Protein AF-A0A920KXU5-F1 (afdb_monomer)

Foldseek 3Di:
DDDLVQWDKDFFFDDFFAFEQEPVRDTDDTAAALLRHHFYWYWDADPPPRDIWIFRFDDCPDPRDNPRFDFQPGTWKKFAQPLWCCVFPPFDPPTDALLRDFQLLQWWKAFEQECAVQFWDFDQDFVQAFQADDDRRTDDGGDTATHEDDVVSRVRQAAQHAYAYFYPDFGRNAHEYDLVNLLCCCPVRVYSEYEYASTRYHQQGQLPDHPPPHSSSCSSQNSSGHMYTHTHDPVVDPDSMWIKGWRFASEPSARMGHTRIMTIDRPDPDDDDDDDDDGDDDPDHWYAFEQEPVRDIDATDQDPVSHHFYWYWDADPSRRTITITGFDDAPPDVVPRRRGDIQPGDDHDDDPDRDPPPDDVVVVVVVVVVVVVVVPPD

Nearest PDB structures (foldseek):
  3krv-assembly1_B  TM=7.170E-01  e=1.122E-09  Geobacillus stearothermophilus
  3krv-assembly1_A  TM=7.000E-01  e=8.835E-10  Geobacillus stearothermophilus
  1r61-assembly1_A  TM=6.870E-01  e=3.487E-09  Geobacillus stearothermophilus
  8hmo-assembly2_D  TM=7.081E-01  e=7.771E-08  Bacillus smithii
  4co9-assembly2_B  TM=6.384E-01  e=2.990E-08  Bacillus anthracis str. Ames

Radius of gyration: 23.07 Å; Cα contacts (8 Å, |Δi|>4): 830; chains: 1; bounding box: 52×74×55 Å

Sequence (378 aa):
MFSLDGYQPVDLSPRIKPRIHRVDGSIEEGGTDPYGMPWIMHEGVFPGDNSLFTLYAAPEDDDTYHQERLTSHNGAHVQGGKGHISHWPGVPDEMLGLWEMPLETFVGEAAVCYLDTLNPQPLEHADDYPRGTGWRMKSEKGDIRGVEILPKHLSNVREGDIVLMSSPFEGLEQPWLSKETAKWLVQERKIRMLGLEATGVDWQYDLKLQPPNNSPVRRTLLSANVLLPSTGKHRIMSADRVLYFGLPFNFEKFEASFIRAVAFEPKESNRDKPQGSKNCRSELADRSRLTRLDGTIEEGTRDVYDMPWIVEETVNQKDNTIEHLIGGNVRTIPDWPIAGTSGHMGSHIQLGVGTTTTGAIARWHARHLGYALRYLLR

pLDDT: mean 77.59, std 19.45, range [25.62, 98.69]

Solvent-accessible surface area (backbone atoms only — not comparable to full-atom values): 21197 Å² total; per-residue (Å²): 117,72,80,63,79,68,44,41,83,43,76,26,37,63,88,79,44,50,25,33,42,40,83,87,74,50,73,47,84,47,45,56,36,81,82,67,46,76,40,43,28,35,41,44,68,40,91,90,79,65,48,79,46,49,23,46,13,36,54,90,81,39,92,87,46,75,73,28,45,43,50,29,78,53,63,25,16,37,36,32,18,22,65,22,48,66,86,45,67,91,57,62,88,86,32,40,31,57,57,67,54,61,65,70,58,41,43,41,60,24,24,42,40,78,43,65,86,51,60,56,43,62,31,84,47,41,79,74,46,77,52,50,80,74,94,60,40,62,55,49,65,60,43,73,23,20,38,75,49,47,68,84,75,48,71,80,62,49,73,55,22,29,37,38,38,36,28,87,35,60,78,69,32,16,32,26,54,38,52,66,39,42,45,42,41,52,72,73,23,44,35,35,26,48,28,42,23,66,65,14,55,42,54,86,36,48,34,80,47,65,76,76,61,26,26,45,32,54,52,52,33,20,55,67,58,25,28,40,35,40,35,34,61,62,88,77,62,89,57,60,50,33,41,36,37,43,59,55,70,56,35,44,94,38,18,39,24,48,29,70,30,36,36,31,30,66,71,59,101,67,88,88,86,89,67,78,79,81,92,71,88,77,97,77,64,55,32,40,22,37,36,43,83,88,70,49,76,47,84,46,43,57,48,100,83,73,45,75,45,44,30,30,51,45,69,41,88,81,52,70,35,44,42,49,28,39,18,49,65,67,62,74,38,87,94,49,58,60,27,38,42,50,72,79,61,76,94,64,88,86,76,85,82,82,73,80,78,82,79,60,68,67,63,55,52,63,62,53,57,65,59,62,66,70,72,78,76,119

Structure (mmCIF, N/CA/C/O backbone):
data_AF-A0A920KXU5-F1
#
_entry.id   AF-A0A920KXU5-F1
#
loop_
_atom_site.group_PDB
_atom_site.id
_atom_site.type_symbol
_atom_site.label_atom_id
_atom_site.label_alt_id
_atom_site.label_comp_id
_atom_site.label_asym_id
_atom_site.label_entity_id
_atom_site.label_seq_id
_atom_site.pdbx_PDB_ins_code
_atom_site.Cartn_x
_atom_site.Cartn_y
_atom_site.Cartn_z
_atom_site.occupancy
_atom_site.B_iso_or_equiv
_atom_site.auth_seq_id
_atom_site.auth_comp_id
_atom_site.auth_asym_id
_atom_site.auth_atom_id
_atom_site.pdbx_PDB_model_num
ATOM 1 N N . MET A 1 1 ? 6.764 -24.327 16.485 1.00 44.53 1 MET A N 1
ATOM 2 C CA . MET A 1 1 ? 6.108 -24.742 15.232 1.00 44.53 1 MET A CA 1
ATOM 3 C C . MET A 1 1 ? 4.769 -24.044 15.254 1.00 44.53 1 MET A C 1
ATOM 5 O O . MET A 1 1 ? 4.012 -24.312 16.176 1.00 44.53 1 MET A O 1
ATOM 9 N N . PHE A 1 2 ? 4.545 -23.070 14.372 1.00 65.94 2 PHE A N 1
ATOM 10 C CA . PHE A 1 2 ? 3.202 -22.516 14.206 1.00 65.94 2 PHE A CA 1
ATOM 11 C C . PHE A 1 2 ? 2.388 -23.526 13.391 1.00 65.94 2 PHE A C 1
ATOM 13 O O . PHE A 1 2 ? 2.963 -24.203 12.536 1.00 65.94 2 PHE A O 1
ATOM 20 N N . SER A 1 3 ? 1.095 -23.658 13.678 1.00 79.12 3 SER A N 1
ATOM 21 C CA . SER A 1 3 ? 0.187 -24.449 12.848 1.00 79.12 3 SER A CA 1
ATOM 22 C C . SER A 1 3 ? -0.857 -23.542 12.208 1.00 79.12 3 SER A C 1
ATOM 24 O O . SER A 1 3 ? -1.254 -22.534 12.789 1.00 79.12 3 SER A O 1
ATOM 26 N N . LEU A 1 4 ? -1.269 -23.922 11.001 1.00 86.69 4 LEU A N 1
ATOM 27 C CA . LEU A 1 4 ? -2.399 -23.358 10.266 1.00 86.69 4 LEU A CA 1
ATOM 28 C C . LEU A 1 4 ? -3.565 -24.368 10.209 1.00 86.69 4 LEU A C 1
ATOM 30 O O . LEU A 1 4 ? -4.525 -24.181 9.461 1.00 86.69 4 LEU A O 1
ATOM 34 N N . ASP A 1 5 ? -3.499 -25.443 11.004 1.00 87.62 5 ASP A N 1
ATOM 35 C CA . ASP A 1 5 ? -4.623 -26.352 11.225 1.00 87.62 5 ASP A CA 1
ATOM 36 C C . ASP A 1 5 ? -5.827 -25.560 11.750 1.00 87.62 5 ASP A C 1
ATOM 38 O O . ASP A 1 5 ? -5.697 -24.695 12.614 1.00 87.62 5 ASP A O 1
ATOM 42 N N . GLY A 1 6 ? -7.008 -25.834 11.197 1.00 86.88 6 GLY A N 1
ATOM 43 C CA . GLY A 1 6 ? -8.215 -25.061 11.496 1.00 86.88 6 GLY A CA 1
ATOM 44 C C . GLY A 1 6 ? -8.332 -23.719 10.763 1.00 86.88 6 GLY A C 1
ATOM 45 O O . GLY A 1 6 ? -9.379 -23.094 10.889 1.00 86.88 6 GLY A O 1
ATOM 46 N N . TYR A 1 7 ? -7.353 -23.303 9.947 1.00 90.00 7 TYR A N 1
ATOM 47 C CA . TYR A 1 7 ? -7.427 -22.075 9.139 1.00 90.00 7 TYR A CA 1
ATOM 48 C C . TYR A 1 7 ? -7.561 -22.345 7.634 1.00 90.00 7 TYR A C 1
ATOM 50 O O . TYR A 1 7 ? -7.004 -23.313 7.107 1.00 90.00 7 TYR A O 1
ATOM 58 N N . GLN A 1 8 ? -8.279 -21.476 6.921 1.00 88.56 8 GLN A N 1
ATOM 59 C CA . GLN A 1 8 ? -8.320 -21.435 5.457 1.00 88.56 8 GLN A CA 1
ATOM 60 C C . GLN A 1 8 ? -7.570 -20.209 4.913 1.00 88.56 8 GLN A C 1
ATOM 62 O O . GLN A 1 8 ? -7.713 -19.121 5.472 1.00 88.56 8 GLN A O 1
ATOM 67 N N . PRO A 1 9 ? -6.760 -20.366 3.847 1.00 91.50 9 PRO A N 1
ATOM 68 C CA . PRO A 1 9 ? -6.094 -19.248 3.196 1.00 91.50 9 PRO A CA 1
ATOM 69 C C . PRO A 1 9 ? -7.086 -18.428 2.366 1.00 91.50 9 PRO A C 1
ATOM 71 O O . PRO A 1 9 ? -7.903 -18.977 1.627 1.00 91.50 9 PRO A O 1
ATOM 74 N N . VAL A 1 10 ? -6.937 -17.112 2.436 1.00 87.31 10 VAL A N 1
ATOM 75 C CA . VAL A 1 10 ? -7.675 -16.111 1.673 1.00 87.31 10 VAL A CA 1
ATOM 76 C C . VAL A 1 10 ? -6.641 -15.212 0.996 1.00 87.31 10 VAL A C 1
ATOM 78 O O . VA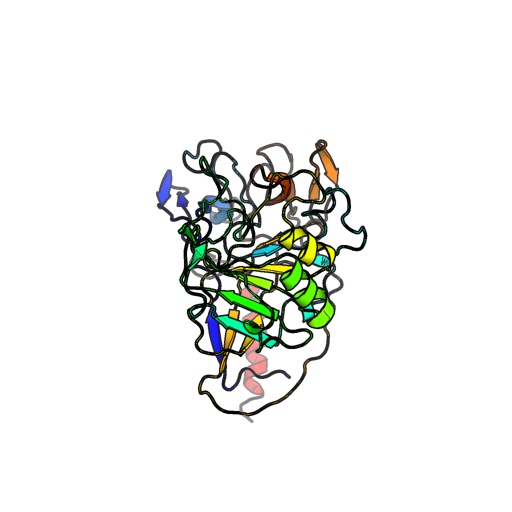L A 1 10 ? -5.847 -14.553 1.667 1.00 87.31 10 VAL A O 1
ATOM 81 N N . ASP A 1 11 ? -6.603 -15.228 -0.336 1.00 88.06 11 ASP A N 1
ATOM 82 C CA . ASP A 1 11 ? -5.671 -14.405 -1.114 1.00 88.06 11 ASP A CA 1
ATOM 83 C C . ASP A 1 11 ? -6.205 -12.970 -1.195 1.00 88.06 11 ASP A C 1
ATOM 85 O O . ASP A 1 11 ? -7.275 -12.733 -1.759 1.00 88.06 11 ASP A O 1
ATOM 89 N N . LEU A 1 12 ? -5.481 -12.027 -0.591 1.00 85.62 12 LEU A N 1
ATOM 90 C CA . LEU A 1 12 ? -5.842 -10.609 -0.548 1.00 85.62 12 LEU A CA 1
ATOM 91 C C . LEU A 1 12 ? -5.244 -9.828 -1.727 1.00 85.62 12 LEU A C 1
ATOM 93 O O . LEU A 1 12 ? -5.619 -8.673 -1.953 1.00 85.62 12 LEU A O 1
ATOM 97 N N . SER A 1 13 ? -4.320 -10.426 -2.486 1.00 84.25 13 SER A N 1
ATOM 98 C CA . SER A 1 13 ? -3.750 -9.790 -3.671 1.00 84.25 13 SER A CA 1
ATOM 99 C C . SER A 1 13 ? -4.707 -9.899 -4.868 1.00 84.25 13 SER A C 1
ATOM 101 O O . SER A 1 13 ? -5.265 -10.965 -5.140 1.00 84.25 13 SER A O 1
ATOM 103 N N . PRO A 1 14 ? -4.906 -8.813 -5.637 1.00 78.00 14 PRO A N 1
ATOM 104 C CA . PRO A 1 14 ? -5.716 -8.857 -6.844 1.00 78.00 14 PRO A CA 1
ATOM 105 C C . PRO A 1 14 ? -5.038 -9.735 -7.902 1.00 78.00 14 PRO A C 1
ATOM 107 O O . PRO A 1 14 ? -3.823 -9.680 -8.096 1.00 78.00 14 PRO A O 1
ATOM 110 N N . ARG A 1 15 ? -5.828 -10.505 -8.658 1.00 79.88 15 ARG A N 1
ATOM 111 C CA . ARG A 1 15 ? -5.309 -11.186 -9.848 1.00 79.88 15 ARG A CA 1
ATOM 112 C C . ARG A 1 15 ? -5.059 -10.162 -10.953 1.00 79.88 15 ARG A C 1
ATOM 114 O O . ARG A 1 15 ? -5.998 -9.743 -11.627 1.00 79.88 15 ARG A O 1
ATOM 121 N N . ILE A 1 16 ? -3.793 -9.828 -11.165 1.00 81.88 16 ILE A N 1
ATOM 122 C CA . ILE A 1 16 ? -3.346 -8.996 -12.282 1.00 81.88 16 ILE A CA 1
ATOM 123 C C . ILE A 1 16 ? -3.526 -9.744 -13.613 1.00 81.88 16 ILE A C 1
ATOM 125 O O . ILE A 1 16 ? -3.302 -10.956 -13.703 1.00 81.88 16 ILE A O 1
ATOM 129 N N . LYS A 1 17 ? -3.943 -9.008 -14.647 1.00 84.38 17 LYS A N 1
ATOM 130 C CA . LYS A 1 17 ? -3.969 -9.438 -16.050 1.00 84.38 17 LYS A CA 1
ATOM 131 C C . LYS A 1 17 ? -3.211 -8.392 -16.877 1.00 84.38 17 LYS A C 1
ATOM 133 O O . LYS A 1 17 ? -3.805 -7.365 -17.193 1.00 84.38 17 LYS A O 1
ATOM 138 N N . PRO A 1 18 ? -1.916 -8.592 -17.152 1.00 85.88 18 PRO A N 1
ATOM 139 C CA . PRO A 1 18 ? -1.125 -7.615 -17.890 1.00 85.88 18 PRO A CA 1
ATOM 140 C C . PRO A 1 18 ? -1.535 -7.559 -19.368 1.00 85.88 18 PRO A C 1
ATOM 142 O O . PRO A 1 18 ? -1.990 -8.560 -19.919 1.00 85.88 18 PRO A O 1
ATOM 145 N N . ARG A 1 19 ? -1.319 -6.406 -20.006 1.00 89.62 19 ARG A N 1
ATOM 146 C CA . ARG A 1 19 ? -1.177 -6.271 -21.462 1.00 89.62 19 ARG A CA 1
ATOM 147 C C . ARG A 1 19 ? 0.184 -6.858 -21.831 1.00 89.62 19 ARG A C 1
ATOM 149 O O . ARG A 1 19 ? 1.174 -6.495 -21.197 1.00 89.62 19 ARG A O 1
ATOM 156 N N . ILE A 1 20 ? 0.251 -7.788 -22.781 1.00 89.50 20 ILE A N 1
ATOM 157 C CA . ILE A 1 20 ? 1.497 -8.498 -23.112 1.00 89.50 20 ILE A CA 1
ATOM 158 C C . ILE A 1 20 ? 1.839 -8.307 -24.585 1.00 89.50 20 ILE A C 1
ATOM 160 O O . ILE A 1 20 ? 1.125 -8.799 -25.455 1.00 89.50 20 ILE A O 1
ATOM 164 N N . HIS A 1 21 ? 2.973 -7.663 -24.846 1.00 89.62 21 HIS A N 1
ATOM 165 C CA . HIS A 1 21 ? 3.620 -7.633 -26.157 1.00 89.62 21 HIS A CA 1
ATOM 166 C C . HIS A 1 21 ? 4.378 -8.951 -26.368 1.00 89.62 21 HIS A C 1
ATOM 168 O O . HIS A 1 21 ? 5.281 -9.270 -25.590 1.00 89.62 21 HIS A O 1
ATOM 174 N N . ARG A 1 22 ? 3.983 -9.746 -27.367 1.00 89.38 22 ARG A N 1
ATOM 175 C CA . ARG A 1 22 ? 4.507 -11.100 -27.638 1.00 89.38 22 ARG A CA 1
ATOM 176 C C . ARG A 1 22 ? 5.645 -11.091 -28.657 1.00 89.38 22 ARG A C 1
ATOM 178 O O . ARG A 1 22 ? 5.710 -10.211 -29.514 1.00 89.38 22 ARG A O 1
ATOM 185 N N . VAL A 1 23 ? 6.499 -12.122 -28.639 1.00 88.31 23 VAL A N 1
ATOM 186 C CA . VAL A 1 23 ? 7.635 -12.226 -29.587 1.00 88.31 23 VAL A CA 1
ATOM 187 C C . VAL A 1 23 ? 7.216 -12.403 -31.053 1.00 88.31 23 VAL A C 1
ATOM 189 O O . VAL A 1 23 ? 8.034 -12.205 -31.949 1.00 88.31 23 VAL A O 1
ATOM 192 N N . ASP A 1 24 ? 5.959 -12.774 -31.315 1.00 88.56 24 ASP A N 1
ATOM 193 C CA . ASP A 1 24 ? 5.384 -12.860 -32.664 1.00 88.56 24 ASP A CA 1
ATOM 194 C C . ASP A 1 24 ? 4.787 -11.528 -33.166 1.00 88.56 24 ASP A C 1
ATOM 196 O O . ASP A 1 24 ? 4.266 -11.467 -34.281 1.00 88.56 24 ASP A O 1
ATOM 200 N N . GLY A 1 25 ? 4.882 -10.459 -32.366 1.00 87.69 25 GLY A N 1
ATOM 201 C CA . GLY A 1 25 ? 4.327 -9.138 -32.660 1.00 87.69 25 GLY A CA 1
ATOM 202 C C . GLY A 1 25 ? 2.835 -8.992 -32.346 1.00 87.69 25 GLY A C 1
ATOM 203 O O . GLY A 1 25 ? 2.260 -7.945 -32.639 1.00 87.69 25 GLY A O 1
ATOM 204 N N . SER A 1 26 ? 2.188 -10.010 -31.769 1.00 91.62 26 SER A N 1
ATOM 205 C CA . SER A 1 26 ? 0.824 -9.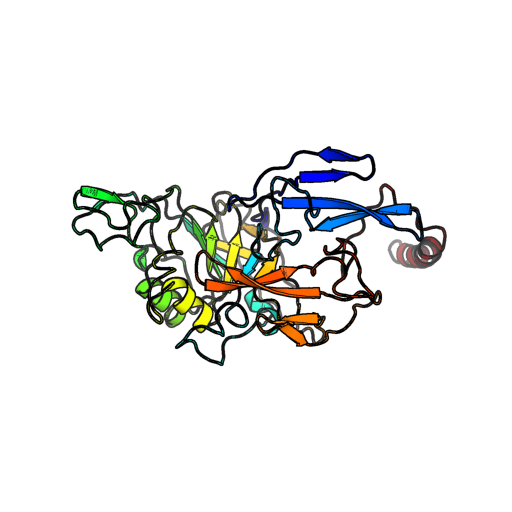879 -31.252 1.00 91.62 26 SER A CA 1
ATOM 206 C C . SER A 1 26 ? 0.793 -9.178 -29.887 1.00 91.62 26 SER A C 1
ATOM 208 O O . SER A 1 26 ? 1.765 -9.189 -29.129 1.00 91.62 26 SER A O 1
ATOM 210 N N . ILE A 1 27 ? -0.350 -8.566 -29.568 1.00 90.81 27 ILE A N 1
ATOM 211 C CA . ILE A 1 27 ? -0.614 -7.956 -28.263 1.00 90.81 27 ILE A CA 1
ATOM 212 C C . ILE A 1 27 ? -1.777 -8.709 -27.613 1.00 90.81 27 ILE A C 1
ATOM 214 O O . ILE A 1 27 ? -2.867 -8.798 -28.180 1.00 90.81 27 ILE A O 1
ATOM 218 N N . GLU A 1 28 ? -1.548 -9.256 -26.420 1.00 90.06 28 GLU A N 1
ATOM 219 C CA . GLU A 1 28 ? -2.616 -9.741 -25.545 1.00 90.06 28 GLU A CA 1
ATOM 220 C C . GLU A 1 28 ? -3.125 -8.577 -24.696 1.00 90.06 28 GLU A C 1
ATOM 222 O O . GLU A 1 28 ? -2.343 -7.928 -24.001 1.00 90.06 28 GLU A O 1
ATOM 227 N N . GLU A 1 29 ? -4.430 -8.309 -24.741 1.00 90.00 29 GLU A N 1
ATOM 228 C CA . GLU A 1 29 ? -5.018 -7.201 -23.987 1.00 90.00 29 GLU A CA 1
ATOM 229 C C . GLU A 1 29 ? -5.188 -7.514 -22.498 1.00 90.00 29 GLU A C 1
ATOM 231 O O . GLU A 1 29 ? -5.702 -8.565 -22.102 1.00 90.00 29 GLU A O 1
ATOM 236 N N . GLY A 1 30 ? -4.775 -6.551 -21.676 1.00 86.50 30 GLY A N 1
ATOM 237 C CA . GLY A 1 30 ? -4.805 -6.635 -20.222 1.00 86.50 30 GLY A CA 1
ATOM 238 C C . GLY A 1 30 ? -6.021 -5.970 -19.582 1.00 86.50 30 GLY A C 1
ATOM 239 O O . GLY A 1 30 ? -7.002 -5.602 -20.225 1.00 86.50 30 GLY A O 1
ATOM 240 N N . GLY A 1 31 ? -5.931 -5.791 -18.269 1.00 82.81 31 GLY A N 1
ATOM 241 C CA . GLY A 1 31 ? -6.792 -4.902 -17.499 1.00 82.81 31 GLY A CA 1
ATOM 242 C C . GLY A 1 31 ? -5.968 -4.056 -16.533 1.00 82.81 31 GLY A C 1
ATOM 243 O O . GLY A 1 31 ? -4.773 -4.288 -16.340 1.00 82.81 31 GLY A O 1
ATOM 244 N N . THR A 1 32 ? -6.618 -3.087 -15.899 1.00 82.25 32 THR A N 1
ATOM 245 C CA . THR A 1 32 ? -6.009 -2.324 -14.809 1.00 82.25 32 THR A CA 1
ATOM 246 C C . THR A 1 32 ? -6.043 -3.106 -13.497 1.00 82.25 32 THR A C 1
ATOM 248 O O . THR A 1 32 ? -6.885 -3.985 -13.290 1.00 82.25 32 THR A O 1
ATOM 251 N N . ASP A 1 33 ? -5.151 -2.755 -12.580 1.00 81.12 33 ASP A N 1
ATOM 252 C CA . ASP A 1 33 ? -5.218 -3.195 -11.188 1.00 81.12 33 ASP A CA 1
ATOM 253 C C . ASP A 1 33 ? -6.285 -2.407 -10.379 1.00 81.12 33 ASP A C 1
ATOM 255 O O . ASP A 1 33 ? -6.978 -1.550 -10.943 1.00 81.12 33 ASP A O 1
ATOM 259 N N . PRO A 1 34 ? -6.474 -2.682 -9.069 1.00 75.31 34 PRO A N 1
ATOM 260 C CA . PRO A 1 34 ? -7.456 -1.973 -8.242 1.00 75.31 34 PRO A CA 1
ATOM 261 C C . PRO A 1 34 ? -7.230 -0.464 -8.081 1.00 75.31 34 PRO A C 1
ATOM 263 O O . PRO A 1 34 ? -8.147 0.222 -7.639 1.00 75.31 34 PRO A O 1
ATOM 266 N N . TYR A 1 35 ? -6.046 0.054 -8.423 1.00 74.50 35 TYR A N 1
ATOM 267 C CA . TYR A 1 35 ? -5.732 1.485 -8.405 1.00 74.50 35 TYR A CA 1
ATOM 268 C C . TYR A 1 35 ? -5.970 2.151 -9.769 1.00 74.50 35 TYR A C 1
ATOM 270 O O . TYR A 1 35 ? -5.770 3.357 -9.909 1.00 74.50 35 TYR A O 1
ATOM 278 N N . GLY A 1 36 ? -6.420 1.385 -10.770 1.00 78.75 36 GLY A N 1
ATOM 279 C CA . GLY A 1 36 ? -6.610 1.858 -12.139 1.00 78.75 36 GLY A CA 1
ATOM 280 C C . GLY A 1 36 ? -5.321 1.883 -12.964 1.00 78.75 36 GLY A C 1
ATOM 281 O O . GLY A 1 36 ? -5.344 2.388 -14.084 1.00 78.75 36 GLY A O 1
ATOM 282 N N . MET A 1 37 ? -4.213 1.332 -12.454 1.00 81.00 37 MET A N 1
ATOM 283 C CA . MET A 1 37 ? -2.934 1.333 -13.166 1.00 81.00 37 MET A CA 1
ATOM 284 C C . MET A 1 37 ? -2.865 0.165 -14.160 1.00 81.00 37 MET A C 1
ATOM 286 O O . MET A 1 37 ? -3.224 -0.965 -13.802 1.00 81.00 37 MET A O 1
ATOM 290 N N . PRO A 1 38 ? -2.412 0.388 -15.408 1.00 82.81 38 PRO A N 1
ATOM 291 C CA . PRO A 1 38 ? -2.155 -0.696 -16.342 1.00 82.81 38 PRO A CA 1
ATOM 292 C C . PRO A 1 38 ? -0.934 -1.503 -15.888 1.00 82.81 38 PRO A C 1
ATOM 294 O O . PRO A 1 38 ? 0.038 -0.967 -15.356 1.00 82.81 38 PRO A O 1
ATOM 297 N N . TRP A 1 39 ? -0.970 -2.805 -16.148 1.00 84.69 39 TRP A N 1
ATOM 298 C CA . TRP A 1 39 ? 0.205 -3.666 -16.056 1.00 84.69 39 TRP A CA 1
ATOM 299 C C . TRP A 1 39 ? 0.625 -4.051 -17.463 1.00 84.69 39 TRP A C 1
ATOM 301 O O . TRP A 1 39 ? -0.199 -4.574 -18.211 1.00 84.69 39 TRP A O 1
ATOM 311 N N . ILE A 1 40 ? 1.885 -3.810 -17.816 1.00 85.94 40 ILE A N 1
ATOM 312 C CA . ILE A 1 40 ? 2.413 -4.121 -19.146 1.00 85.94 40 ILE A CA 1
ATOM 313 C C . ILE A 1 40 ? 3.610 -5.051 -19.011 1.00 85.94 40 ILE A C 1
ATOM 315 O O . ILE A 1 40 ? 4.436 -4.904 -18.107 1.00 85.94 40 ILE A O 1
ATOM 319 N N . MET A 1 41 ? 3.657 -6.039 -19.895 1.00 87.56 41 MET A N 1
ATOM 320 C CA . MET A 1 41 ? 4.789 -6.930 -20.060 1.00 87.56 41 MET A CA 1
ATOM 321 C C . MET A 1 41 ? 5.216 -6.985 -21.520 1.00 87.56 41 MET A C 1
ATOM 323 O O . MET A 1 41 ? 4.391 -6.895 -22.429 1.00 87.56 41 MET A O 1
ATOM 327 N N . HIS A 1 42 ? 6.503 -7.225 -21.734 1.00 85.12 42 HIS A N 1
ATOM 328 C CA . HIS A 1 42 ? 7.052 -7.563 -23.041 1.00 85.12 42 HIS A CA 1
ATOM 329 C C . HIS A 1 42 ? 7.802 -8.892 -22.954 1.00 85.12 42 HIS A C 1
ATOM 331 O O . HIS A 1 42 ? 8.573 -9.135 -22.021 1.00 85.12 42 HIS A O 1
ATOM 337 N N . GLU A 1 43 ? 7.526 -9.774 -23.904 1.00 86.75 43 GLU A N 1
ATOM 338 C CA . GLU A 1 43 ? 8.117 -11.098 -24.016 1.00 86.75 43 GLU A CA 1
ATOM 339 C C . GLU A 1 43 ? 9.428 -11.039 -24.812 1.00 86.75 43 GLU A C 1
ATOM 341 O O . GLU A 1 43 ? 9.513 -10.403 -25.857 1.00 86.75 43 GLU A O 1
ATOM 346 N N . GLY A 1 44 ? 10.466 -11.712 -24.324 1.00 82.62 44 GLY A N 1
ATOM 347 C CA . GLY A 1 44 ? 11.763 -11.812 -24.982 1.00 82.62 44 GLY A CA 1
ATOM 348 C C . GLY A 1 44 ? 12.232 -13.257 -25.104 1.00 82.62 44 GLY A C 1
ATOM 349 O O . GLY A 1 44 ? 11.769 -14.143 -24.386 1.00 82.62 44 GLY A O 1
ATOM 350 N N . VAL A 1 45 ? 13.183 -13.489 -26.009 1.00 80.56 45 VAL A N 1
ATOM 351 C CA . VAL A 1 45 ? 13.840 -14.789 -26.211 1.00 80.56 45 VAL A CA 1
ATOM 352 C C . VAL A 1 45 ? 15.232 -14.741 -25.588 1.00 80.56 45 VAL A C 1
ATOM 354 O O . VAL A 1 45 ? 16.036 -13.877 -25.940 1.00 80.56 45 VAL A O 1
ATOM 357 N N . PHE A 1 46 ? 15.544 -15.656 -24.668 1.00 76.81 46 PHE A N 1
ATOM 358 C CA . PHE A 1 46 ? 16.873 -15.739 -24.067 1.00 76.81 46 PHE A CA 1
ATOM 359 C C . PHE A 1 46 ? 17.885 -16.316 -25.076 1.00 76.81 46 PHE A C 1
ATOM 361 O O . PHE A 1 46 ? 17.714 -17.459 -25.509 1.00 76.81 46 PHE A O 1
ATOM 368 N N . PRO A 1 47 ? 18.969 -15.597 -25.439 1.00 72.56 47 PRO A N 1
ATOM 369 C CA . PRO A 1 47 ? 19.871 -16.040 -26.509 1.00 72.56 47 PRO A CA 1
ATOM 370 C C . PRO A 1 47 ? 20.622 -17.351 -26.235 1.00 72.56 47 PRO A C 1
ATOM 372 O O . PRO A 1 47 ? 21.135 -17.962 -27.170 1.00 72.56 47 PRO A O 1
ATOM 375 N N . GLY A 1 48 ? 20.733 -17.772 -24.969 1.00 74.38 48 GLY A N 1
ATOM 376 C CA . GLY A 1 48 ? 21.495 -18.964 -24.589 1.00 74.38 48 GLY A CA 1
ATOM 377 C C . GLY A 1 48 ? 20.791 -20.294 -24.882 1.00 74.38 48 GLY A C 1
ATOM 378 O O . GLY A 1 48 ? 21.465 -21.270 -25.205 1.00 74.38 48 GLY A O 1
ATOM 379 N N . ASP A 1 49 ? 19.459 -20.348 -24.776 1.00 75.69 49 ASP A N 1
ATOM 380 C CA . ASP A 1 49 ? 18.676 -21.587 -24.940 1.00 75.69 49 ASP A CA 1
ATOM 381 C C . ASP A 1 49 ? 17.336 -21.416 -25.688 1.00 75.69 49 ASP A C 1
ATOM 383 O O . ASP A 1 49 ? 16.630 -22.399 -25.911 1.00 75.69 49 ASP A O 1
ATOM 387 N N . ASN A 1 50 ? 17.018 -20.200 -26.144 1.00 77.88 50 ASN A N 1
ATOM 388 C CA . ASN A 1 50 ? 15.750 -19.805 -26.769 1.00 77.88 50 ASN A CA 1
ATOM 389 C C . ASN A 1 50 ? 14.505 -19.938 -25.869 1.00 77.88 50 ASN A C 1
ATOM 391 O O . ASN A 1 50 ? 13.384 -19.971 -26.379 1.00 77.88 50 ASN A O 1
ATOM 395 N N . SER A 1 51 ? 14.664 -19.997 -24.543 1.00 76.75 51 SER A N 1
ATOM 396 C CA . SER A 1 51 ? 13.529 -19.892 -23.621 1.00 76.75 51 SER A CA 1
ATOM 397 C C . SER A 1 51 ? 12.876 -18.506 -23.686 1.00 76.75 51 SER A C 1
ATOM 399 O O . SER A 1 51 ? 13.541 -17.491 -23.904 1.00 76.75 51 SER A O 1
ATOM 401 N N . LEU A 1 52 ? 11.555 -18.462 -23.498 1.00 80.50 52 LEU A N 1
ATOM 402 C CA . LEU A 1 52 ? 10.816 -17.206 -23.375 1.00 80.50 52 LEU A CA 1
ATOM 403 C C . LEU A 1 52 ? 10.942 -16.654 -21.951 1.00 80.50 52 LEU A C 1
ATOM 405 O O . LEU A 1 52 ? 10.881 -17.402 -20.973 1.00 80.50 52 LEU A O 1
ATOM 409 N N . PHE A 1 53 ? 11.061 -15.336 -21.835 1.00 78.56 53 PHE A N 1
ATOM 410 C CA . PHE A 1 53 ? 10.966 -14.603 -20.575 1.00 78.56 53 PHE A CA 1
ATOM 411 C C . PHE A 1 53 ? 10.037 -13.399 -20.732 1.00 78.56 53 PHE A C 1
ATOM 413 O O . PHE A 1 53 ? 9.877 -12.876 -21.828 1.00 78.56 53 PHE A O 1
ATOM 420 N N . THR A 1 54 ? 9.453 -12.927 -19.633 1.00 80.25 54 THR A N 1
ATOM 421 C CA . THR A 1 54 ? 8.640 -11.702 -19.609 1.00 80.25 54 THR A CA 1
ATOM 422 C C . THR A 1 54 ? 9.310 -10.632 -18.758 1.00 80.25 54 TH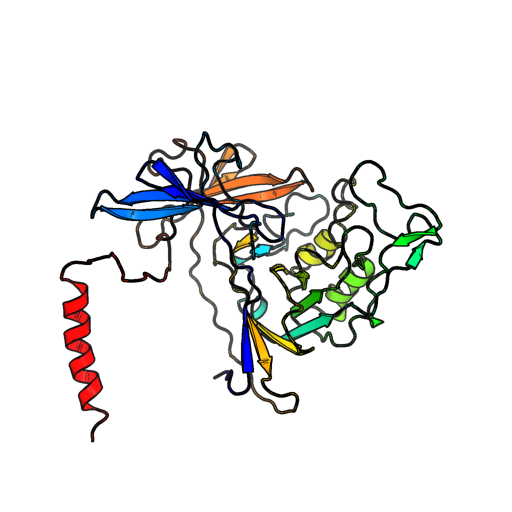R A C 1
ATOM 424 O O . THR A 1 54 ? 9.736 -10.898 -17.629 1.00 80.25 54 THR A O 1
ATOM 427 N N . LEU A 1 55 ? 9.376 -9.420 -19.302 1.00 80.38 55 LEU A N 1
ATOM 428 C CA . LEU A 1 55 ? 9.838 -8.212 -18.629 1.00 80.38 55 LEU A CA 1
ATOM 429 C C . LEU A 1 55 ? 8.651 -7.438 -18.060 1.00 80.38 55 LEU A C 1
ATOM 431 O O . LEU A 1 55 ? 7.632 -7.307 -18.731 1.00 80.38 55 LEU A O 1
ATOM 435 N N . TYR A 1 56 ? 8.813 -6.876 -16.867 1.00 81.12 56 TYR A N 1
ATOM 436 C CA . TYR A 1 56 ? 7.874 -5.937 -16.248 1.00 81.12 56 TYR A CA 1
ATOM 437 C C . TYR A 1 56 ? 8.169 -4.511 -16.739 1.00 81.12 56 TYR A C 1
ATOM 439 O O . TYR A 1 56 ? 8.777 -3.712 -16.028 1.00 81.12 56 TYR A O 1
ATOM 447 N N . ALA A 1 57 ? 7.814 -4.231 -17.993 1.00 81.31 57 ALA A N 1
ATOM 448 C CA . ALA A 1 57 ? 8.084 -2.972 -18.682 1.00 81.31 57 ALA A CA 1
ATOM 449 C C . ALA A 1 57 ? 7.120 -2.762 -19.856 1.00 81.31 57 ALA A C 1
ATOM 451 O O . ALA A 1 57 ? 6.615 -3.729 -20.433 1.00 81.31 57 ALA A O 1
ATOM 452 N N . ALA A 1 58 ? 6.923 -1.499 -20.226 1.00 78.31 58 ALA A N 1
ATOM 453 C CA . ALA A 1 58 ? 6.263 -1.106 -21.465 1.00 78.31 58 ALA A CA 1
ATOM 454 C C . ALA A 1 58 ? 7.320 -0.797 -22.549 1.00 78.31 58 ALA A C 1
ATOM 456 O O . ALA A 1 58 ? 8.376 -0.257 -22.214 1.00 78.31 58 ALA A O 1
ATOM 457 N N . PRO A 1 59 ? 7.076 -1.133 -23.828 1.00 75.31 59 PRO A N 1
ATOM 458 C CA . PRO A 1 59 ? 7.865 -0.618 -24.950 1.00 75.31 59 PRO A CA 1
ATOM 459 C C . PRO A 1 59 ? 7.866 0.920 -25.042 1.00 75.31 59 PRO A C 1
ATOM 461 O O . PRO A 1 59 ? 6.927 1.571 -24.587 1.00 75.31 59 PRO A O 1
ATOM 464 N N . GLU A 1 60 ? 8.900 1.487 -25.678 1.00 74.25 60 GLU A N 1
ATOM 465 C CA . GLU A 1 60 ? 9.074 2.938 -25.917 1.00 74.25 60 GLU A CA 1
ATOM 466 C C . GLU A 1 60 ? 7.881 3.563 -26.676 1.00 74.25 60 GLU A C 1
ATOM 468 O O . GLU A 1 60 ? 7.558 4.734 -26.486 1.00 74.25 60 GLU A O 1
ATOM 473 N N . ASP A 1 61 ? 7.199 2.772 -27.510 1.00 76.06 61 ASP A N 1
ATOM 474 C CA . ASP A 1 61 ? 6.055 3.158 -28.337 1.00 76.06 61 ASP A CA 1
ATOM 475 C C . ASP A 1 61 ? 4.686 2.672 -27.814 1.00 76.06 61 ASP A C 1
ATOM 477 O O . ASP A 1 61 ? 3.687 2.793 -28.525 1.00 76.06 61 ASP A O 1
ATOM 481 N N . ASP A 1 62 ? 4.598 2.160 -26.577 1.00 80.25 62 ASP A N 1
ATOM 482 C CA . ASP A 1 62 ? 3.313 1.738 -26.003 1.00 80.25 62 ASP A CA 1
ATOM 483 C C . ASP A 1 62 ? 2.359 2.931 -25.800 1.00 80.25 62 ASP A C 1
ATOM 485 O O . ASP A 1 62 ? 2.688 3.951 -25.187 1.00 80.25 62 ASP A O 1
ATOM 489 N N . ASP A 1 63 ? 1.142 2.782 -26.320 1.00 80.56 63 ASP A N 1
ATOM 490 C CA . ASP A 1 63 ? 0.084 3.794 -26.348 1.00 80.56 63 ASP A CA 1
ATOM 491 C C . ASP A 1 63 ? -0.677 3.946 -25.021 1.00 80.56 63 ASP A C 1
ATOM 493 O O . ASP A 1 63 ? -1.398 4.926 -24.825 1.00 80.56 63 ASP A O 1
ATOM 497 N N . THR A 1 64 ? -0.512 2.988 -24.111 1.00 76.94 64 THR A N 1
ATOM 498 C CA . THR A 1 64 ? -1.229 2.880 -22.840 1.00 76.94 64 THR A CA 1
ATOM 499 C C . THR A 1 64 ? -0.370 3.361 -21.666 1.00 76.94 64 THR A C 1
ATOM 501 O O . THR A 1 64 ? -0.913 3.860 -20.677 1.00 76.94 64 THR A O 1
ATOM 504 N N . TYR A 1 65 ? 0.963 3.232 -21.743 1.00 73.00 65 TYR A N 1
ATOM 505 C CA . TYR A 1 65 ? 1.863 3.574 -20.637 1.00 73.00 65 TYR A CA 1
ATOM 506 C C . TYR A 1 65 ? 3.284 3.990 -21.076 1.00 73.00 65 TYR A C 1
ATOM 508 O O . TYR A 1 65 ? 4.233 3.208 -21.069 1.00 73.00 65 TYR A O 1
ATOM 516 N N . HIS A 1 66 ? 3.460 5.281 -21.361 1.00 67.94 66 HIS A N 1
ATOM 517 C CA . HIS A 1 66 ? 4.691 5.855 -21.934 1.00 67.94 66 HIS A CA 1
ATOM 518 C C . HIS A 1 66 ? 5.902 5.989 -20.977 1.00 67.94 66 HIS A C 1
ATOM 520 O O . HIS A 1 66 ? 6.856 6.692 -21.297 1.00 67.94 66 HIS A O 1
ATOM 526 N N . GLN A 1 67 ? 5.868 5.419 -19.766 1.00 64.56 67 GLN A N 1
ATOM 527 C CA . GLN A 1 67 ? 6.969 5.559 -18.789 1.00 64.56 67 GLN A CA 1
ATOM 528 C C . GLN A 1 67 ? 8.048 4.468 -18.914 1.00 64.56 67 GLN A C 1
ATOM 530 O O . GLN A 1 67 ? 9.065 4.532 -18.214 1.00 64.56 67 GLN A O 1
ATOM 535 N N . GLU A 1 68 ? 7.815 3.467 -19.774 1.00 70.25 68 GLU A N 1
ATOM 536 C CA . GLU A 1 68 ? 8.611 2.244 -20.007 1.00 70.25 68 GLU A CA 1
ATOM 537 C C . GLU A 1 68 ? 8.802 1.325 -18.781 1.00 70.25 68 GLU A C 1
ATOM 539 O O . GLU A 1 68 ? 8.986 0.119 -18.927 1.00 70.25 68 GLU A O 1
ATOM 544 N N . ARG A 1 69 ? 8.712 1.854 -17.557 1.00 72.19 69 ARG A N 1
ATOM 545 C CA . ARG A 1 69 ? 9.051 1.187 -16.291 1.00 72.19 69 ARG A CA 1
ATOM 546 C C . ARG A 1 69 ? 7.885 1.236 -15.316 1.00 72.19 69 ARG A C 1
ATOM 548 O O . ARG A 1 69 ? 7.221 2.264 -15.185 1.00 72.19 69 ARG A O 1
ATOM 555 N N . LEU A 1 70 ? 7.662 0.143 -14.598 1.00 73.06 70 LEU A N 1
ATOM 556 C CA . LEU A 1 70 ? 6.605 0.053 -13.591 1.00 73.06 70 LEU A CA 1
ATOM 557 C C . LEU A 1 70 ? 7.133 0.491 -12.213 1.00 73.06 70 LEU A C 1
ATOM 559 O O . LEU A 1 70 ? 8.280 0.216 -11.855 1.00 73.06 70 LEU A O 1
ATOM 563 N N . THR A 1 71 ? 6.285 1.164 -11.437 1.00 79.25 71 THR A N 1
ATOM 564 C CA . THR A 1 71 ? 6.545 1.504 -10.029 1.00 79.25 71 THR A CA 1
ATOM 565 C C . THR A 1 71 ? 6.222 0.316 -9.121 1.00 79.25 71 THR A C 1
ATOM 567 O O . THR A 1 71 ? 5.316 -0.472 -9.416 1.00 79.25 71 THR A O 1
ATOM 570 N N . SER A 1 72 ? 6.925 0.180 -7.994 1.00 81.50 72 SER A N 1
ATOM 571 C CA . SER A 1 72 ? 6.594 -0.833 -6.982 1.00 81.50 72 SER A CA 1
ATOM 572 C C . SER A 1 72 ? 5.296 -0.538 -6.209 1.00 81.50 72 SER A C 1
ATOM 574 O O . SER A 1 72 ? 4.857 -1.386 -5.433 1.00 81.50 72 SER A O 1
ATOM 576 N N . HIS A 1 73 ? 4.643 0.604 -6.475 1.00 84.19 73 HIS A N 1
ATOM 577 C CA . HIS A 1 73 ? 3.273 0.936 -6.043 1.00 84.19 73 HIS A CA 1
ATOM 578 C C . HIS A 1 73 ? 2.166 0.341 -6.933 1.00 84.19 73 HIS A C 1
ATOM 580 O O . HIS A 1 73 ? 0.982 0.502 -6.637 1.00 84.19 73 HIS A O 1
ATOM 586 N N . ASN A 1 74 ? 2.499 -0.367 -8.015 1.00 82.88 74 ASN A N 1
ATOM 587 C CA . ASN A 1 74 ? 1.481 -1.068 -8.799 1.00 82.88 74 ASN A CA 1
ATOM 588 C C . ASN A 1 74 ? 0.964 -2.317 -8.055 1.00 82.88 74 ASN A C 1
ATOM 590 O O . ASN A 1 74 ? 1.709 -3.041 -7.395 1.00 82.88 74 ASN A O 1
ATOM 594 N N . GLY A 1 75 ? -0.324 -2.629 -8.212 1.00 83.00 75 GLY A N 1
ATOM 595 C CA . GLY A 1 75 ? -0.966 -3.818 -7.648 1.00 83.00 75 GLY A CA 1
ATOM 596 C C . GLY A 1 75 ? -0.881 -3.900 -6.120 1.00 83.00 75 GLY A C 1
ATOM 597 O O . GLY A 1 75 ? -0.947 -2.889 -5.425 1.00 83.00 75 GLY A O 1
ATOM 598 N N . ALA A 1 76 ? -0.773 -5.120 -5.583 1.00 87.50 76 ALA A N 1
ATOM 599 C CA . ALA A 1 76 ? -0.576 -5.309 -4.147 1.00 87.50 76 ALA A CA 1
ATOM 600 C C . ALA A 1 76 ? 0.890 -5.076 -3.762 1.00 87.50 76 ALA A C 1
ATOM 602 O O . ALA A 1 76 ? 1.791 -5.761 -4.253 1.00 87.50 76 ALA A O 1
ATOM 603 N N . HIS A 1 77 ? 1.110 -4.142 -2.845 1.00 91.38 77 HIS A N 1
ATOM 604 C CA . HIS A 1 77 ? 2.428 -3.702 -2.403 1.00 91.38 77 HIS A CA 1
ATOM 605 C C . HIS A 1 77 ? 2.409 -3.302 -0.924 1.00 91.38 77 HIS A C 1
ATOM 607 O O . HIS A 1 77 ? 1.355 -3.158 -0.311 1.00 91.38 77 HIS A O 1
ATOM 613 N N . VAL A 1 78 ? 3.581 -3.101 -0.332 1.00 93.00 78 VAL A N 1
ATOM 614 C CA . VAL A 1 78 ? 3.734 -2.438 0.969 1.00 93.00 78 VAL A CA 1
ATOM 615 C C . VAL A 1 78 ? 4.732 -1.304 0.837 1.00 93.00 78 VAL A C 1
ATOM 617 O O . VAL A 1 78 ? 5.762 -1.487 0.198 1.00 93.00 78 VAL A O 1
ATOM 620 N N . GLN A 1 79 ? 4.435 -0.156 1.446 1.00 92.19 79 GLN A N 1
ATOM 621 C CA . GLN A 1 79 ? 5.309 1.020 1.469 1.00 92.19 79 GLN A CA 1
ATOM 622 C C . GLN A 1 79 ? 5.812 1.339 2.890 1.00 92.19 79 GLN A C 1
ATOM 624 O O . GLN A 1 79 ? 5.078 1.191 3.876 1.00 92.19 79 GLN A O 1
ATOM 629 N N . GLY A 1 80 ? 7.074 1.767 2.982 1.00 92.19 80 GLY A N 1
ATOM 630 C CA . GLY A 1 80 ? 7.753 2.217 4.201 1.00 92.19 80 GLY A CA 1
ATOM 631 C C . GLY A 1 80 ? 7.950 3.734 4.254 1.00 92.19 80 GLY A C 1
ATOM 632 O O . GLY A 1 80 ? 7.544 4.459 3.350 1.00 92.19 80 GLY A O 1
ATOM 633 N N . GLY A 1 81 ? 8.549 4.238 5.339 1.00 92.94 81 GLY A N 1
ATOM 634 C CA . GLY A 1 81 ? 8.805 5.676 5.501 1.00 92.94 81 GLY A CA 1
ATOM 635 C C . GLY A 1 81 ? 10.098 6.138 4.832 1.00 92.94 81 GLY A C 1
ATOM 636 O O . GLY A 1 81 ? 10.109 7.135 4.102 1.00 92.94 81 GLY A O 1
ATOM 637 N N . LYS A 1 82 ? 11.187 5.393 5.052 1.00 93.56 82 LYS A N 1
ATOM 638 C CA . LYS A 1 82 ? 12.508 5.726 4.513 1.00 93.56 82 LYS A CA 1
ATOM 639 C C . LYS A 1 82 ? 12.553 5.524 3.002 1.00 93.56 82 LYS A C 1
ATOM 641 O O . LYS A 1 82 ? 12.126 4.490 2.496 1.00 93.56 82 LYS A O 1
ATOM 646 N N . GLY A 1 83 ? 13.075 6.513 2.287 1.00 86.75 83 GLY A N 1
ATOM 647 C CA . GLY A 1 83 ? 13.070 6.549 0.823 1.00 86.75 83 GLY A CA 1
ATOM 648 C C . GLY A 1 83 ? 11.763 7.080 0.223 1.00 86.75 83 GLY A C 1
ATOM 649 O O . GLY A 1 83 ? 11.841 7.800 -0.757 1.00 86.75 83 GLY A O 1
ATOM 650 N N . HIS A 1 84 ? 10.595 6.829 0.831 1.00 91.19 84 HIS A N 1
ATOM 651 C CA . HIS A 1 84 ? 9.302 7.304 0.305 1.00 91.19 84 HIS A CA 1
ATOM 652 C C . HIS A 1 84 ? 9.005 8.772 0.659 1.00 91.19 84 HIS A C 1
ATOM 654 O O . HIS A 1 84 ? 8.585 9.566 -0.187 1.00 91.19 84 HIS A O 1
ATOM 660 N N . ILE A 1 85 ? 9.203 9.134 1.937 1.00 93.31 85 ILE A N 1
ATOM 661 C CA . ILE A 1 85 ? 8.936 10.482 2.477 1.00 93.31 85 ILE A CA 1
ATOM 662 C C . ILE A 1 85 ? 10.140 11.107 3.195 1.00 93.31 85 ILE A C 1
ATOM 664 O O . ILE A 1 85 ? 9.991 12.150 3.824 1.00 93.31 85 ILE A O 1
ATOM 668 N N . SER A 1 86 ? 11.338 10.516 3.111 1.00 91.50 86 SER A N 1
ATOM 669 C CA . SER A 1 86 ? 12.555 11.036 3.769 1.00 91.50 86 SER A CA 1
ATOM 670 C C . SER A 1 86 ? 12.937 12.466 3.364 1.00 91.50 86 SER A C 1
ATOM 672 O O . SER A 1 86 ? 13.587 13.164 4.131 1.00 91.50 86 SER A O 1
ATOM 674 N N . HIS A 1 87 ? 12.539 12.917 2.175 1.00 89.31 87 HIS A N 1
ATOM 675 C CA . HIS A 1 87 ? 12.761 14.279 1.675 1.00 89.31 87 HIS A CA 1
ATOM 676 C C . HIS A 1 87 ? 11.735 15.301 2.188 1.00 89.31 87 HIS A C 1
ATOM 678 O O . HIS A 1 87 ? 11.873 16.498 1.930 1.00 89.31 87 HIS A O 1
ATOM 684 N N . TRP A 1 88 ? 10.673 14.868 2.874 1.00 93.25 88 TRP A N 1
ATOM 685 C CA . TRP A 1 88 ? 9.612 15.763 3.326 1.00 93.25 88 TRP A CA 1
ATOM 686 C C . TRP A 1 88 ? 10.029 16.564 4.568 1.00 93.25 88 TRP A C 1
ATOM 688 O O . TRP A 1 88 ? 10.382 15.974 5.586 1.00 93.25 88 TRP A O 1
ATOM 698 N N . PRO A 1 89 ? 9.872 17.902 4.581 1.00 92.88 89 PRO A N 1
ATOM 699 C CA . PRO A 1 89 ? 10.167 18.697 5.769 1.00 92.88 89 PRO A CA 1
ATOM 700 C C . PRO A 1 89 ? 9.392 18.216 7.005 1.00 92.88 89 PRO A C 1
ATOM 702 O O . PRO A 1 89 ? 8.178 17.983 6.932 1.00 92.88 89 PRO A O 1
ATOM 705 N N . GLY A 1 90 ? 10.092 18.102 8.136 1.00 90.50 90 GLY A N 1
ATOM 706 C CA . GLY A 1 90 ? 9.514 17.776 9.443 1.00 90.50 90 GLY A CA 1
ATOM 707 C C . GLY A 1 90 ? 9.136 16.306 9.663 1.00 90.50 90 GLY A C 1
ATOM 708 O O . GLY A 1 90 ? 8.346 16.039 10.566 1.00 90.50 90 GLY A O 1
ATOM 709 N N . VAL A 1 91 ? 9.642 15.374 8.849 1.00 94.31 91 VAL A N 1
ATOM 710 C CA . VAL A 1 91 ? 9.651 13.937 9.189 1.00 94.31 91 VAL A CA 1
ATOM 711 C C . VAL A 1 91 ? 10.876 13.603 10.062 1.00 94.31 91 VAL A C 1
ATOM 713 O O . VAL A 1 91 ? 11.836 14.375 10.040 1.00 94.31 91 VAL A O 1
ATOM 716 N N . PRO A 1 92 ? 10.870 12.499 10.830 1.00 94.88 92 PRO A N 1
ATOM 717 C CA . PRO A 1 92 ? 12.028 12.067 11.614 1.00 94.88 92 PRO A CA 1
ATOM 718 C C . PRO A 1 92 ? 13.090 11.359 10.757 1.00 94.88 92 PRO A C 1
ATOM 720 O O . PRO A 1 92 ? 12.756 10.676 9.787 1.00 94.88 92 PRO A O 1
ATOM 723 N N . ASP A 1 93 ? 14.361 11.465 11.149 1.00 93.25 93 ASP A N 1
ATOM 724 C CA . ASP A 1 93 ? 15.483 10.806 10.459 1.00 93.25 93 ASP A CA 1
ATOM 725 C C . ASP A 1 93 ? 15.537 9.291 10.753 1.00 93.25 93 ASP A C 1
ATOM 727 O O . ASP A 1 93 ? 16.070 8.510 9.965 1.00 93.25 93 ASP A O 1
ATOM 731 N N . GLU A 1 94 ? 14.954 8.854 11.876 1.00 94.56 94 GLU A N 1
ATOM 732 C CA . GLU A 1 94 ? 14.902 7.463 12.342 1.00 94.56 94 GLU A CA 1
ATOM 733 C C . GLU A 1 94 ? 13.811 6.596 11.678 1.00 94.56 94 GLU A C 1
ATOM 735 O O . GLU A 1 94 ? 13.528 5.479 12.131 1.00 94.56 94 GLU A O 1
ATOM 740 N N . MET A 1 95 ? 13.190 7.083 10.599 1.00 96.00 95 MET A N 1
ATOM 741 C CA . MET A 1 95 ? 12.331 6.247 9.760 1.00 96.00 95 MET A CA 1
ATOM 742 C C . MET A 1 95 ? 13.128 5.081 9.165 1.00 96.00 95 MET A C 1
ATOM 744 O O . MET A 1 95 ? 14.251 5.247 8.684 1.00 96.00 95 MET A O 1
ATOM 748 N N . LEU A 1 96 ? 12.513 3.902 9.156 1.00 94.94 96 LEU A N 1
ATOM 749 C CA . LEU A 1 96 ? 13.084 2.660 8.657 1.00 94.94 96 LEU A CA 1
ATOM 750 C C . LEU A 1 96 ? 12.613 2.367 7.228 1.00 94.94 96 LEU A C 1
ATOM 752 O O . LEU A 1 96 ? 11.474 2.658 6.840 1.00 94.94 96 LEU A O 1
ATOM 756 N N . GLY A 1 97 ? 13.515 1.789 6.439 1.00 92.25 97 GLY A N 1
ATOM 757 C CA . GLY A 1 97 ? 13.203 1.187 5.144 1.00 92.25 97 GLY A CA 1
ATOM 758 C C . GLY A 1 97 ? 12.596 -0.203 5.304 1.00 92.25 97 GLY A C 1
ATOM 759 O O . GLY A 1 97 ? 12.739 -0.827 6.355 1.00 92.25 97 GLY A O 1
ATOM 760 N N . LEU A 1 98 ? 11.958 -0.732 4.256 1.00 92.75 98 LEU A N 1
ATOM 761 C CA . LEU A 1 98 ? 11.374 -2.083 4.295 1.00 92.75 98 LEU A CA 1
ATOM 762 C C . LEU A 1 98 ? 12.413 -3.162 4.652 1.00 92.75 98 LEU A C 1
ATOM 764 O O . LEU A 1 98 ? 12.106 -4.080 5.406 1.00 92.75 98 LEU A O 1
ATOM 768 N N . TRP A 1 99 ? 13.650 -2.993 4.178 1.00 90.81 99 TRP A N 1
ATOM 769 C CA . TRP A 1 99 ? 14.808 -3.856 4.446 1.00 90.81 99 TRP A CA 1
ATOM 770 C C . TRP A 1 99 ? 15.390 -3.724 5.869 1.00 90.81 99 TRP A C 1
ATOM 772 O O . TRP A 1 99 ? 16.241 -4.515 6.268 1.00 90.81 99 TRP A O 1
ATOM 782 N N . GLU A 1 100 ? 14.958 -2.722 6.642 1.00 93.94 100 GLU A N 1
ATOM 783 C CA . GLU A 1 100 ? 15.392 -2.485 8.030 1.00 93.94 100 GLU A CA 1
ATOM 784 C C . GLU A 1 100 ? 14.334 -2.942 9.048 1.00 93.94 100 GLU A C 1
ATOM 786 O O . GLU A 1 100 ? 14.616 -3.037 10.245 1.00 93.94 100 GLU A O 1
ATOM 791 N N . MET A 1 101 ? 13.115 -3.239 8.584 1.00 93.62 101 MET A N 1
ATOM 792 C CA . MET A 1 101 ? 12.028 -3.722 9.428 1.00 93.62 101 MET A CA 1
ATOM 793 C C . MET A 1 101 ? 12.275 -5.171 9.876 1.00 93.62 101 MET A C 1
ATOM 795 O O . MET A 1 101 ? 12.686 -6.012 9.073 1.00 93.62 101 MET A O 1
ATOM 799 N N . PRO A 1 102 ? 11.983 -5.517 11.142 1.00 93.25 102 PRO A N 1
ATOM 800 C CA . PRO A 1 102 ? 12.059 -6.898 11.594 1.00 93.25 102 PRO A CA 1
ATOM 801 C C . PRO A 1 102 ? 10.987 -7.757 10.903 1.00 93.25 102 PRO A C 1
ATOM 803 O O . PRO A 1 102 ? 9.904 -7.278 10.568 1.00 93.25 102 PRO A O 1
ATOM 806 N N . LEU A 1 103 ? 11.270 -9.049 10.706 1.00 90.31 103 LEU A N 1
ATOM 807 C CA . LEU A 1 103 ? 10.396 -9.959 9.953 1.00 90.31 103 LEU A CA 1
ATOM 808 C C . LEU A 1 103 ? 8.985 -10.048 10.561 1.00 90.31 103 LEU A C 1
ATOM 810 O O . LEU A 1 103 ? 7.993 -10.117 9.836 1.00 90.31 103 LEU A O 1
ATOM 814 N N . GLU A 1 104 ? 8.890 -9.986 11.891 1.00 90.81 104 GLU A N 1
ATOM 815 C CA . GLU A 1 104 ? 7.631 -9.928 12.631 1.00 90.81 104 GLU A CA 1
ATOM 816 C C . GLU A 1 104 ? 6.779 -8.674 12.355 1.00 90.81 104 GLU A C 1
ATOM 818 O O . GLU A 1 104 ? 5.620 -8.659 12.755 1.00 90.81 104 GLU A O 1
ATOM 823 N N . THR A 1 105 ? 7.265 -7.648 11.650 1.00 94.56 105 THR A N 1
ATOM 824 C CA . THR A 1 105 ? 6.407 -6.550 11.164 1.00 94.56 105 THR A CA 1
ATOM 825 C C . THR A 1 105 ? 5.408 -7.046 10.114 1.00 94.56 105 THR A C 1
ATOM 827 O O . THR A 1 105 ? 4.256 -6.626 10.129 1.00 94.56 105 THR A O 1
ATOM 830 N N . PHE A 1 106 ? 5.821 -7.977 9.248 1.00 94.62 106 PHE A N 1
ATOM 831 C CA . PHE A 1 106 ? 5.093 -8.387 8.036 1.00 94.62 106 PHE A CA 1
ATOM 832 C C . PHE A 1 106 ? 4.158 -9.595 8.211 1.00 94.62 106 PHE A C 1
ATOM 834 O O . PHE A 1 106 ? 3.454 -9.979 7.270 1.00 94.62 106 PHE A O 1
ATOM 841 N N . VAL A 1 107 ? 4.187 -10.238 9.384 1.00 94.25 107 VAL A N 1
ATOM 842 C CA . VAL A 1 107 ? 3.453 -11.483 9.661 1.00 94.25 107 VAL A CA 1
ATOM 843 C C . VAL A 1 107 ? 2.821 -11.494 11.052 1.00 94.25 107 VAL A C 1
ATOM 845 O O . VAL A 1 107 ? 3.410 -11.027 12.027 1.00 94.25 107 VAL A O 1
ATOM 848 N N . GLY A 1 108 ? 1.638 -12.093 11.182 1.00 93.75 108 GLY A N 1
ATOM 849 C CA . GLY A 1 108 ? 1.027 -12.424 12.473 1.00 93.75 108 GLY A CA 1
ATOM 850 C C . GLY A 1 108 ? -0.422 -11.970 12.616 1.00 93.75 108 GLY A C 1
ATOM 851 O O . GLY A 1 108 ? -1.127 -11.775 11.634 1.00 93.75 108 GLY A O 1
ATOM 852 N N . GLU A 1 109 ? -0.872 -11.838 13.862 1.00 95.31 109 GLU A N 1
ATOM 853 C CA . GLU A 1 109 ? -2.247 -11.453 14.207 1.00 95.31 109 GLU A CA 1
ATOM 854 C C . GLU A 1 109 ? -2.656 -10.125 13.557 1.00 95.31 109 GLU A C 1
ATOM 856 O O . GLU A 1 109 ? -1.961 -9.112 13.704 1.00 95.31 109 GLU A O 1
ATOM 861 N N . ALA A 1 110 ? -3.808 -10.148 12.886 1.00 95.88 110 ALA A N 1
ATOM 862 C CA . ALA A 1 110 ? -4.448 -8.984 12.308 1.00 95.88 110 ALA A CA 1
ATOM 863 C C . ALA A 1 110 ? -5.900 -8.833 12.785 1.00 95.88 110 ALA A C 1
ATOM 865 O O . ALA A 1 110 ? -6.642 -9.815 12.888 1.00 95.88 110 ALA A O 1
ATOM 866 N N . ALA A 1 111 ? -6.305 -7.593 13.052 1.00 96.94 111 ALA A N 1
ATOM 867 C CA . ALA A 1 111 ? -7.696 -7.198 13.232 1.00 96.94 111 ALA A CA 1
ATOM 868 C C . ALA A 1 111 ? -8.277 -6.762 11.881 1.00 96.94 111 ALA A C 1
ATOM 870 O O . ALA A 1 111 ? -7.672 -5.951 11.177 1.00 96.94 111 ALA A O 1
ATOM 871 N N . VAL A 1 112 ? -9.449 -7.286 11.532 1.00 94.31 112 VAL A N 1
ATOM 872 C CA . VAL A 1 112 ? -10.189 -6.913 10.323 1.00 94.31 112 VAL A CA 1
ATOM 873 C C . VAL A 1 112 ? -11.328 -5.984 10.732 1.00 94.31 112 VAL A C 1
ATOM 875 O O . VAL A 1 112 ? -12.164 -6.338 11.563 1.00 94.31 112 VAL A O 1
ATOM 878 N N . CYS A 1 113 ? -11.344 -4.771 10.190 1.00 94.69 113 CYS A N 1
ATOM 879 C CA . CYS A 1 113 ? -12.310 -3.731 10.521 1.00 94.69 113 CYS A CA 1
ATOM 880 C C . CYS A 1 113 ? -13.199 -3.454 9.303 1.00 94.69 113 CYS A C 1
ATOM 882 O O . CYS A 1 113 ? -12.815 -2.721 8.387 1.00 94.69 113 CYS A O 1
ATOM 884 N N . TYR A 1 114 ? -14.395 -4.044 9.312 1.00 90.94 114 TYR A N 1
ATOM 885 C CA . TYR A 1 114 ? -15.460 -3.745 8.359 1.00 90.94 114 TYR A CA 1
ATOM 886 C C . TYR A 1 114 ? -16.247 -2.522 8.824 1.00 90.94 114 TYR A C 1
ATOM 888 O O . TYR A 1 114 ? -16.806 -2.504 9.918 1.00 90.94 114 TYR A O 1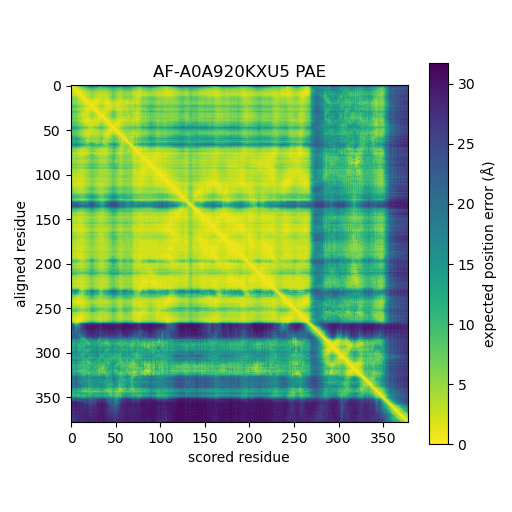
ATOM 896 N N . LEU A 1 115 ? -16.251 -1.480 7.996 1.00 93.06 115 LEU A N 1
ATOM 897 C CA . LEU A 1 115 ? -16.822 -0.166 8.295 1.00 93.06 115 LEU A CA 1
ATOM 898 C C . LEU A 1 115 ? -18.136 0.074 7.529 1.00 93.06 115 LEU A C 1
ATOM 900 O O . LEU A 1 115 ? -18.477 1.203 7.194 1.00 93.06 115 LEU A O 1
ATOM 904 N N . ASP A 1 116 ? -18.878 -0.992 7.237 1.00 89.38 116 ASP A N 1
ATOM 905 C CA . ASP A 1 116 ? -20.172 -0.972 6.540 1.00 89.38 116 ASP A CA 1
ATOM 906 C C . ASP A 1 116 ? -21.291 -0.263 7.318 1.00 89.38 116 ASP A C 1
ATOM 908 O O . ASP A 1 116 ? -22.195 0.322 6.728 1.00 89.38 116 ASP A O 1
ATOM 912 N N . THR A 1 117 ? -21.192 -0.233 8.645 1.00 91.38 117 THR A N 1
ATOM 913 C CA . THR A 1 117 ? -22.093 0.534 9.518 1.00 91.38 117 THR A CA 1
ATOM 914 C C . THR A 1 117 ? -21.873 2.053 9.458 1.00 91.38 117 THR A C 1
ATOM 916 O O . THR A 1 117 ? -22.746 2.806 9.903 1.00 91.38 117 THR A O 1
ATOM 919 N N . LEU A 1 118 ? -20.757 2.528 8.885 1.00 95.06 118 LEU A N 1
ATOM 920 C CA . LEU A 1 118 ? -20.406 3.952 8.768 1.00 95.06 118 LEU A CA 1
ATOM 921 C C . LEU A 1 118 ? -21.078 4.625 7.563 1.00 95.06 118 LEU A C 1
ATOM 923 O O . LEU A 1 118 ? -20.416 5.199 6.702 1.00 95.06 118 LEU A O 1
ATOM 927 N N . ASN A 1 119 ? -22.410 4.547 7.524 1.00 96.06 119 ASN A N 1
ATOM 928 C CA . ASN A 1 119 ? -23.230 5.129 6.463 1.00 96.06 119 ASN A CA 1
ATOM 929 C C . ASN A 1 119 ? -22.933 6.629 6.256 1.00 96.06 119 ASN A C 1
ATOM 931 O O . ASN A 1 119 ? -22.862 7.358 7.253 1.00 96.06 119 ASN A O 1
ATOM 935 N N . PRO A 1 120 ? -22.842 7.099 4.996 1.00 95.38 120 PRO A N 1
ATOM 936 C CA . PRO A 1 120 ? -22.715 8.510 4.659 1.00 95.38 120 PRO A CA 1
ATOM 937 C C . PRO A 1 120 ? -23.826 9.374 5.259 1.00 95.38 120 PRO A C 1
ATOM 939 O O . PRO A 1 120 ? -24.976 8.947 5.383 1.00 95.38 120 PRO A O 1
ATOM 942 N N . GLN A 1 121 ? -23.486 10.610 5.618 1.00 95.62 121 GLN A N 1
ATOM 943 C CA . GLN A 1 121 ? -24.380 11.561 6.279 1.00 95.62 121 GLN A CA 1
ATOM 944 C C . GLN A 1 121 ? -24.321 12.931 5.587 1.00 95.62 121 GLN A C 1
ATOM 946 O O . GLN A 1 121 ? -23.303 13.262 4.974 1.00 95.62 121 GLN A O 1
ATOM 951 N N . PRO A 1 122 ? -25.396 13.739 5.651 1.00 94.94 122 PRO A N 1
ATOM 952 C CA . PRO A 1 122 ? -25.340 15.132 5.222 1.00 94.94 122 PRO A CA 1
ATOM 953 C C . PRO A 1 122 ? -24.387 15.919 6.128 1.00 94.94 122 PRO A C 1
ATOM 955 O O . PRO A 1 122 ? -24.520 15.873 7.350 1.00 94.94 122 PRO A O 1
ATOM 958 N N . LEU A 1 123 ? -23.450 16.664 5.540 1.00 91.50 123 LEU A N 1
ATOM 959 C CA . LEU A 1 123 ? -22.537 17.505 6.314 1.00 91.50 123 LEU A CA 1
ATOM 960 C C . LEU A 1 123 ? -23.247 18.683 6.981 1.00 91.50 123 LEU A C 1
ATOM 962 O O . LEU A 1 123 ? -24.051 19.374 6.350 1.00 91.50 123 LEU A O 1
ATOM 966 N N . GLU A 1 124 ? -22.855 18.986 8.217 1.00 89.06 124 GLU A N 1
ATOM 967 C CA . GLU A 1 124 ? -23.236 20.223 8.903 1.00 89.06 124 GLU A CA 1
ATOM 968 C C . GLU A 1 124 ? -22.273 21.371 8.559 1.00 89.06 124 GLU A C 1
ATOM 970 O O . GLU A 1 124 ? -22.715 22.504 8.325 1.00 89.06 124 GLU A O 1
ATOM 975 N N . HIS A 1 125 ? -20.974 21.078 8.446 1.00 87.44 125 HIS A N 1
ATOM 976 C CA . HIS A 1 125 ? -19.924 22.024 8.081 1.00 87.44 125 HIS A CA 1
ATOM 977 C C . HIS A 1 125 ? -19.048 21.509 6.929 1.00 87.44 125 HIS A C 1
ATOM 979 O O . HIS A 1 125 ? -18.783 20.322 6.789 1.00 87.44 125 HIS A O 1
ATOM 985 N N . ALA A 1 126 ? -18.554 22.435 6.103 1.00 82.50 126 ALA A N 1
ATOM 986 C CA . ALA A 1 126 ? -17.752 22.132 4.912 1.00 82.50 126 ALA A CA 1
ATOM 987 C C . ALA A 1 126 ? -16.440 21.372 5.196 1.00 82.50 126 ALA A C 1
ATOM 989 O O . ALA A 1 126 ? -15.940 20.681 4.309 1.00 82.50 126 ALA A O 1
ATOM 990 N N . ASP A 1 127 ? -15.895 21.532 6.405 1.00 84.06 127 ASP A N 1
ATOM 991 C CA . ASP A 1 127 ? -14.620 20.958 6.846 1.00 84.06 127 ASP A CA 1
ATOM 992 C C . ASP A 1 127 ? -14.801 19.659 7.680 1.00 84.06 127 ASP A C 1
ATOM 994 O O . ASP A 1 127 ? -13.812 19.096 8.142 1.00 84.06 127 ASP A O 1
ATOM 998 N N . ASP A 1 128 ? -16.037 19.152 7.844 1.00 86.31 128 ASP A N 1
ATOM 999 C CA . ASP A 1 128 ? -16.343 17.871 8.528 1.00 86.31 128 ASP A CA 1
ATOM 1000 C C . ASP A 1 128 ? -15.925 16.629 7.700 1.00 86.31 128 ASP A C 1
ATOM 1002 O O . ASP A 1 128 ? -15.912 15.500 8.199 1.00 86.31 128 ASP A O 1
ATOM 1006 N N . TYR A 1 129 ? -15.588 16.832 6.422 1.00 89.94 129 TYR A N 1
ATOM 1007 C CA . TYR A 1 129 ? -15.031 15.827 5.517 1.00 89.94 129 TYR A CA 1
ATOM 1008 C C . TYR A 1 129 ? -13.763 16.381 4.844 1.00 89.94 129 TYR A C 1
ATOM 1010 O O . TYR A 1 129 ? -13.731 17.575 4.524 1.00 89.94 129 TYR A O 1
ATOM 1018 N N . PRO A 1 130 ? -12.733 15.554 4.577 1.00 87.81 130 PRO A N 1
ATOM 1019 C CA . PRO A 1 130 ? -11.533 15.985 3.875 1.00 87.81 130 PRO A CA 1
ATOM 1020 C C . PRO A 1 130 ? -11.784 16.612 2.500 1.00 87.81 130 PRO A C 1
ATOM 1022 O O . PRO A 1 130 ? -12.839 16.476 1.880 1.00 87.81 130 PRO A O 1
ATOM 1025 N N . ARG A 1 131 ? -10.774 17.306 1.974 1.00 80.75 131 ARG A N 1
ATOM 1026 C CA . ARG A 1 131 ? -10.879 17.925 0.648 1.00 80.75 131 ARG A CA 1
ATOM 1027 C C . ARG A 1 131 ? -10.910 16.861 -0.443 1.00 80.75 131 ARG A C 1
ATOM 1029 O O . ARG A 1 131 ? -9.923 16.158 -0.651 1.00 80.75 131 ARG A O 1
ATOM 1036 N N . GLY A 1 132 ? -12.029 16.804 -1.163 1.00 69.00 132 GLY A N 1
ATOM 1037 C CA . GLY A 1 132 ? -12.177 15.985 -2.362 1.00 69.00 132 GLY A CA 1
ATOM 1038 C C . GLY A 1 132 ? -11.251 16.432 -3.498 1.00 69.00 132 GLY A C 1
ATOM 1039 O O . GLY A 1 132 ? -10.657 17.511 -3.464 1.00 69.00 132 GLY A O 1
ATOM 1040 N N . THR A 1 133 ? -11.143 15.607 -4.536 1.00 61.78 133 THR A N 1
ATOM 1041 C CA . THR A 1 133 ? -10.308 15.880 -5.713 1.00 61.78 133 THR A CA 1
ATOM 1042 C C . THR A 1 133 ? -11.102 16.545 -6.848 1.00 61.78 133 THR A C 1
ATOM 1044 O O . THR A 1 133 ? -12.319 16.403 -6.962 1.00 61.78 133 THR A O 1
ATOM 1047 N N . GLY A 1 134 ? -10.412 17.289 -7.721 1.00 60.62 134 GLY A N 1
ATOM 1048 C CA . GLY A 1 134 ? -11.010 17.919 -8.906 1.00 60.62 134 GLY A CA 1
ATOM 1049 C C . GLY A 1 134 ? -11.581 19.324 -8.668 1.00 60.62 134 GLY A C 1
ATOM 1050 O O . GLY A 1 134 ? -11.084 20.082 -7.841 1.00 60.62 134 GLY A O 1
ATOM 1051 N N . TRP A 1 135 ? -12.604 19.708 -9.437 1.00 41.97 135 TRP A N 1
ATOM 1052 C CA . TRP A 1 135 ? -13.086 21.099 -9.515 1.00 41.97 135 TRP A CA 1
ATOM 1053 C C . TRP A 1 135 ? -13.849 21.602 -8.273 1.00 41.97 135 TRP A C 1
ATOM 1055 O O . TRP A 1 135 ? -13.968 22.812 -8.093 1.00 41.97 135 TRP A O 1
ATOM 1065 N N . ARG A 1 136 ? -14.340 20.710 -7.399 1.00 62.28 136 ARG A N 1
ATOM 1066 C CA . ARG A 1 136 ? -15.074 21.053 -6.161 1.00 62.28 136 ARG A CA 1
ATOM 1067 C C . ARG A 1 136 ? -14.339 20.495 -4.933 1.00 62.28 136 ARG A C 1
ATOM 1069 O O . ARG A 1 136 ? -14.798 19.570 -4.278 1.00 62.28 136 ARG A O 1
ATOM 1076 N N . MET A 1 137 ? -13.177 21.082 -4.633 1.00 69.75 137 MET A N 1
ATOM 1077 C CA . MET A 1 137 ? -12.274 20.686 -3.529 1.00 69.75 137 MET A CA 1
ATOM 1078 C C . MET A 1 137 ? -12.865 20.844 -2.115 1.00 69.75 137 MET A C 1
ATOM 1080 O O . MET A 1 137 ? -12.266 20.382 -1.147 1.00 69.75 137 MET A O 1
ATOM 1084 N N . LYS A 1 138 ? -13.988 21.554 -1.965 1.00 75.38 138 LYS A N 1
ATOM 1085 C CA . LYS A 1 138 ? -14.675 21.766 -0.687 1.00 75.38 138 LYS A CA 1
ATOM 1086 C C . LYS A 1 138 ? -16.097 21.239 -0.772 1.00 75.38 138 LYS A C 1
ATOM 1088 O O . LYS A 1 138 ? -16.779 21.491 -1.763 1.00 75.38 138 LYS A O 1
ATOM 1093 N N . SER A 1 139 ? -16.526 20.554 0.279 1.00 85.12 139 SER A N 1
ATOM 1094 C CA . SER A 1 139 ? -17.922 20.166 0.462 1.00 85.12 139 SER A CA 1
ATOM 1095 C C . SER A 1 139 ? -18.754 21.362 0.932 1.00 85.12 139 SER A C 1
ATOM 1097 O O . SER A 1 139 ? -18.218 22.338 1.458 1.00 85.12 139 SER A O 1
ATOM 1099 N N . GLU A 1 140 ? -20.067 21.289 0.760 1.00 87.94 140 GLU A N 1
ATOM 1100 C CA . GLU A 1 140 ? -21.022 22.277 1.270 1.00 87.94 140 GLU A CA 1
ATOM 1101 C C . GLU A 1 140 ? -21.974 21.647 2.297 1.00 87.94 140 GLU A C 1
ATOM 1103 O O . GLU A 1 140 ? -22.113 20.427 2.374 1.00 87.94 140 GLU A O 1
ATOM 1108 N N . LYS A 1 141 ? -22.645 22.478 3.105 1.00 91.75 141 LYS A N 1
ATOM 1109 C CA . LYS A 1 141 ? -23.647 21.991 4.060 1.00 91.75 141 LYS A CA 1
ATOM 1110 C C . LYS A 1 141 ? -24.763 21.244 3.318 1.00 91.75 141 LYS A C 1
ATOM 1112 O O . LYS A 1 141 ? -25.346 21.779 2.378 1.00 91.75 141 LYS A O 1
ATOM 1117 N N . GLY A 1 142 ? -25.086 20.041 3.785 1.00 91.12 142 GLY A N 1
ATOM 1118 C CA . GLY A 1 142 ? -26.080 19.153 3.183 1.00 91.12 142 GLY A CA 1
ATOM 1119 C C . GLY A 1 142 ? -25.547 18.235 2.078 1.00 91.12 142 GLY A C 1
ATOM 1120 O O . GLY A 1 142 ? -26.284 17.346 1.658 1.00 91.12 142 GLY A O 1
ATOM 1121 N N . ASP A 1 143 ? -24.292 18.385 1.635 1.00 91.94 143 ASP A N 1
ATOM 1122 C CA . ASP A 1 143 ? -23.643 17.370 0.798 1.00 91.94 143 ASP A CA 1
ATOM 1123 C C . ASP A 1 143 ? -23.570 16.039 1.575 1.00 91.94 143 ASP A C 1
ATOM 1125 O O . ASP A 1 143 ? -23.130 16.018 2.725 1.00 91.94 143 ASP A O 1
ATOM 1129 N N . ILE A 1 144 ? -23.946 14.924 0.942 1.00 93.56 144 ILE A N 1
ATOM 1130 C CA . ILE A 1 144 ? -23.739 13.582 1.507 1.00 93.56 144 ILE A CA 1
ATOM 1131 C C . ILE A 1 144 ? -22.250 13.227 1.428 1.00 93.56 144 ILE A C 1
ATOM 1133 O O . ILE A 1 144 ? -21.635 13.357 0.362 1.00 93.56 144 ILE A O 1
ATOM 1137 N N . ARG A 1 145 ? -21.669 12.808 2.557 1.00 93.75 145 ARG A N 1
ATOM 1138 C CA . ARG A 1 145 ? -20.258 12.422 2.695 1.00 93.75 145 ARG A CA 1
ATOM 1139 C C . ARG A 1 145 ? -20.065 11.272 3.670 1.00 93.75 145 ARG A C 1
ATOM 1141 O O . ARG A 1 145 ? -20.903 11.055 4.543 1.00 93.75 145 ARG A O 1
ATOM 1148 N N . GLY A 1 146 ? -18.945 10.567 3.543 1.00 94.31 146 GLY A N 1
ATOM 1149 C CA . GLY A 1 146 ? -18.526 9.580 4.536 1.00 94.31 146 GLY A CA 1
ATOM 1150 C C . GLY A 1 146 ? -18.245 10.206 5.906 1.00 94.31 146 GLY A C 1
ATOM 1151 O O . GLY A 1 146 ? -18.061 11.416 6.036 1.00 94.31 146 GLY A O 1
ATOM 1152 N N . VAL A 1 147 ? -18.212 9.379 6.948 1.00 95.31 147 VAL A N 1
ATOM 1153 C CA . VAL A 1 147 ? -18.007 9.828 8.337 1.00 95.31 147 VAL A CA 1
ATOM 1154 C C . VAL A 1 147 ? -16.598 9.516 8.844 1.00 95.31 147 VAL A C 1
ATOM 1156 O O . VAL A 1 147 ? -15.931 8.609 8.345 1.00 95.31 147 VAL A O 1
ATOM 1159 N N . GLU A 1 148 ? -16.141 10.251 9.859 1.00 96.31 148 GLU A N 1
ATOM 1160 C CA 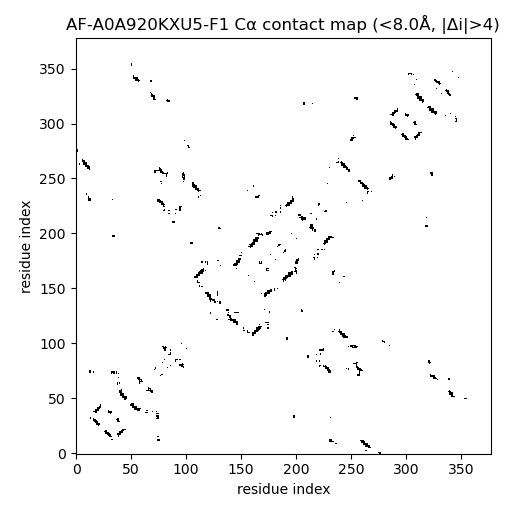. GLU A 1 148 ? -14.825 10.030 10.465 1.00 96.31 148 GLU A CA 1
ATOM 1161 C C . GLU A 1 148 ? -14.721 8.629 11.099 1.00 96.31 148 GLU A C 1
ATOM 1163 O O . GLU A 1 148 ? -15.578 8.187 11.877 1.00 96.31 148 GLU A O 1
ATOM 1168 N N . ILE A 1 149 ? -13.622 7.932 10.816 1.00 97.94 149 ILE A N 1
ATOM 1169 C CA . ILE A 1 149 ? -13.239 6.704 11.506 1.00 97.94 149 ILE A CA 1
ATOM 1170 C C . ILE A 1 149 ? -12.673 7.086 12.874 1.00 97.94 149 ILE A C 1
ATOM 1172 O O . ILE A 1 149 ? -11.596 7.667 12.980 1.00 97.94 149 ILE A O 1
ATOM 1176 N N . LEU A 1 150 ? -13.401 6.727 13.931 1.00 98.12 150 LEU A N 1
ATOM 1177 C CA . LEU A 1 150 ? -13.064 6.998 15.326 1.00 98.12 150 LEU A CA 1
ATOM 1178 C C . LEU A 1 150 ? -12.602 5.715 16.041 1.00 98.12 150 LEU A C 1
ATOM 1180 O O . LEU A 1 150 ? -13.043 4.626 15.666 1.00 98.12 150 LEU A O 1
ATOM 1184 N N . PRO A 1 151 ? -11.840 5.807 17.150 1.00 98.19 151 PRO A N 1
ATOM 1185 C CA . PRO A 1 151 ? -11.424 4.655 17.962 1.00 98.19 151 PRO A CA 1
ATOM 1186 C C . PRO A 1 151 ? -12.548 3.673 18.333 1.00 98.19 151 PRO A C 1
ATOM 1188 O O . PRO A 1 151 ? -12.338 2.463 18.375 1.00 98.19 151 PRO A O 1
ATOM 1191 N N . LYS A 1 152 ? -13.774 4.176 18.550 1.00 97.12 152 LYS A N 1
ATOM 1192 C CA . LYS A 1 152 ? -14.959 3.354 18.862 1.00 97.12 152 LYS A CA 1
ATOM 1193 C C . LYS A 1 152 ? -15.381 2.419 17.712 1.00 97.12 152 LYS A C 1
ATOM 1195 O O . LYS A 1 152 ? -15.996 1.392 17.976 1.00 97.12 152 LYS A O 1
ATOM 1200 N N . HIS A 1 153 ? -15.041 2.753 16.463 1.00 97.50 153 HIS A N 1
ATOM 1201 C CA . HIS A 1 153 ? -15.290 1.924 15.274 1.00 97.50 153 HIS A CA 1
ATOM 1202 C C . HIS A 1 153 ? -14.236 0.808 15.117 1.00 97.50 153 HIS A C 1
ATOM 1204 O O . HIS A 1 153 ? -14.438 -0.123 14.349 1.00 97.50 153 HIS A O 1
ATOM 1210 N N . LEU A 1 154 ? -13.126 0.884 15.862 1.00 97.31 154 LEU A N 1
ATOM 1211 C CA . LEU A 1 154 ? -11.945 0.016 15.752 1.00 97.31 154 LEU A CA 1
ATOM 1212 C C . LEU A 1 154 ? -11.742 -0.829 17.025 1.00 97.31 154 LEU A C 1
ATOM 1214 O O . LEU A 1 154 ? -10.622 -1.083 17.468 1.00 97.31 154 LEU A O 1
ATOM 1218 N N . SER A 1 155 ? -12.844 -1.225 17.665 1.00 93.81 155 SER A N 1
ATOM 1219 C CA . SER A 1 155 ? -12.843 -1.823 19.010 1.00 93.81 155 SER A CA 1
ATOM 1220 C C . SER A 1 155 ? -12.199 -3.216 19.100 1.00 93.81 155 SER A C 1
ATOM 1222 O O . SER A 1 155 ? -11.800 -3.625 20.192 1.00 93.81 155 SER A O 1
ATOM 1224 N N . ASN A 1 156 ? -12.045 -3.927 17.977 1.00 95.50 156 ASN A N 1
ATOM 1225 C CA . ASN A 1 156 ? -11.356 -5.219 17.897 1.00 95.50 156 ASN A CA 1
ATOM 1226 C C . ASN A 1 156 ? -9.821 -5.109 17.751 1.00 95.50 156 ASN A C 1
ATOM 1228 O O . ASN A 1 156 ? -9.137 -6.131 17.883 1.00 95.50 156 ASN A O 1
ATOM 1232 N N . VAL A 1 157 ? -9.280 -3.903 17.524 1.00 98.06 157 VAL A N 1
ATOM 1233 C CA . VAL A 1 157 ? -7.836 -3.639 17.393 1.00 98.06 157 VAL A CA 1
ATOM 1234 C C . VAL A 1 157 ? -7.142 -3.681 18.758 1.00 98.06 157 VAL A C 1
ATOM 1236 O O . VAL A 1 157 ? -7.487 -2.937 19.685 1.00 98.06 157 VAL A O 1
ATOM 1239 N N . ARG A 1 158 ? -6.119 -4.531 18.867 1.00 97.75 158 ARG A N 1
ATOM 1240 C CA . ARG A 1 158 ? -5.270 -4.725 20.052 1.00 97.75 158 ARG A CA 1
ATOM 1241 C C . ARG A 1 158 ? -3.894 -4.091 19.856 1.00 97.75 158 ARG A C 1
ATOM 1243 O O . ARG A 1 158 ? -3.519 -3.707 18.751 1.00 97.75 158 ARG A O 1
ATOM 1250 N N . GLU A 1 159 ? -3.143 -3.979 20.949 1.00 97.81 159 GLU A N 1
ATOM 1251 C CA . GLU A 1 159 ? -1.769 -3.481 20.898 1.00 97.81 159 GLU A CA 1
ATOM 1252 C C . GLU A 1 159 ? -0.881 -4.407 20.049 1.00 97.81 159 GLU A C 1
ATOM 1254 O O . GLU A 1 159 ? -0.855 -5.618 20.274 1.00 97.81 159 GLU A O 1
ATOM 1259 N N . GLY A 1 160 ? -0.168 -3.842 19.073 1.00 96.62 160 GLY A N 1
ATOM 1260 C CA . GLY A 1 160 ? 0.711 -4.588 18.173 1.00 96.62 160 GLY A CA 1
ATOM 1261 C C . GLY A 1 160 ? -0.002 -5.384 17.074 1.00 96.62 160 GLY A C 1
ATOM 1262 O O . GLY A 1 160 ? 0.656 -6.166 16.388 1.00 96.62 160 GLY A O 1
ATOM 1263 N N . ASP A 1 161 ? -1.310 -5.226 16.865 1.00 97.38 161 ASP A N 1
ATOM 1264 C CA . ASP A 1 161 ? -1.995 -5.858 15.728 1.00 97.38 161 ASP A CA 1
ATOM 1265 C C . ASP A 1 161 ? -1.485 -5.307 14.377 1.00 97.38 161 ASP A C 1
ATOM 1267 O O . ASP A 1 161 ? -0.999 -4.177 14.264 1.00 97.38 161 ASP A O 1
ATOM 1271 N N . ILE A 1 162 ? -1.617 -6.117 13.328 1.00 97.62 162 ILE A N 1
ATOM 1272 C CA . ILE A 1 162 ? -1.787 -5.615 11.957 1.00 97.62 162 ILE A CA 1
ATOM 1273 C C . ILE A 1 162 ? -3.264 -5.219 11.812 1.00 97.62 162 ILE A C 1
ATOM 1275 O O . ILE A 1 162 ? -4.135 -5.916 12.324 1.00 97.62 162 ILE A O 1
ATOM 1279 N N . VAL A 1 163 ? -3.590 -4.111 11.152 1.00 97.44 163 VAL A N 1
ATOM 1280 C CA . VAL A 1 163 ? -4.993 -3.688 10.982 1.00 97.44 163 VAL A CA 1
ATOM 1281 C C . VAL A 1 163 ? -5.347 -3.679 9.508 1.00 97.44 163 VAL A C 1
ATOM 1283 O O . VAL A 1 163 ? -4.641 -3.056 8.728 1.00 97.44 163 VAL A O 1
ATOM 1286 N N . LEU A 1 164 ? -6.432 -4.353 9.130 1.00 95.62 164 LEU A N 1
ATOM 1287 C CA . LEU A 1 164 ? -6.966 -4.378 7.768 1.00 95.62 164 LEU A CA 1
ATOM 1288 C C . LEU A 1 164 ? -8.333 -3.686 7.769 1.00 95.62 164 LEU A C 1
ATOM 1290 O O . LEU A 1 164 ? -9.267 -4.190 8.389 1.00 95.62 164 LEU A O 1
ATOM 1294 N N . MET A 1 165 ? -8.468 -2.535 7.108 1.00 93.94 165 MET A N 1
ATOM 1295 C CA . MET A 1 165 ? -9.735 -1.795 7.036 1.00 93.94 165 MET A CA 1
ATOM 1296 C C . MET A 1 165 ? -10.377 -1.875 5.652 1.00 93.94 165 MET A C 1
ATOM 1298 O O . MET A 1 165 ? -9.701 -1.981 4.624 1.00 93.94 165 MET A O 1
ATOM 1302 N N . SER A 1 166 ? -11.706 -1.799 5.637 1.00 90.44 166 SER A N 1
ATOM 1303 C CA . SER A 1 166 ? -12.518 -1.742 4.419 1.00 90.44 166 SER A CA 1
ATOM 1304 C C . SER A 1 166 ? -13.907 -1.172 4.692 1.00 90.44 166 SER A C 1
ATOM 1306 O O . SER A 1 166 ? -14.422 -1.280 5.804 1.00 90.44 166 SER A O 1
ATOM 1308 N N . SER A 1 167 ? -14.544 -0.602 3.671 1.00 90.88 167 SER A N 1
ATOM 1309 C CA . SER A 1 167 ? -15.956 -0.208 3.718 1.00 90.88 167 SER A CA 1
ATOM 1310 C C . SER A 1 167 ? -16.591 -0.331 2.327 1.00 90.88 167 SER A C 1
ATOM 1312 O O . SER A 1 167 ? -15.862 -0.327 1.335 1.00 90.88 167 SER A O 1
ATOM 1314 N N . PRO A 1 168 ? -17.928 -0.432 2.227 1.00 88.38 168 PRO A N 1
ATOM 1315 C CA . PRO A 1 168 ? -18.645 -0.521 0.960 1.00 88.38 168 PRO A CA 1
ATOM 1316 C C . PRO A 1 168 ? -18.760 0.791 0.183 1.00 88.38 168 PRO A C 1
ATOM 1318 O O . PRO A 1 168 ? -19.261 0.758 -0.937 1.00 88.38 168 PRO A O 1
ATOM 1321 N N . PHE A 1 169 ? -18.324 1.913 0.749 1.00 90.25 169 PHE A N 1
ATOM 1322 C CA . PHE A 1 169 ? -18.561 3.236 0.186 1.00 90.25 169 PHE A CA 1
ATOM 1323 C C . PHE A 1 169 ? -17.443 3.659 -0.783 1.00 90.25 169 PHE A C 1
ATOM 1325 O O . PHE A 1 169 ? -16.292 3.230 -0.668 1.00 90.25 169 PHE A O 1
ATOM 1332 N N . GLU A 1 170 ? -17.775 4.506 -1.759 1.00 87.88 170 GLU A N 1
ATOM 1333 C CA . GLU A 1 170 ? -16.871 4.907 -2.845 1.00 87.88 170 GLU A CA 1
ATOM 1334 C C . GLU A 1 170 ? -16.810 6.433 -3.010 1.00 87.88 170 GLU A C 1
ATOM 1336 O O . GLU A 1 170 ? -17.754 7.158 -2.698 1.00 87.88 170 GLU A O 1
ATOM 1341 N N . GLY A 1 171 ? -15.668 6.937 -3.487 1.00 87.06 171 GLY A N 1
ATOM 1342 C CA . GLY A 1 171 ? -15.441 8.372 -3.665 1.00 87.06 171 GLY A CA 1
ATOM 1343 C C . GLY A 1 171 ? -15.696 9.173 -2.384 1.00 87.06 171 GLY A C 1
ATOM 1344 O O . GLY A 1 171 ? -15.205 8.827 -1.316 1.00 87.06 171 GLY A O 1
ATOM 1345 N N . LEU A 1 172 ? -16.490 10.241 -2.492 1.00 90.56 172 LEU A N 1
ATOM 1346 C CA . LEU A 1 172 ? -16.776 11.171 -1.390 1.00 90.56 172 LEU A CA 1
ATOM 1347 C C . LEU A 1 172 ? -17.667 10.582 -0.276 1.00 90.56 172 LEU A C 1
ATOM 1349 O O . LEU A 1 172 ? -17.881 11.231 0.746 1.00 90.56 172 LEU A O 1
ATOM 1353 N N . GLU A 1 173 ? -18.196 9.372 -0.464 1.00 91.62 173 GLU A N 1
ATOM 1354 C CA . GLU A 1 173 ? -18.958 8.634 0.549 1.00 91.62 173 GLU A CA 1
ATOM 1355 C C . GLU A 1 173 ? -18.066 7.752 1.442 1.00 91.62 173 GLU A C 1
ATOM 1357 O O . GLU A 1 173 ? -18.541 7.208 2.437 1.00 91.62 173 GLU A O 1
ATOM 1362 N N . GLN A 1 174 ? -16.771 7.624 1.133 1.00 93.38 174 GLN A N 1
ATOM 1363 C CA . GLN A 1 174 ? -15.836 6.804 1.907 1.00 93.38 174 GLN A CA 1
ATOM 1364 C C . GLN A 1 174 ? -15.678 7.310 3.349 1.00 93.38 174 GLN A C 1
ATOM 1366 O O . GLN A 1 174 ? -15.398 8.489 3.549 1.00 93.38 174 GLN A O 1
ATOM 1371 N N . PRO A 1 175 ? -15.794 6.454 4.382 1.00 95.38 175 PRO A N 1
ATOM 1372 C CA . PRO A 1 175 ? -15.397 6.827 5.729 1.00 95.38 175 PRO A CA 1
ATOM 1373 C C . PRO A 1 175 ? -13.900 7.140 5.736 1.00 95.38 175 PRO A C 1
ATOM 1375 O O . PRO A 1 175 ? -13.104 6.449 5.091 1.00 95.38 175 PRO A O 1
ATOM 1378 N N . TRP A 1 176 ? -13.517 8.191 6.453 1.00 95.38 176 TRP A N 1
ATOM 1379 C CA . TRP A 1 176 ? -12.182 8.774 6.343 1.00 95.38 176 TRP A CA 1
ATOM 1380 C C . TRP A 1 176 ? -11.380 8.618 7.635 1.00 95.38 176 TRP A C 1
ATOM 1382 O O . TRP A 1 176 ? -11.904 8.775 8.740 1.00 95.38 176 TRP A O 1
ATOM 1392 N N . LEU A 1 177 ? -10.095 8.290 7.512 1.00 96.69 177 LEU A N 1
ATOM 1393 C CA . LEU A 1 177 ? -9.208 8.126 8.660 1.00 96.69 177 LEU A CA 1
ATOM 1394 C C . LEU A 1 177 ? -8.579 9.470 9.029 1.00 96.69 177 LEU A C 1
ATOM 1396 O O . LEU A 1 177 ? -7.769 9.994 8.272 1.00 96.69 177 LEU A O 1
ATOM 1400 N N . SER A 1 178 ? -8.904 10.017 10.200 1.00 96.06 178 SER A N 1
ATOM 1401 C CA . SER A 1 178 ? -8.323 11.284 10.647 1.00 96.06 178 SER A CA 1
ATOM 1402 C C . SER A 1 178 ? -6.873 11.153 11.116 1.00 96.06 178 SER A C 1
ATOM 1404 O O . SER A 1 178 ? -6.393 10.077 11.489 1.00 96.06 178 SER A O 1
ATOM 1406 N N . LYS A 1 179 ? -6.160 12.286 11.160 1.00 95.94 179 LYS A N 1
ATOM 1407 C CA . LYS A 1 179 ? -4.814 12.381 11.751 1.00 95.94 179 LYS A CA 1
ATOM 1408 C C . LYS A 1 179 ? -4.835 11.996 13.234 1.00 95.94 179 LYS A C 1
ATOM 1410 O O . LYS A 1 179 ? -3.876 11.423 13.743 1.00 95.94 179 LYS A O 1
ATOM 1415 N N . GLU A 1 180 ? -5.929 12.293 13.919 1.00 97.94 180 GLU A N 1
ATOM 1416 C CA . GLU A 1 180 ? -6.154 12.034 15.337 1.00 97.94 180 GLU A CA 1
ATOM 1417 C C . GLU A 1 180 ? -6.355 10.533 15.592 1.00 97.94 180 GLU A C 1
ATOM 1419 O O . GLU A 1 180 ? -5.653 9.966 16.433 1.00 97.94 180 GLU A O 1
ATOM 1424 N N . THR A 1 181 ? -7.187 9.850 14.800 1.00 98.44 181 THR A N 1
ATOM 1425 C CA . THR A 1 181 ? -7.312 8.384 14.868 1.00 98.44 181 THR A CA 1
ATOM 1426 C C . THR A 1 181 ? -6.040 7.677 14.381 1.00 98.44 181 THR A C 1
ATOM 1428 O O . THR A 1 181 ? -5.646 6.667 14.964 1.00 98.44 181 THR A O 1
ATOM 1431 N N . ALA A 1 182 ? -5.319 8.219 13.393 1.00 98.31 182 ALA A N 1
ATOM 1432 C CA . ALA A 1 182 ? -4.011 7.695 12.989 1.00 98.31 182 ALA A CA 1
ATOM 1433 C C . ALA A 1 182 ? -2.965 7.800 14.120 1.00 98.31 182 ALA A C 1
ATOM 1435 O O . ALA A 1 182 ? -2.252 6.834 14.386 1.00 98.31 182 ALA A O 1
ATOM 1436 N N . LYS A 1 183 ? -2.908 8.926 14.851 1.00 98.50 183 LYS A N 1
ATOM 1437 C CA . LYS A 1 183 ? -2.062 9.058 16.056 1.00 98.50 183 LYS A CA 1
ATOM 1438 C C . LYS A 1 183 ? -2.457 8.049 17.126 1.00 98.50 183 LYS A C 1
ATOM 1440 O O . LYS A 1 183 ? -1.578 7.459 17.738 1.00 98.50 183 LYS A O 1
ATOM 1445 N N . TRP A 1 184 ? -3.752 7.833 17.346 1.00 98.62 184 TRP A N 1
ATOM 1446 C CA . TRP A 1 184 ? -4.247 6.842 18.302 1.00 98.62 184 TRP A CA 1
ATOM 1447 C C . TRP A 1 184 ? -3.810 5.412 17.933 1.00 98.62 184 TRP A C 1
ATOM 1449 O O . TRP A 1 184 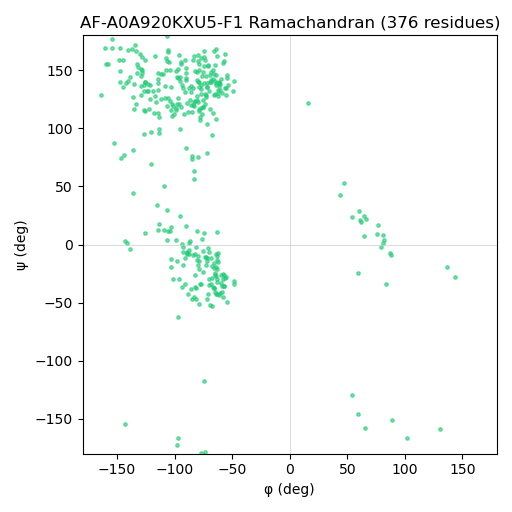? -3.308 4.678 18.789 1.00 98.62 184 TRP A O 1
ATOM 1459 N N . LEU A 1 185 ? -3.901 5.041 16.649 1.00 98.69 185 LEU A N 1
ATOM 1460 C CA . LEU A 1 185 ? -3.401 3.759 16.137 1.00 98.69 185 LEU A CA 1
ATOM 1461 C C . LEU A 1 185 ? -1.894 3.581 16.387 1.00 98.69 185 LEU A C 1
ATOM 1463 O O . LEU A 1 185 ? -1.463 2.505 16.797 1.00 98.69 185 LEU A O 1
ATOM 1467 N N . VAL A 1 186 ? -1.102 4.639 16.195 1.00 98.44 186 VAL A N 1
ATOM 1468 C CA . VAL A 1 186 ? 0.345 4.648 16.465 1.00 98.44 186 VAL A CA 1
ATOM 1469 C C . VAL A 1 186 ? 0.655 4.576 17.964 1.00 98.44 186 VAL A C 1
ATOM 1471 O O . VAL A 1 186 ? 1.457 3.757 18.397 1.00 98.44 186 VAL A O 1
ATOM 1474 N N . GLN A 1 187 ? 0.052 5.448 18.769 1.00 98.19 187 GLN A N 1
ATOM 1475 C CA . GLN A 1 187 ? 0.504 5.730 20.136 1.00 98.19 187 GLN A CA 1
ATOM 1476 C C . GLN A 1 187 ? -0.128 4.792 21.168 1.00 98.19 187 GLN A C 1
ATOM 1478 O O . GLN A 1 187 ? 0.569 4.291 22.051 1.00 98.19 187 GLN A O 1
ATOM 1483 N N . GLU A 1 188 ? -1.432 4.524 21.052 1.00 98.12 188 GLU A N 1
ATOM 1484 C CA . GLU A 1 188 ? -2.149 3.634 21.971 1.00 98.12 188 GLU A CA 1
ATOM 1485 C C . GLU A 1 188 ? -2.214 2.192 21.475 1.00 98.12 188 GLU A C 1
ATOM 1487 O O . GLU A 1 188 ? -2.174 1.271 22.287 1.00 98.12 188 GLU A O 1
ATOM 1492 N N . ARG A 1 189 ? -2.360 1.972 20.161 1.00 98.44 189 ARG A N 1
ATOM 1493 C CA . ARG A 1 189 ? -2.426 0.614 19.594 1.00 98.44 189 ARG A CA 1
ATOM 1494 C C . ARG A 1 189 ? -1.103 0.105 19.035 1.00 98.44 189 ARG A C 1
ATOM 1496 O O . ARG A 1 189 ? -0.993 -1.102 18.857 1.00 98.44 189 ARG A O 1
ATOM 1503 N N . LYS A 1 190 ? -0.096 0.959 18.818 1.00 98.06 190 LYS A N 1
ATOM 1504 C CA . LYS A 1 190 ? 1.254 0.568 18.361 1.00 98.06 190 LYS A CA 1
ATOM 1505 C C . LYS A 1 190 ? 1.206 -0.465 17.229 1.00 98.06 190 LYS A C 1
ATOM 1507 O O . LYS A 1 190 ? 1.898 -1.482 17.272 1.00 98.06 190 LYS A O 1
ATOM 1512 N N . ILE A 1 191 ? 0.292 -0.251 16.283 1.00 98.31 191 ILE A N 1
ATOM 1513 C CA . ILE A 1 191 ? 0.025 -1.211 15.211 1.00 98.31 191 ILE A CA 1
ATOM 1514 C C . ILE A 1 191 ? 1.270 -1.368 14.333 1.00 98.31 191 ILE A C 1
ATOM 1516 O O . ILE A 1 191 ? 2.013 -0.412 14.136 1.00 98.31 191 ILE A O 1
ATOM 1520 N N . ARG A 1 192 ? 1.512 -2.569 13.802 1.00 96.62 192 ARG A N 1
ATOM 1521 C CA . ARG A 1 192 ? 2.690 -2.825 12.945 1.00 96.62 192 ARG A CA 1
ATOM 1522 C C . ARG A 1 192 ? 2.468 -2.368 11.505 1.00 96.62 192 ARG A C 1
ATOM 1524 O O . ARG A 1 192 ? 3.380 -1.863 10.854 1.00 96.62 192 ARG A O 1
ATOM 1531 N N . MET A 1 193 ? 1.247 -2.549 11.012 1.00 96.81 193 MET A N 1
ATOM 1532 C CA . MET A 1 193 ? 0.846 -2.208 9.650 1.00 96.81 193 MET A CA 1
ATOM 1533 C C . MET A 1 193 ? -0.618 -1.763 9.631 1.00 96.81 193 MET A C 1
ATOM 1535 O O . MET A 1 193 ? -1.425 -2.288 10.405 1.00 96.81 193 MET A O 1
ATOM 1539 N N . LEU A 1 194 ? -0.968 -0.865 8.710 1.00 96.81 194 LEU A N 1
ATOM 1540 C CA . LEU A 1 194 ? -2.347 -0.500 8.390 1.00 96.81 194 LEU A CA 1
ATOM 1541 C C . LEU A 1 194 ? -2.645 -0.789 6.914 1.00 96.81 194 LEU A C 1
ATOM 1543 O O . LEU A 1 194 ? -2.325 0.011 6.038 1.00 96.81 194 LEU A O 1
ATOM 1547 N N . GLY A 1 195 ? -3.252 -1.941 6.647 1.00 93.50 195 GLY A N 1
ATOM 1548 C CA . GLY A 1 195 ? -3.751 -2.307 5.331 1.00 93.50 195 GLY A CA 1
ATOM 1549 C C . GLY A 1 195 ? -5.098 -1.670 5.042 1.00 93.50 195 GLY A C 1
ATOM 1550 O O . GLY A 1 195 ? -6.041 -1.800 5.821 1.00 93.50 195 GLY A O 1
ATOM 1551 N N . LEU A 1 196 ? -5.194 -0.997 3.903 1.00 87.62 196 LEU A N 1
ATOM 1552 C CA . LEU A 1 196 ? -6.401 -0.317 3.442 1.00 87.62 196 LEU A CA 1
ATOM 1553 C C . LEU A 1 196 ? -6.746 -0.883 2.060 1.00 87.62 196 LEU A C 1
ATOM 1555 O O . LEU A 1 196 ? -5.856 -0.989 1.213 1.00 87.62 196 LEU A O 1
ATOM 1559 N N . GLU A 1 197 ? -8.012 -1.263 1.833 1.00 78.31 197 GLU A N 1
ATOM 1560 C CA . GLU A 1 197 ? -8.470 -1.594 0.472 1.00 78.31 197 GLU A CA 1
ATOM 1561 C C . GLU A 1 197 ? -8.154 -0.417 -0.464 1.00 78.31 197 GLU A C 1
ATOM 1563 O O . GLU A 1 197 ? -8.304 0.745 -0.075 1.00 78.31 197 GLU A O 1
ATOM 1568 N N . ALA A 1 198 ? -7.774 -0.712 -1.712 1.00 70.50 198 ALA A N 1
ATOM 1569 C CA . ALA A 1 198 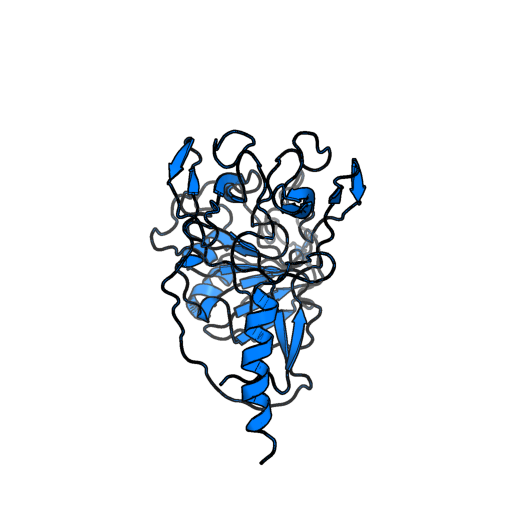? -7.519 0.300 -2.745 1.00 70.50 198 ALA A CA 1
ATOM 1570 C C . ALA A 1 198 ? -8.639 1.355 -2.872 1.00 70.50 198 ALA A C 1
ATOM 1572 O O . ALA A 1 198 ? -8.383 2.525 -3.157 1.00 70.50 198 ALA A O 1
ATOM 1573 N N . THR A 1 199 ? -9.874 0.930 -2.600 1.00 77.31 199 THR A N 1
ATOM 1574 C CA . THR A 1 199 ? -11.079 1.751 -2.475 1.00 77.31 199 THR A CA 1
ATOM 1575 C C . THR A 1 199 ? -11.859 1.309 -1.240 1.00 77.31 199 THR A C 1
ATOM 1577 O O . THR A 1 199 ? -12.050 0.109 -1.050 1.00 77.31 199 THR A O 1
ATOM 1580 N N . GLY A 1 200 ? -12.387 2.246 -0.454 1.00 85.06 200 GLY A N 1
ATOM 1581 C CA . GLY A 1 200 ? -13.292 1.946 0.663 1.00 85.06 200 GLY A CA 1
ATOM 1582 C C . GLY A 1 200 ? -12.997 2.735 1.936 1.00 85.06 200 GLY A C 1
ATOM 1583 O O . GLY A 1 200 ? -13.875 2.862 2.781 1.00 85.06 200 GLY A O 1
ATOM 1584 N N . VAL A 1 201 ? -11.796 3.295 2.078 1.00 91.12 201 VAL A N 1
ATOM 1585 C CA . VAL A 1 201 ? -11.430 4.203 3.175 1.00 91.12 201 VAL A CA 1
ATOM 1586 C C . VAL A 1 201 ? -10.653 5.375 2.591 1.00 91.12 201 VAL A C 1
ATOM 1588 O O . VAL A 1 201 ? -9.656 5.155 1.903 1.00 91.12 201 VAL A O 1
ATOM 1591 N N . ASP A 1 202 ? -11.074 6.604 2.886 1.00 91.81 202 ASP A N 1
ATOM 1592 C CA . ASP A 1 202 ? -10.322 7.791 2.480 1.00 91.81 202 ASP A CA 1
ATOM 1593 C C . ASP A 1 202 ? -9.203 8.080 3.492 1.00 91.81 202 ASP A C 1
ATOM 1595 O O . ASP A 1 202 ? -9.422 8.303 4.685 1.00 91.81 202 ASP A O 1
ATOM 1599 N N . TRP A 1 203 ? -7.971 8.042 2.998 1.00 91.69 203 TRP A N 1
ATOM 1600 C CA . TRP A 1 203 ? -6.752 8.354 3.742 1.00 91.69 203 TRP A CA 1
ATOM 1601 C C . TRP A 1 203 ? -5.755 9.186 2.917 1.00 91.69 203 TRP A C 1
ATOM 1603 O O . TRP A 1 203 ? -4.707 9.588 3.430 1.00 91.69 203 TRP A O 1
ATOM 1613 N N . GLN A 1 204 ? -6.067 9.444 1.640 1.00 88.44 204 GLN A N 1
ATOM 1614 C CA . GLN A 1 204 ? -5.185 10.088 0.658 1.00 88.44 204 GLN A CA 1
ATOM 1615 C C . GLN A 1 204 ? -5.671 11.501 0.325 1.00 88.44 204 GLN A C 1
ATOM 1617 O O . GLN A 1 204 ? -5.794 11.886 -0.839 1.00 88.44 204 GLN A O 1
ATOM 1622 N N . TYR A 1 205 ? -5.929 12.285 1.365 1.00 90.44 205 TYR A N 1
ATOM 1623 C CA . TYR A 1 205 ? -6.407 13.657 1.261 1.00 90.44 205 TYR A CA 1
ATOM 1624 C C . TYR A 1 205 ? -5.309 14.681 1.595 1.00 90.44 205 TYR A C 1
ATOM 1626 O O . TYR A 1 205 ? -4.240 14.347 2.115 1.00 90.44 205 TYR A O 1
ATOM 1634 N N . ASP A 1 206 ? -5.557 15.949 1.248 1.00 89.38 206 ASP A N 1
ATOM 1635 C CA . ASP A 1 206 ? -4.644 17.085 1.474 1.00 89.38 206 ASP A CA 1
ATOM 1636 C C . ASP A 1 206 ? -3.217 16.906 0.907 1.00 89.38 206 ASP A C 1
ATOM 1638 O O . ASP A 1 206 ? -2.263 17.568 1.318 1.00 89.38 206 ASP A O 1
ATOM 1642 N N . LEU A 1 207 ? -3.068 16.048 -0.106 1.00 87.19 207 LEU A N 1
ATOM 1643 C CA . LEU A 1 207 ? -1.790 15.606 -0.679 1.00 87.19 207 LEU A CA 1
ATOM 1644 C C . LEU A 1 207 ? -0.860 16.739 -1.154 1.00 87.19 207 LEU A C 1
ATOM 1646 O O . LEU A 1 207 ? 0.359 16.589 -1.149 1.00 87.19 207 LEU A O 1
ATOM 1650 N N . LYS A 1 208 ? -1.435 17.883 -1.551 1.00 83.56 208 LYS A N 1
ATOM 1651 C CA . LYS A 1 208 ? -0.720 19.050 -2.102 1.00 83.56 208 LYS A CA 1
ATOM 1652 C C . LYS A 1 208 ? -0.763 20.296 -1.209 1.00 83.56 208 LYS A C 1
ATOM 1654 O O . LYS A 1 208 ? -0.516 21.401 -1.692 1.00 83.56 208 LYS A O 1
ATOM 1659 N N . LEU A 1 209 ? -1.088 20.158 0.081 1.00 87.38 209 LEU A N 1
ATOM 1660 C CA . LEU A 1 209 ? -0.880 21.260 1.027 1.00 87.38 209 LEU A CA 1
ATOM 1661 C C . LEU A 1 209 ? 0.618 21.554 1.209 1.00 87.38 209 LEU A C 1
ATOM 1663 O O . LEU A 1 209 ? 1.484 20.776 0.818 1.00 87.38 209 LEU A O 1
ATOM 1667 N N . GLN A 1 210 ? 0.941 22.693 1.819 1.00 87.75 210 GLN A N 1
ATOM 1668 C CA . GLN A 1 210 ? 2.324 22.977 2.194 1.00 87.75 210 GLN A CA 1
ATOM 1669 C C . GLN A 1 210 ? 2.750 22.086 3.377 1.00 87.75 210 GLN A C 1
ATOM 1671 O O . GLN A 1 210 ? 1.983 21.966 4.343 1.00 87.75 210 GLN A O 1
ATOM 1676 N N . PRO A 1 211 ? 3.952 21.477 3.348 1.00 87.25 211 PRO A N 1
ATOM 1677 C CA . PRO A 1 211 ? 4.549 20.828 4.512 1.00 87.25 211 PRO A CA 1
ATOM 1678 C C . PRO A 1 211 ? 4.509 21.728 5.762 1.00 87.25 211 PRO A C 1
ATOM 1680 O O . PRO A 1 211 ? 4.725 22.934 5.642 1.00 87.25 211 PRO A O 1
ATOM 1683 N N . PRO A 1 212 ? 4.240 21.184 6.965 1.00 89.25 212 PRO A N 1
ATOM 1684 C CA . PRO A 1 212 ? 4.040 19.768 7.296 1.00 89.25 212 PRO A CA 1
ATOM 1685 C C . PRO A 1 212 ? 2.569 19.301 7.203 1.00 89.25 212 PRO A C 1
ATOM 1687 O O . PRO A 1 212 ? 2.219 18.266 7.769 1.00 89.25 212 PRO A O 1
ATOM 1690 N N . ASN A 1 213 ? 1.686 20.060 6.543 1.00 89.38 213 ASN A N 1
ATOM 1691 C CA . ASN A 1 213 ? 0.240 19.806 6.550 1.00 89.38 213 ASN A CA 1
ATOM 1692 C C . ASN A 1 213 ? -0.246 18.862 5.437 1.00 89.38 213 ASN A C 1
ATOM 1694 O O . ASN A 1 213 ? -1.408 18.471 5.458 1.00 89.38 213 ASN A O 1
ATOM 1698 N N . ASN A 1 214 ? 0.608 18.489 4.478 1.00 91.00 214 ASN A N 1
ATOM 1699 C CA . ASN A 1 214 ? 0.235 17.546 3.423 1.00 91.00 214 ASN A CA 1
ATOM 1700 C C . ASN A 1 214 ? 0.167 16.097 3.911 1.00 91.00 214 ASN A C 1
ATOM 1702 O O . ASN A 1 214 ? 0.954 15.694 4.769 1.00 91.00 214 ASN A O 1
ATOM 1706 N N . SER A 1 215 ? -0.728 15.312 3.305 1.00 92.62 215 SER A N 1
ATOM 1707 C CA . SER A 1 215 ? -0.847 13.858 3.504 1.00 92.62 215 SER A CA 1
ATOM 1708 C C . SER A 1 215 ? -0.831 13.448 4.990 1.00 92.62 215 SER A C 1
ATOM 1710 O O . SER A 1 215 ? 0.008 12.634 5.397 1.00 92.62 215 SER A O 1
ATOM 1712 N N . PRO A 1 216 ? -1.695 14.032 5.845 1.00 94.38 216 PRO A N 1
ATOM 1713 C CA . PRO A 1 216 ? -1.515 14.009 7.297 1.00 94.38 216 PRO A CA 1
ATOM 1714 C C . PRO A 1 216 ? -1.554 12.599 7.905 1.00 94.38 216 PRO A C 1
ATOM 1716 O O . PRO A 1 216 ? -0.832 12.337 8.870 1.00 94.38 216 PRO A O 1
ATOM 1719 N N . VAL A 1 217 ? -2.339 11.685 7.325 1.00 95.50 217 VAL A N 1
ATOM 1720 C CA . VAL A 1 217 ? -2.387 10.265 7.711 1.00 95.50 217 VAL A CA 1
ATOM 1721 C C . VAL A 1 217 ? -1.071 9.569 7.370 1.00 95.50 217 VAL A C 1
ATOM 1723 O O . VAL A 1 217 ? -0.425 9.015 8.259 1.00 95.50 217 VAL A O 1
ATOM 1726 N N . ARG A 1 218 ? -0.620 9.673 6.109 1.00 95.00 218 ARG A N 1
ATOM 1727 C CA . ARG A 1 218 ? 0.640 9.074 5.643 1.00 95.00 218 ARG A CA 1
ATOM 1728 C C . ARG A 1 218 ? 1.832 9.573 6.456 1.00 95.00 218 ARG A C 1
ATOM 1730 O O . ARG A 1 218 ? 2.627 8.758 6.913 1.00 95.00 218 ARG A O 1
ATOM 1737 N N . ARG A 1 219 ? 1.918 10.888 6.706 1.00 95.75 219 ARG A N 1
ATOM 1738 C CA . ARG A 1 219 ? 2.932 11.468 7.603 1.00 95.75 219 ARG A CA 1
ATOM 1739 C C . ARG A 1 219 ? 2.902 10.807 8.975 1.00 95.75 219 ARG A C 1
ATOM 1741 O O . ARG A 1 219 ? 3.951 10.412 9.463 1.00 95.75 219 ARG A O 1
ATOM 1748 N N . THR A 1 220 ? 1.724 10.684 9.584 1.00 97.31 220 THR A N 1
ATOM 1749 C CA . THR A 1 220 ? 1.568 10.161 10.952 1.00 97.31 220 THR A CA 1
ATOM 1750 C C . THR A 1 220 ? 1.996 8.698 11.071 1.00 97.31 220 THR A C 1
ATOM 1752 O O . THR A 1 220 ? 2.672 8.349 12.033 1.00 97.31 220 THR A O 1
ATOM 1755 N N . LEU A 1 221 ? 1.635 7.858 10.098 1.00 97.44 221 LEU A N 1
ATOM 1756 C CA . LEU A 1 221 ? 1.910 6.419 10.131 1.00 97.44 221 LEU A CA 1
ATOM 1757 C C . LEU A 1 221 ? 3.364 6.105 9.756 1.00 97.44 221 LEU A C 1
ATOM 1759 O O . LEU A 1 221 ? 4.075 5.464 10.529 1.00 97.44 221 LEU A O 1
ATOM 1763 N N . LEU A 1 222 ? 3.842 6.628 8.622 1.00 96.62 222 LEU A N 1
ATOM 1764 C CA . LEU A 1 222 ? 5.183 6.320 8.121 1.00 96.62 222 LEU A CA 1
ATOM 1765 C C . LEU A 1 222 ? 6.299 6.938 8.978 1.00 96.62 222 LEU A C 1
ATOM 1767 O O . LEU A 1 222 ? 7.312 6.281 9.202 1.00 96.62 222 LEU A O 1
ATOM 1771 N N . SER A 1 223 ? 6.090 8.140 9.539 1.00 96.81 223 SER A N 1
ATOM 1772 C CA . SER A 1 223 ? 7.036 8.740 10.507 1.00 96.81 223 SER A CA 1
ATOM 1773 C C . SER A 1 223 ? 7.170 7.919 11.790 1.00 96.81 223 SER A C 1
ATOM 1775 O O . SER A 1 223 ? 8.146 8.066 12.515 1.00 96.81 223 SER A O 1
ATOM 1777 N N . ALA A 1 224 ? 6.180 7.076 12.088 1.00 97.31 224 ALA A N 1
ATOM 1778 C CA . ALA A 1 224 ? 6.157 6.197 13.247 1.00 97.31 224 ALA A CA 1
ATOM 1779 C C . ALA A 1 224 ? 6.479 4.735 12.897 1.00 97.31 224 ALA A C 1
ATOM 1781 O O . ALA A 1 224 ? 6.220 3.845 13.706 1.00 97.31 224 ALA A O 1
ATOM 1782 N N . ASN A 1 225 ? 7.037 4.480 11.706 1.00 97.44 225 ASN A N 1
ATOM 1783 C CA . ASN A 1 225 ? 7.402 3.147 11.223 1.00 97.44 225 ASN A CA 1
ATOM 1784 C C . ASN A 1 225 ? 6.224 2.154 11.102 1.00 97.44 225 ASN A C 1
ATOM 1786 O O . ASN A 1 225 ? 6.440 0.946 11.020 1.00 97.44 225 ASN A O 1
ATOM 1790 N N . VAL A 1 226 ? 4.983 2.654 11.018 1.00 97.62 226 VAL A N 1
ATOM 1791 C CA . VAL A 1 226 ? 3.797 1.845 10.696 1.00 97.62 226 VAL A CA 1
ATOM 1792 C C . VAL A 1 226 ? 3.676 1.726 9.183 1.00 97.62 226 VAL A C 1
ATOM 1794 O O . VAL A 1 226 ? 3.436 2.721 8.499 1.00 97.62 226 VAL A O 1
ATOM 1797 N N . LEU A 1 227 ? 3.828 0.511 8.658 1.00 94.69 227 LEU A N 1
ATOM 1798 C CA . LEU A 1 227 ? 3.784 0.264 7.215 1.00 94.69 227 LEU A CA 1
ATOM 1799 C C . LEU A 1 227 ? 2.362 0.337 6.650 1.00 94.69 227 LEU A C 1
ATOM 1801 O O . LEU A 1 227 ? 1.390 0.011 7.335 1.00 94.69 227 LEU A O 1
ATOM 1805 N N . LEU A 1 228 ? 2.251 0.676 5.366 1.00 91.88 228 LEU A N 1
ATOM 1806 C CA . LEU A 1 228 ? 0.981 0.705 4.635 1.00 91.88 228 LEU A CA 1
ATOM 1807 C C . LEU A 1 228 ? 0.978 -0.387 3.549 1.00 91.88 228 LEU A C 1
ATOM 1809 O O . LEU A 1 228 ? 1.546 -0.175 2.477 1.00 91.88 228 LEU A O 1
ATOM 1813 N N . PRO A 1 229 ? 0.410 -1.580 3.811 1.00 88.69 229 PRO A N 1
ATOM 1814 C CA . PRO A 1 229 ? 0.147 -2.571 2.778 1.00 88.69 229 PRO A CA 1
ATOM 1815 C C . PRO A 1 229 ? -1.102 -2.201 1.966 1.00 88.69 229 PRO A C 1
ATOM 1817 O O . PRO A 1 229 ? -2.242 -2.301 2.422 1.00 88.69 229 PRO A O 1
ATOM 1820 N N . SER A 1 230 ? -0.862 -1.813 0.725 1.00 81.38 230 SER A N 1
ATOM 1821 C CA . SER A 1 230 ? -1.850 -1.635 -0.331 1.00 81.38 230 SER A CA 1
ATOM 1822 C C . SER A 1 230 ? -2.256 -2.999 -0.879 1.00 81.38 230 SER A C 1
ATOM 1824 O O . SER A 1 230 ? -1.435 -3.761 -1.390 1.00 81.38 230 SER A O 1
ATOM 1826 N N . THR A 1 231 ? -3.528 -3.345 -0.732 1.00 73.25 231 THR A N 1
ATOM 1827 C CA . THR A 1 231 ? -4.049 -4.697 -0.976 1.00 73.25 231 THR A CA 1
ATOM 1828 C C . THR A 1 231 ? -5.368 -4.637 -1.744 1.00 73.25 231 THR A C 1
ATOM 1830 O O . THR A 1 231 ? -5.938 -3.566 -1.958 1.00 73.25 231 THR A O 1
ATOM 1833 N N . GLY A 1 232 ? -5.823 -5.793 -2.237 1.00 69.38 232 GLY A N 1
ATOM 1834 C CA . GLY A 1 232 ? -7.036 -5.909 -3.038 1.00 69.38 232 GLY A CA 1
ATOM 1835 C C . GLY A 1 232 ? -8.307 -5.781 -2.198 1.00 69.38 232 GLY A C 1
ATOM 1836 O O . GLY A 1 232 ? -8.599 -4.734 -1.630 1.00 69.38 232 GLY A O 1
ATOM 1837 N N . LYS A 1 233 ? -9.112 -6.846 -2.170 1.00 66.19 233 LYS A N 1
ATOM 1838 C CA . LYS A 1 233 ? -10.382 -6.867 -1.434 1.00 66.19 233 LYS A CA 1
ATOM 1839 C C . LYS A 1 233 ? -10.177 -7.560 -0.092 1.00 66.19 233 LYS A C 1
ATOM 1841 O O . LYS A 1 233 ? -9.880 -8.747 -0.063 1.00 66.19 233 LYS A O 1
ATOM 1846 N N . HIS A 1 234 ? -10.385 -6.835 1.000 1.00 67.94 234 HIS A N 1
ATOM 1847 C CA . HIS A 1 234 ? -10.494 -7.382 2.350 1.00 67.94 234 HIS A CA 1
ATOM 1848 C C . HIS A 1 234 ? -11.870 -8.001 2.591 1.00 67.94 234 HIS A C 1
ATOM 1850 O O . HIS A 1 234 ? -11.946 -9.042 3.234 1.00 67.94 234 HIS A O 1
ATOM 1856 N N . ARG A 1 235 ? -12.939 -7.437 2.002 1.00 62.31 235 ARG A N 1
ATOM 1857 C CA . ARG A 1 235 ? -14.352 -7.866 2.162 1.00 62.31 235 ARG A CA 1
ATOM 1858 C C . ARG A 1 235 ? -14.705 -9.274 1.659 1.00 62.31 235 ARG A C 1
ATOM 1860 O O . ARG A 1 235 ? -15.878 -9.621 1.563 1.00 62.31 235 ARG A O 1
ATOM 1867 N N . ILE A 1 236 ? -13.701 -10.080 1.330 1.00 67.31 236 ILE A N 1
ATOM 1868 C CA . ILE A 1 236 ? -13.823 -11.513 1.041 1.00 67.31 236 ILE A CA 1
ATOM 1869 C C . ILE A 1 236 ? -13.595 -12.390 2.284 1.00 67.31 236 ILE A C 1
ATOM 1871 O O . ILE A 1 236 ? -13.977 -13.556 2.252 1.00 67.31 236 ILE A O 1
ATOM 1875 N N . MET A 1 237 ? -12.985 -11.863 3.356 1.00 81.94 237 MET A N 1
ATOM 1876 C CA . MET A 1 237 ? -12.849 -12.580 4.630 1.00 81.94 237 MET A CA 1
ATOM 1877 C C . MET A 1 237 ? -14.154 -12.482 5.431 1.00 81.94 237 MET A C 1
ATOM 1879 O O . MET A 1 237 ? -14.858 -11.473 5.387 1.00 81.94 237 MET A O 1
ATOM 1883 N N . SER A 1 238 ? -14.446 -13.510 6.215 1.00 80.44 238 SER A N 1
ATOM 1884 C CA . SER A 1 238 ? -15.618 -13.611 7.088 1.00 80.44 238 SER A CA 1
ATOM 1885 C C . SER A 1 238 ? -15.304 -13.368 8.569 1.00 80.44 238 SER A C 1
ATOM 1887 O O . SER A 1 238 ? -16.207 -13.054 9.345 1.00 80.44 238 SER A O 1
ATOM 1889 N N . ALA A 1 239 ? -14.033 -13.483 8.967 1.00 87.25 239 ALA A N 1
ATOM 1890 C CA . ALA A 1 239 ? -13.585 -13.284 10.344 1.00 87.25 239 ALA A CA 1
ATOM 1891 C C . ALA A 1 239 ? -13.186 -11.827 10.658 1.00 87.25 239 ALA A C 1
ATOM 1893 O O . ALA A 1 239 ? -12.609 -11.126 9.829 1.00 87.25 239 ALA A O 1
ATOM 1894 N N . ASP A 1 240 ? -13.412 -11.401 11.906 1.00 91.50 240 ASP A N 1
ATOM 1895 C CA . ASP A 1 240 ? -12.943 -10.118 12.456 1.00 91.50 240 ASP A CA 1
ATOM 1896 C C . ASP A 1 240 ? -11.461 -10.152 12.881 1.00 91.50 240 ASP A C 1
ATOM 1898 O O . ASP A 1 240 ? -10.873 -9.115 13.209 1.00 91.50 240 ASP A O 1
ATOM 1902 N N . ARG A 1 241 ? -10.854 -11.347 12.900 1.00 93.75 241 ARG A N 1
ATOM 1903 C CA . ARG A 1 241 ? -9.444 -11.592 13.213 1.00 93.75 241 ARG A CA 1
ATOM 1904 C C . ARG A 1 241 ? -8.869 -12.731 12.382 1.00 93.75 241 ARG A C 1
ATOM 1906 O O . ARG A 1 241 ? -9.470 -13.798 12.275 1.00 93.75 241 ARG A O 1
ATOM 1913 N N . VAL A 1 242 ? -7.667 -12.512 11.859 1.00 93.81 242 VAL A N 1
ATOM 1914 C CA . VAL A 1 242 ? -6.953 -13.439 10.966 1.00 93.81 242 VAL A CA 1
ATOM 1915 C C . VAL A 1 242 ? -5.457 -13.466 11.289 1.00 93.81 242 VAL A C 1
ATOM 1917 O O . VAL A 1 242 ? -4.950 -12.597 12.001 1.00 93.81 242 VAL A O 1
ATOM 1920 N N . LEU A 1 243 ? -4.727 -14.440 10.746 1.00 94.75 243 LEU A N 1
ATOM 1921 C CA . LEU A 1 243 ? -3.266 -14.367 10.646 1.00 94.75 243 LEU A CA 1
ATOM 1922 C C . LEU A 1 243 ? -2.898 -13.819 9.263 1.00 94.75 243 LEU A C 1
ATOM 1924 O O . LEU A 1 243 ? -3.223 -14.435 8.253 1.00 94.75 243 LEU A O 1
ATOM 1928 N N . TYR A 1 244 ? -2.231 -12.672 9.212 1.00 94.62 244 TYR A N 1
ATOM 1929 C CA . TYR A 1 244 ? -1.791 -12.022 7.979 1.00 94.62 244 TYR A CA 1
ATOM 1930 C C . TYR A 1 244 ? -0.344 -12.384 7.632 1.00 94.62 244 TYR A C 1
ATOM 1932 O O . TYR A 1 244 ? 0.510 -12.493 8.516 1.00 94.62 244 TYR A O 1
ATOM 1940 N N . PHE A 1 245 ? -0.070 -12.518 6.335 1.00 94.56 245 PHE A N 1
ATOM 1941 C CA . PHE A 1 245 ? 1.257 -12.664 5.749 1.00 94.56 245 PHE A CA 1
ATOM 1942 C C . PHE A 1 245 ? 1.357 -11.755 4.519 1.00 94.56 245 PHE A C 1
ATOM 1944 O O . PHE A 1 245 ? 0.646 -11.964 3.539 1.00 94.56 245 PHE A O 1
ATOM 1951 N N . GLY A 1 246 ? 2.252 -10.766 4.548 1.00 92.75 246 GLY A N 1
ATOM 1952 C CA . GLY A 1 246 ? 2.487 -9.847 3.428 1.00 92.75 246 GLY A CA 1
ATOM 1953 C C . GLY A 1 246 ? 3.949 -9.435 3.372 1.00 92.75 246 GLY A C 1
ATOM 1954 O O . GLY A 1 246 ? 4.305 -8.334 3.781 1.00 92.75 246 GLY A O 1
ATOM 1955 N N . LEU A 1 247 ? 4.787 -10.368 2.925 1.00 92.12 247 LEU A N 1
ATOM 1956 C CA . LEU A 1 247 ? 6.243 -10.250 2.920 1.00 92.12 247 LEU A CA 1
ATOM 1957 C C . LEU A 1 247 ? 6.724 -9.520 1.651 1.00 92.12 247 LEU A C 1
ATOM 1959 O O . LEU A 1 247 ? 6.458 -10.028 0.559 1.00 92.12 247 LEU A O 1
ATOM 1963 N N . PRO A 1 248 ? 7.424 -8.374 1.764 1.00 91.31 248 PRO A N 1
ATOM 1964 C CA . PRO A 1 248 ? 8.081 -7.728 0.631 1.00 91.31 248 PRO A CA 1
ATOM 1965 C C . PRO A 1 248 ? 9.350 -8.475 0.217 1.00 91.31 248 PRO A C 1
ATOM 1967 O O . PRO A 1 248 ? 9.912 -9.265 0.981 1.00 91.31 248 PRO A O 1
ATOM 1970 N N . PHE A 1 249 ? 9.871 -8.142 -0.964 1.00 84.81 249 PHE A N 1
ATOM 1971 C CA . PHE A 1 249 ? 11.271 -8.426 -1.273 1.00 84.81 249 PHE A CA 1
ATOM 1972 C C . PHE A 1 249 ? 12.207 -7.638 -0.345 1.00 84.81 249 PHE A C 1
ATOM 1974 O O . PHE A 1 249 ? 11.997 -6.447 -0.104 1.00 84.81 249 PHE A O 1
ATOM 1981 N N . ASN A 1 250 ? 13.261 -8.298 0.142 1.00 83.38 250 ASN A N 1
ATOM 1982 C CA . ASN A 1 250 ? 14.278 -7.707 1.015 1.00 83.38 250 ASN A CA 1
ATOM 1983 C C . ASN A 1 250 ? 15.348 -6.954 0.201 1.00 83.38 250 ASN A C 1
ATOM 1985 O O . ASN A 1 250 ? 16.512 -7.357 0.164 1.00 83.38 250 ASN A O 1
ATOM 1989 N N . PHE A 1 251 ? 14.927 -5.902 -0.502 1.00 80.12 251 PHE A N 1
ATOM 1990 C CA . PHE A 1 251 ? 15.797 -5.061 -1.324 1.00 80.12 251 PHE A CA 1
ATOM 1991 C C . PHE A 1 251 ? 16.224 -3.809 -0.555 1.00 80.12 251 PHE A C 1
ATOM 1993 O O . PHE A 1 251 ? 15.381 -3.043 -0.075 1.00 80.12 251 PHE A O 1
ATOM 2000 N N . GLU A 1 252 ? 17.533 -3.566 -0.461 1.00 80.81 252 GLU A N 1
ATOM 2001 C CA . GLU A 1 252 ? 18.030 -2.315 0.118 1.00 80.81 252 GLU A CA 1
ATOM 2002 C C . GLU A 1 252 ? 17.602 -1.126 -0.758 1.00 80.81 252 GLU A C 1
ATOM 2004 O O . GLU A 1 252 ? 17.675 -1.193 -1.988 1.00 80.81 252 GLU A O 1
ATOM 2009 N N . LYS A 1 253 ? 17.197 -0.022 -0.114 1.00 79.69 253 LYS A N 1
ATOM 2010 C CA . LYS A 1 253 ? 16.768 1.239 -0.752 1.00 79.69 253 LYS A CA 1
ATOM 2011 C C . LYS A 1 253 ? 15.469 1.145 -1.563 1.00 79.69 253 LYS A C 1
ATOM 2013 O O . LYS A 1 253 ? 15.214 2.006 -2.393 1.00 79.69 253 LYS A O 1
ATOM 2018 N N . PHE A 1 254 ? 14.619 0.156 -1.288 1.00 82.19 254 PHE A N 1
ATOM 2019 C CA . PHE A 1 254 ? 13.300 0.023 -1.913 1.00 82.19 254 PHE A CA 1
ATOM 2020 C C . PHE A 1 254 ? 12.191 0.558 -0.997 1.00 82.19 254 PHE A C 1
ATOM 2022 O O . PHE A 1 254 ? 11.989 0.067 0.115 1.00 82.19 254 PHE A O 1
ATOM 2029 N N . GLU A 1 255 ? 11.512 1.618 -1.440 1.00 87.88 255 GLU A N 1
ATOM 2030 C CA . GLU A 1 255 ? 10.578 2.399 -0.607 1.00 87.88 255 GLU A CA 1
ATOM 2031 C C . GLU A 1 255 ? 9.186 1.760 -0.516 1.00 87.88 255 GLU A C 1
ATOM 2033 O O . GLU A 1 255 ? 8.597 1.705 0.567 1.00 87.88 255 GLU A O 1
ATOM 2038 N N . ALA A 1 256 ? 8.745 1.157 -1.620 1.00 90.12 256 ALA A N 1
ATOM 2039 C CA . ALA A 1 256 ? 7.654 0.204 -1.684 1.00 90.12 256 ALA A CA 1
ATOM 2040 C C . ALA A 1 256 ? 8.120 -1.090 -2.358 1.00 90.12 256 ALA A C 1
ATOM 2042 O O . ALA A 1 256 ? 9.121 -1.100 -3.076 1.00 90.12 256 ALA A O 1
ATOM 2043 N N . SER A 1 257 ? 7.416 -2.194 -2.123 1.00 89.94 257 SER A N 1
ATOM 2044 C CA . SER A 1 257 ? 7.734 -3.505 -2.698 1.00 89.94 257 SER A CA 1
ATOM 2045 C C . SER A 1 257 ? 6.461 -4.312 -2.933 1.00 89.94 257 SER A C 1
ATOM 2047 O O . SER A 1 257 ? 5.559 -4.296 -2.091 1.00 89.94 257 SER A O 1
ATOM 2049 N N . PHE A 1 258 ? 6.390 -5.030 -4.058 1.00 88.00 258 PHE A N 1
ATOM 2050 C CA . PHE A 1 258 ? 5.270 -5.920 -4.368 1.00 88.00 258 PHE A CA 1
ATOM 2051 C C . PHE A 1 258 ? 5.121 -7.015 -3.305 1.00 88.00 258 PHE A C 1
ATOM 2053 O O . PHE A 1 258 ? 6.111 -7.573 -2.827 1.00 88.00 258 PHE A O 1
ATOM 2060 N N . ILE A 1 259 ? 3.876 -7.369 -2.982 1.00 90.00 259 ILE A N 1
ATOM 2061 C CA . ILE A 1 259 ? 3.554 -8.460 -2.057 1.00 90.00 259 ILE A CA 1
ATOM 2062 C C . ILE A 1 259 ? 2.479 -9.381 -2.632 1.00 90.00 259 ILE A C 1
ATOM 2064 O O . ILE A 1 259 ? 1.523 -8.948 -3.282 1.00 90.00 259 ILE A O 1
ATOM 2068 N N . ARG A 1 260 ? 2.573 -10.670 -2.290 1.00 88.94 260 ARG A N 1
ATOM 2069 C CA . ARG A 1 260 ? 1.391 -11.535 -2.256 1.00 88.94 260 ARG A CA 1
ATOM 2070 C C . ARG A 1 260 ? 0.858 -11.568 -0.829 1.00 88.94 260 ARG A C 1
ATOM 2072 O O . ARG A 1 260 ? 1.410 -12.267 0.016 1.00 88.94 260 ARG A O 1
ATOM 2079 N N . ALA A 1 261 ? -0.176 -10.777 -0.570 1.00 90.81 261 ALA A N 1
ATOM 2080 C CA . ALA A 1 261 ? -0.823 -10.699 0.728 1.00 90.81 261 ALA A CA 1
ATOM 2081 C C . ALA A 1 261 ? -1.802 -11.867 0.892 1.00 90.81 261 ALA A C 1
ATOM 2083 O O . ALA A 1 261 ? -2.701 -12.055 0.076 1.00 90.81 261 ALA A O 1
ATOM 2084 N N . VAL A 1 262 ? -1.641 -12.649 1.956 1.00 92.00 262 VAL A N 1
ATOM 2085 C CA . VAL A 1 262 ? -2.509 -13.785 2.285 1.00 92.00 262 VAL A CA 1
ATOM 2086 C C . VAL A 1 262 ? -2.955 -13.659 3.734 1.00 92.00 262 VAL A C 1
ATOM 2088 O O . VAL A 1 262 ? -2.131 -13.512 4.638 1.00 92.00 262 VAL A O 1
ATOM 2091 N N . ALA A 1 263 ? -4.260 -13.747 3.961 1.00 91.94 263 ALA A N 1
ATOM 2092 C CA . ALA A 1 263 ? -4.825 -13.955 5.284 1.00 91.94 263 ALA A CA 1
ATOM 2093 C C . ALA A 1 263 ? -5.134 -15.438 5.500 1.00 91.94 263 ALA A C 1
ATOM 2095 O O . ALA A 1 263 ? -5.450 -16.172 4.569 1.00 91.94 263 ALA A O 1
ATOM 2096 N N . PHE A 1 264 ? -5.078 -15.873 6.750 1.00 92.94 264 PHE A N 1
ATOM 2097 C CA . PHE A 1 264 ? -5.581 -17.160 7.196 1.00 92.94 264 PHE A CA 1
ATOM 2098 C C . PHE A 1 264 ? -6.684 -16.892 8.216 1.00 92.94 264 PHE A C 1
ATOM 2100 O O . PHE A 1 264 ? -6.409 -16.381 9.304 1.00 92.94 264 PHE A O 1
ATOM 2107 N N . GLU A 1 265 ? -7.924 -17.228 7.866 1.00 90.62 265 GLU A N 1
ATOM 2108 C CA . GLU A 1 265 ? -9.088 -17.100 8.752 1.00 90.62 265 GLU A CA 1
ATOM 2109 C C . GLU A 1 265 ? -9.523 -18.470 9.308 1.00 90.62 265 GLU A C 1
ATOM 2111 O O . GLU A 1 265 ? -9.296 -19.488 8.645 1.00 90.62 265 GLU A O 1
ATOM 2116 N N . PRO A 1 266 ? -10.114 -18.549 10.515 1.00 88.88 266 PRO A N 1
ATOM 2117 C CA . PRO A 1 266 ? -10.609 -19.812 11.064 1.00 88.88 266 PRO A CA 1
ATOM 2118 C C . PRO A 1 266 ? -11.716 -20.428 10.194 1.00 88.88 266 PRO A C 1
ATOM 2120 O O . PRO A 1 266 ? -12.637 -19.732 9.779 1.00 88.88 266 PRO A O 1
ATOM 2123 N N . LYS A 1 267 ? -11.664 -21.745 9.955 1.00 81.31 267 LYS A N 1
ATOM 2124 C CA . LYS A 1 267 ? -12.635 -22.474 9.110 1.00 81.31 267 LYS A CA 1
ATOM 2125 C C . LYS A 1 267 ? -14.045 -22.536 9.696 1.00 81.31 267 LYS A C 1
ATOM 2127 O O . LYS A 1 267 ? -15.007 -22.634 8.944 1.00 81.31 267 LYS A O 1
ATOM 2132 N N . GLU A 1 268 ? -14.160 -22.503 11.020 1.00 61.50 268 GLU A N 1
ATOM 2133 C CA . GLU A 1 268 ? -15.427 -22.433 11.748 1.00 61.50 268 GLU A CA 1
ATOM 2134 C C . GLU A 1 268 ? -15.250 -21.521 12.968 1.00 61.50 268 GLU A C 1
ATOM 2136 O O . GLU A 1 268 ? -14.223 -21.558 13.652 1.00 61.50 268 GLU A O 1
ATOM 2141 N N . SER A 1 269 ? -16.243 -20.680 13.257 1.00 55.03 269 SER A N 1
ATOM 2142 C CA . SER A 1 269 ? -16.149 -19.671 14.313 1.00 55.03 269 SER A CA 1
ATOM 2143 C C . SER A 1 269 ? -16.383 -20.257 15.715 1.00 55.03 269 SER A C 1
ATOM 2145 O O . SER A 1 269 ? -17.438 -20.032 16.308 1.00 55.03 269 SER A O 1
ATOM 2147 N N . ASN A 1 270 ? -15.401 -20.977 16.272 1.00 35.81 270 ASN A N 1
ATOM 2148 C CA . ASN A 1 270 ? -15.201 -21.083 17.726 1.00 35.81 270 ASN A CA 1
ATOM 2149 C C . ASN A 1 270 ? -13.807 -21.627 18.116 1.00 35.81 270 ASN A C 1
ATOM 2151 O O . ASN A 1 270 ? -13.403 -22.682 17.651 1.00 35.81 270 ASN A O 1
ATOM 2155 N N . ARG A 1 271 ? -13.137 -20.880 19.014 1.00 37.03 271 ARG A N 1
ATOM 2156 C CA . ARG A 1 271 ? -12.084 -21.233 20.010 1.00 37.03 271 ARG A CA 1
ATOM 2157 C C . ARG A 1 271 ? -11.362 -22.591 19.831 1.00 37.03 271 ARG A C 1
ATOM 2159 O O . ARG A 1 271 ? -11.990 -23.633 19.922 1.00 37.03 271 ARG A O 1
ATOM 2166 N N . ASP A 1 272 ? -10.033 -22.644 19.686 1.00 29.28 272 ASP A N 1
ATOM 2167 C CA . ASP A 1 272 ? -9.062 -22.346 20.764 1.00 29.28 272 ASP A CA 1
ATOM 2168 C C . ASP A 1 272 ? -7.619 -22.016 20.266 1.00 29.28 272 ASP A C 1
ATOM 2170 O O . ASP A 1 272 ? -7.282 -22.187 19.098 1.00 29.28 272 ASP A O 1
ATOM 2174 N N . LYS A 1 273 ? -6.751 -21.525 21.173 1.00 35.38 273 LYS A N 1
ATOM 2175 C CA . LYS A 1 273 ? -5.294 -21.228 20.995 1.00 35.38 273 LYS A CA 1
ATOM 2176 C C . LYS A 1 273 ? -4.425 -22.416 21.492 1.00 35.38 273 LYS A C 1
ATOM 2178 O O . LYS A 1 273 ? -4.972 -23.162 22.303 1.00 35.38 273 LYS A O 1
ATOM 2183 N N . PRO A 1 274 ? -3.103 -22.598 21.177 1.00 41.28 274 PRO A N 1
ATOM 2184 C CA . PRO A 1 274 ? -2.033 -21.597 20.913 1.00 41.28 274 PRO A CA 1
ATOM 2185 C C . PRO A 1 274 ? -1.023 -22.037 19.785 1.00 41.28 274 PRO A C 1
ATOM 2187 O O . PRO A 1 274 ? -1.426 -22.809 18.929 1.00 41.28 274 PRO A O 1
ATOM 2190 N N . GLN A 1 275 ? 0.264 -21.637 19.624 1.00 28.38 275 GLN A N 1
ATOM 2191 C CA . GLN A 1 275 ? 1.231 -20.795 20.374 1.00 28.38 275 GLN A CA 1
ATOM 2192 C C . GLN A 1 275 ? 2.330 -20.167 19.458 1.00 28.38 275 GLN A C 1
ATOM 2194 O O . GLN A 1 275 ? 2.397 -20.442 18.265 1.00 28.38 275 GLN A O 1
ATOM 2199 N N . GLY A 1 276 ? 3.205 -19.337 20.049 1.00 28.94 276 GLY A N 1
ATOM 2200 C CA . GLY A 1 276 ? 4.246 -18.495 19.433 1.00 28.94 276 GLY A CA 1
ATOM 2201 C C . GLY A 1 276 ? 5.339 -19.121 18.542 1.00 28.94 276 GLY A C 1
ATOM 2202 O O . GLY A 1 276 ? 5.717 -20.292 18.648 1.00 28.94 276 GLY A O 1
ATOM 2203 N N . SER A 1 277 ? 5.915 -18.256 17.702 1.00 30.30 277 SER A N 1
ATOM 2204 C CA . SER A 1 277 ? 7.101 -18.476 16.862 1.00 30.30 277 SER A CA 1
ATOM 2205 C C . SER A 1 277 ? 8.328 -17.717 17.395 1.00 30.30 277 SER A C 1
ATOM 2207 O O . SER A 1 277 ? 8.201 -16.776 18.172 1.00 30.30 277 SER A O 1
ATOM 2209 N N . LYS A 1 278 ? 9.532 -18.141 16.986 1.00 30.20 278 LYS A N 1
ATOM 2210 C CA . LYS A 1 278 ? 10.806 -17.475 17.312 1.00 30.20 278 LYS A CA 1
ATOM 2211 C C . LYS A 1 278 ? 11.262 -16.586 16.156 1.00 30.20 278 LYS A C 1
ATOM 2213 O O . LYS A 1 278 ? 11.038 -16.942 15.001 1.00 30.20 278 LYS A O 1
ATOM 2218 N N . ASN A 1 279 ? 11.961 -15.502 16.480 1.00 28.30 279 ASN A N 1
ATOM 2219 C CA . ASN A 1 279 ? 12.555 -14.588 15.508 1.00 28.30 279 ASN A CA 1
ATOM 2220 C C . ASN A 1 279 ? 13.587 -15.301 14.624 1.00 28.30 279 ASN A C 1
ATOM 2222 O O . ASN A 1 279 ? 14.425 -16.059 15.117 1.00 28.30 279 ASN A O 1
ATOM 2226 N N . CYS A 1 280 ? 13.561 -14.984 13.332 1.00 25.62 280 CYS A N 1
ATOM 2227 C CA . CYS A 1 280 ? 14.595 -15.344 12.374 1.00 25.62 280 CYS A CA 1
ATOM 2228 C C . CYS A 1 280 ? 15.057 -14.048 11.701 1.00 25.62 280 CYS A C 1
ATOM 2230 O O . CYS A 1 280 ? 14.260 -13.392 11.036 1.00 25.62 280 CYS A O 1
ATOM 2232 N N . ARG A 1 281 ? 16.318 -13.653 11.908 1.00 29.03 281 ARG A N 1
ATOM 2233 C CA . ARG A 1 281 ? 16.949 -12.560 11.154 1.00 29.03 281 ARG A CA 1
ATOM 2234 C C . ARG A 1 281 ? 17.669 -13.152 9.946 1.00 29.03 281 ARG A C 1
ATOM 2236 O O . ARG A 1 281 ? 18.384 -14.140 10.096 1.00 29.03 281 ARG A O 1
ATOM 2243 N N . SER A 1 282 ? 17.496 -12.542 8.781 1.00 34.69 282 SER A N 1
ATOM 2244 C CA . SER A 1 282 ? 18.304 -12.788 7.585 1.00 34.69 282 SER A CA 1
ATOM 2245 C C . SER A 1 282 ? 19.328 -11.663 7.439 1.00 34.69 282 SER A C 1
ATOM 2247 O O . SER A 1 282 ? 18.942 -10.509 7.293 1.00 34.69 282 SER A O 1
ATOM 2249 N N . GLU A 1 283 ? 20.621 -11.990 7.465 1.00 34.44 283 GLU A N 1
ATOM 2250 C CA . GLU A 1 283 ? 21.724 -11.014 7.353 1.00 34.44 283 GLU A CA 1
ATOM 2251 C C . GLU A 1 283 ? 22.258 -10.866 5.914 1.00 34.44 283 GLU A C 1
ATOM 2253 O O . GLU A 1 283 ? 23.406 -10.489 5.699 1.00 34.44 283 GLU A O 1
ATOM 2258 N N . LEU A 1 284 ? 21.425 -11.173 4.915 1.00 43.41 284 LEU A N 1
ATOM 2259 C CA . LEU A 1 284 ? 21.720 -10.979 3.496 1.00 43.41 284 LEU A CA 1
ATOM 2260 C C . LEU A 1 284 ? 20.510 -10.310 2.829 1.00 43.41 284 LEU A C 1
ATOM 2262 O O . LEU A 1 284 ? 19.397 -10.840 2.872 1.00 43.41 284 LEU A O 1
ATOM 2266 N N . ALA A 1 285 ? 20.748 -9.137 2.250 1.00 48.12 285 ALA A N 1
ATOM 2267 C CA . ALA A 1 285 ? 19.814 -8.365 1.439 1.00 48.12 285 ALA A CA 1
ATOM 2268 C C . ALA A 1 285 ? 20.530 -8.000 0.135 1.00 48.12 285 ALA A C 1
ATOM 2270 O O . ALA A 1 285 ? 21.699 -7.604 0.176 1.00 48.12 285 ALA A O 1
ATOM 2271 N N . ASP A 1 286 ? 19.846 -8.123 -1.001 1.00 52.12 286 ASP A N 1
ATOM 2272 C CA . ASP A 1 286 ? 20.401 -7.679 -2.279 1.00 52.12 286 ASP A CA 1
ATOM 2273 C C . ASP A 1 286 ? 20.370 -6.142 -2.322 1.00 52.12 286 ASP A C 1
ATOM 2275 O O . ASP A 1 286 ? 19.349 -5.509 -2.021 1.00 52.12 286 ASP A O 1
ATOM 2279 N N . ARG A 1 287 ? 21.505 -5.522 -2.664 1.00 65.25 287 ARG A N 1
ATOM 2280 C CA . ARG A 1 287 ? 21.641 -4.062 -2.726 1.00 65.25 287 ARG A CA 1
ATOM 2281 C C . ARG A 1 287 ? 21.340 -3.577 -4.138 1.00 65.25 287 ARG A C 1
ATOM 2283 O O . ARG A 1 287 ? 22.126 -3.819 -5.051 1.00 65.25 287 ARG A O 1
ATOM 2290 N N . SER A 1 288 ? 20.246 -2.848 -4.315 1.00 69.62 288 SER A N 1
ATOM 2291 C CA . SER A 1 288 ? 19.902 -2.238 -5.602 1.00 69.62 288 SER A CA 1
ATOM 2292 C C . SER A 1 288 ? 20.913 -1.166 -6.021 1.00 69.62 288 SER A C 1
ATOM 2294 O O . SER A 1 288 ? 21.350 -0.359 -5.195 1.00 69.62 288 SER A O 1
ATOM 2296 N N . ARG A 1 289 ? 21.240 -1.114 -7.317 1.00 77.25 289 ARG A N 1
ATOM 2297 C CA . ARG A 1 289 ? 21.878 0.045 -7.949 1.00 77.25 289 ARG A CA 1
ATOM 2298 C C . ARG A 1 289 ? 20.815 1.122 -8.131 1.00 77.25 289 ARG A C 1
ATOM 2300 O O . ARG A 1 289 ? 19.846 0.902 -8.854 1.00 77.25 289 ARG A O 1
ATOM 2307 N N . LEU A 1 290 ? 21.015 2.270 -7.493 1.00 71.44 290 LEU A N 1
ATOM 2308 C CA . LEU A 1 290 ? 20.035 3.350 -7.433 1.00 71.44 290 LEU A CA 1
ATOM 2309 C C . LEU A 1 290 ? 20.514 4.573 -8.218 1.00 71.44 290 LEU A C 1
ATOM 2311 O O . LEU A 1 290 ? 21.588 5.106 -7.941 1.00 71.44 290 LEU A O 1
ATOM 2315 N N . THR A 1 291 ? 19.703 5.041 -9.163 1.00 74.38 291 THR A N 1
ATOM 2316 C CA . THR A 1 291 ? 19.860 6.357 -9.793 1.00 74.38 291 THR A CA 1
ATOM 2317 C C . THR A 1 291 ? 18.953 7.364 -9.087 1.00 74.38 291 THR A C 1
ATOM 2319 O O . THR A 1 291 ? 17.742 7.167 -9.013 1.00 74.38 291 THR A O 1
ATOM 2322 N N . ARG A 1 292 ? 19.558 8.419 -8.534 1.00 75.25 292 ARG A N 1
ATOM 2323 C CA . ARG A 1 292 ? 18.905 9.460 -7.728 1.00 75.25 292 ARG A CA 1
ATOM 2324 C C . ARG A 1 292 ? 18.257 10.548 -8.590 1.00 75.25 292 ARG A C 1
ATOM 2326 O O . ARG A 1 292 ? 18.660 10.757 -9.734 1.00 75.25 292 ARG A O 1
ATOM 2333 N N . LEU A 1 293 ? 17.341 11.324 -8.003 1.00 69.12 293 LEU A N 1
ATOM 2334 C CA . LEU A 1 293 ? 16.701 12.492 -8.637 1.00 69.12 293 LEU A CA 1
ATOM 2335 C C . LEU A 1 293 ? 17.689 13.568 -9.126 1.00 69.12 293 LEU A C 1
ATOM 2337 O O . LEU A 1 293 ? 17.365 14.325 -10.039 1.00 69.12 293 LEU A O 1
ATOM 2341 N N . ASP A 1 294 ? 18.878 13.665 -8.525 1.00 72.75 294 ASP A N 1
ATOM 2342 C CA . ASP A 1 294 ? 19.940 14.594 -8.940 1.00 72.75 294 ASP A CA 1
ATOM 2343 C C . ASP A 1 294 ? 20.858 14.029 -10.046 1.00 72.75 294 ASP A C 1
ATOM 2345 O O . ASP A 1 294 ? 21.818 14.683 -10.457 1.00 72.75 294 ASP A O 1
ATOM 2349 N N . GL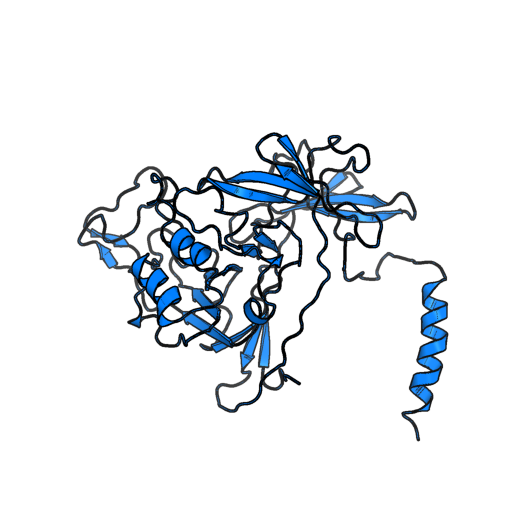Y A 1 295 ? 20.561 12.823 -10.542 1.00 66.69 295 GLY A N 1
ATOM 2350 C CA . GLY A 1 295 ? 21.343 12.109 -11.548 1.00 66.69 295 GLY A CA 1
ATOM 2351 C C . GLY A 1 295 ? 22.569 11.375 -10.998 1.00 66.69 295 GLY A C 1
ATOM 2352 O O . GLY A 1 295 ? 23.297 10.757 -11.779 1.00 66.69 295 GLY A O 1
ATOM 2353 N N . THR A 1 296 ? 22.824 11.409 -9.685 1.00 76.62 296 THR A N 1
ATOM 2354 C CA . THR A 1 296 ? 23.889 10.598 -9.081 1.00 76.62 296 THR A CA 1
ATOM 2355 C C . THR A 1 296 ? 23.524 9.112 -9.073 1.00 76.62 296 THR A C 1
ATOM 2357 O O . THR A 1 296 ? 22.356 8.720 -9.123 1.00 76.62 296 THR A O 1
ATOM 2360 N N . ILE A 1 297 ? 24.549 8.259 -9.061 1.00 76.38 297 ILE A N 1
ATOM 2361 C CA . ILE A 1 297 ? 24.411 6.803 -9.116 1.00 76.38 297 ILE A CA 1
ATOM 2362 C C . ILE A 1 297 ? 25.075 6.206 -7.879 1.00 76.38 297 ILE A C 1
ATOM 2364 O O . ILE A 1 297 ? 26.263 6.417 -7.635 1.00 76.38 297 ILE A O 1
ATOM 2368 N N . GLU A 1 298 ? 24.313 5.415 -7.133 1.00 78.38 298 GLU A N 1
ATOM 2369 C CA . GLU A 1 298 ? 24.818 4.562 -6.065 1.00 78.38 298 GLU A CA 1
ATOM 2370 C C . GLU A 1 298 ? 24.876 3.120 -6.563 1.00 78.38 298 GLU A C 1
ATOM 2372 O O . GLU A 1 298 ? 23.846 2.513 -6.859 1.00 78.38 298 GLU A O 1
ATOM 2377 N N . GLU A 1 299 ? 26.083 2.563 -6.653 1.00 82.00 299 GLU A N 1
ATOM 2378 C CA . GLU A 1 299 ? 26.275 1.199 -7.142 1.00 82.00 299 GLU A CA 1
ATOM 2379 C C . GLU A 1 299 ? 25.740 0.140 -6.166 1.00 82.00 299 GLU A C 1
ATOM 2381 O O . GLU A 1 299 ? 25.873 0.248 -4.941 1.00 82.00 299 GLU A O 1
ATOM 2386 N N . GLY A 1 300 ? 25.113 -0.885 -6.745 1.00 75.06 300 GLY A N 1
ATOM 2387 C CA . GLY A 1 300 ? 24.511 -2.013 -6.039 1.00 75.06 300 GLY A CA 1
ATOM 2388 C C . GLY A 1 300 ? 25.413 -3.248 -5.995 1.00 75.06 300 GLY A C 1
ATOM 2389 O O . GLY A 1 300 ? 26.565 -3.233 -6.426 1.00 75.06 300 GLY A O 1
ATOM 2390 N N . THR A 1 301 ? 24.864 -4.353 -5.500 1.00 73.94 301 THR A N 1
ATOM 2391 C CA . THR A 1 301 ? 25.442 -5.696 -5.621 1.00 73.94 301 THR A CA 1
ATOM 2392 C C . THR A 1 301 ? 24.685 -6.471 -6.689 1.00 73.94 301 THR A C 1
ATOM 2394 O O . THR A 1 301 ? 23.454 -6.469 -6.691 1.00 73.94 301 THR A O 1
ATOM 2397 N N . ARG A 1 302 ? 25.406 -7.173 -7.567 1.00 67.12 302 ARG A N 1
ATOM 2398 C CA . ARG A 1 302 ? 24.790 -8.151 -8.471 1.00 67.12 302 ARG A CA 1
ATOM 2399 C C . ARG A 1 302 ? 24.276 -9.355 -7.675 1.00 67.12 302 ARG A C 1
ATOM 2401 O O . ARG A 1 302 ? 24.849 -9.689 -6.637 1.00 67.12 302 ARG A O 1
ATOM 2408 N N . ASP A 1 303 ? 23.192 -9.964 -8.148 1.00 60.56 303 ASP A N 1
ATOM 2409 C CA . ASP A 1 303 ? 22.600 -11.148 -7.523 1.00 60.56 303 ASP A CA 1
ATOM 2410 C C . ASP A 1 303 ? 23.445 -12.418 -7.767 1.00 60.56 303 ASP A C 1
ATOM 2412 O O . ASP A 1 303 ? 24.503 -12.394 -8.404 1.00 60.56 303 ASP A O 1
ATOM 2416 N N . VAL A 1 304 ? 22.978 -13.565 -7.265 1.00 55.75 304 VAL A N 1
ATOM 2417 C CA . VAL A 1 304 ? 23.667 -14.864 -7.417 1.00 55.75 304 VAL A CA 1
ATOM 2418 C C . VAL A 1 304 ? 23.780 -15.365 -8.868 1.00 55.75 304 VAL A C 1
ATOM 2420 O O . VAL A 1 304 ? 24.478 -16.351 -9.108 1.00 55.75 304 VAL A O 1
ATOM 2423 N N . TYR A 1 305 ? 23.119 -14.706 -9.822 1.00 49.31 305 TYR A N 1
ATOM 2424 C CA . TYR A 1 305 ? 23.187 -14.972 -11.260 1.00 49.31 305 TYR A CA 1
ATOM 2425 C C . TYR A 1 305 ? 24.002 -13.906 -12.019 1.00 49.31 305 TYR A C 1
ATOM 2427 O O . TYR A 1 305 ? 23.985 -13.893 -13.247 1.00 49.31 305 TYR A O 1
ATOM 2435 N N . ASP A 1 306 ? 24.732 -13.044 -11.298 1.00 63.44 306 ASP A N 1
ATOM 2436 C CA . ASP A 1 306 ? 25.484 -11.891 -11.815 1.00 63.44 306 ASP A CA 1
ATOM 2437 C C . ASP A 1 306 ? 24.590 -10.801 -12.450 1.00 63.44 306 ASP A C 1
ATOM 2439 O O . ASP A 1 306 ? 25.037 -9.996 -13.271 1.00 63.44 306 ASP A O 1
ATOM 2443 N N . MET A 1 307 ? 23.315 -10.728 -12.052 1.00 58.97 307 MET A N 1
ATOM 2444 C CA . MET A 1 307 ? 22.338 -9.787 -12.608 1.00 58.97 307 MET A CA 1
ATOM 2445 C C . MET A 1 307 ? 22.266 -8.499 -11.768 1.00 58.97 307 MET A C 1
ATOM 2447 O O . MET A 1 307 ? 22.249 -8.572 -10.537 1.00 58.97 307 MET A O 1
ATOM 2451 N N . PRO A 1 308 ? 22.211 -7.303 -12.383 1.00 63.47 308 PRO A N 1
ATOM 2452 C CA . PRO A 1 308 ? 22.084 -6.050 -11.644 1.00 63.47 308 PRO A CA 1
ATOM 2453 C C . PRO A 1 308 ? 20.622 -5.773 -11.261 1.00 63.47 308 PRO A C 1
ATOM 2455 O O . PRO A 1 308 ? 19.762 -5.644 -12.131 1.00 63.47 308 PRO A O 1
ATOM 2458 N N . TRP A 1 309 ? 20.336 -5.591 -9.970 1.00 63.19 309 TRP A N 1
ATOM 2459 C CA . TRP A 1 309 ? 19.084 -4.964 -9.529 1.00 63.19 309 TRP A CA 1
ATOM 2460 C C . TRP A 1 309 ? 19.167 -3.456 -9.770 1.00 63.19 309 TRP A C 1
ATOM 2462 O O . TRP A 1 309 ? 20.046 -2.798 -9.217 1.00 63.19 309 TRP A O 1
ATOM 2472 N N . ILE A 1 310 ? 18.287 -2.914 -10.614 1.00 69.62 310 ILE A N 1
ATOM 2473 C CA . ILE A 1 310 ? 18.335 -1.520 -11.080 1.00 69.62 310 ILE A CA 1
ATOM 2474 C C . ILE A 1 310 ? 17.061 -0.801 -10.652 1.00 69.62 310 ILE A C 1
ATOM 2476 O O . ILE A 1 310 ? 15.960 -1.324 -10.841 1.00 69.62 310 ILE A O 1
ATOM 2480 N N . VAL A 1 311 ? 17.239 0.388 -10.078 1.00 63.66 311 VAL A N 1
ATOM 2481 C CA . VAL A 1 311 ? 16.172 1.226 -9.538 1.00 63.66 311 VAL A CA 1
ATOM 2482 C C . VAL A 1 311 ? 16.443 2.694 -9.870 1.00 63.66 311 VAL A C 1
ATOM 2484 O O . VAL A 1 311 ? 17.585 3.152 -9.791 1.00 63.66 311 VAL A O 1
ATOM 2487 N N . GLU A 1 312 ? 15.397 3.445 -10.204 1.00 68.06 312 GLU A N 1
ATOM 2488 C CA . GLU A 1 312 ? 15.462 4.883 -10.500 1.00 68.06 312 GLU A CA 1
ATOM 2489 C C . GLU A 1 312 ? 14.449 5.646 -9.632 1.00 68.06 312 GLU A C 1
ATOM 2491 O O . GLU A 1 312 ? 13.290 5.240 -9.527 1.00 68.06 312 GLU A O 1
ATOM 2496 N N . GLU A 1 313 ? 14.883 6.733 -8.989 1.00 75.12 313 GLU A N 1
ATOM 2497 C CA . GLU A 1 313 ? 13.987 7.640 -8.264 1.00 75.12 313 GLU A CA 1
ATOM 2498 C C . GLU A 1 313 ? 13.142 8.464 -9.242 1.00 75.12 313 GLU A C 1
ATOM 2500 O O . GLU A 1 313 ? 13.653 9.063 -10.189 1.00 75.12 313 GLU A O 1
ATOM 2505 N N . THR A 1 314 ? 11.848 8.580 -8.958 1.00 72.19 314 THR A N 1
ATOM 2506 C CA . THR A 1 314 ? 10.948 9.546 -9.595 1.00 72.19 314 THR A CA 1
ATOM 2507 C C . THR A 1 314 ? 10.093 10.257 -8.547 1.00 72.19 314 THR A C 1
ATOM 2509 O O . THR A 1 314 ? 10.034 9.842 -7.390 1.00 72.19 314 THR A O 1
ATOM 2512 N N . VAL A 1 315 ? 9.425 11.346 -8.932 1.00 73.44 315 VAL A N 1
ATOM 2513 C CA . VAL A 1 315 ? 8.500 12.079 -8.055 1.00 73.44 315 VAL A CA 1
ATOM 2514 C C . VAL A 1 315 ? 7.065 11.809 -8.487 1.00 73.44 315 VAL A C 1
ATOM 2516 O O . VAL A 1 315 ? 6.660 12.195 -9.588 1.00 73.44 315 VAL A O 1
ATOM 2519 N N . ASN A 1 316 ? 6.259 11.222 -7.600 1.00 72.06 316 ASN A N 1
ATOM 2520 C CA . ASN A 1 316 ? 4.833 11.053 -7.853 1.00 72.06 316 ASN A CA 1
ATOM 2521 C C . ASN A 1 316 ? 4.140 12.426 -7.884 1.00 72.06 316 ASN A C 1
ATOM 2523 O O . ASN A 1 316 ? 4.001 13.112 -6.870 1.00 72.06 316 ASN A O 1
ATOM 2527 N N . GLN A 1 317 ? 3.640 12.828 -9.054 1.00 75.25 317 GLN A N 1
ATOM 2528 C CA . GLN A 1 317 ? 2.992 14.130 -9.246 1.00 75.25 317 GLN A CA 1
ATOM 2529 C C . GLN A 1 317 ? 1.640 14.276 -8.520 1.00 75.25 317 GLN A C 1
ATOM 2531 O O . GLN A 1 317 ? 1.108 15.389 -8.440 1.00 75.25 317 GLN A O 1
ATOM 2536 N N . LYS A 1 318 ? 1.053 13.192 -7.998 1.00 70.00 318 LYS A N 1
ATOM 2537 C CA . LYS A 1 318 ? -0.187 13.201 -7.206 1.00 70.00 318 LYS A CA 1
ATOM 2538 C C . LYS A 1 318 ? 0.039 13.817 -5.824 1.00 70.00 318 LYS A C 1
ATOM 2540 O O . LYS A 1 318 ? -0.787 14.616 -5.381 1.00 70.00 318 LYS A O 1
ATOM 2545 N N . ASP A 1 319 ? 1.151 13.482 -5.169 1.00 71.50 319 ASP A N 1
ATOM 2546 C CA . ASP A 1 319 ? 1.379 13.765 -3.744 1.00 71.50 319 ASP A CA 1
ATOM 2547 C C . ASP A 1 319 ? 2.823 14.145 -3.354 1.00 71.50 319 ASP A C 1
ATOM 2549 O O . ASP A 1 319 ? 3.094 14.411 -2.182 1.00 71.50 319 ASP A O 1
ATOM 2553 N N . ASN A 1 320 ? 3.727 14.251 -4.331 1.00 76.06 320 ASN A N 1
ATOM 2554 C CA . ASN A 1 320 ? 5.143 14.595 -4.181 1.00 76.06 320 ASN A CA 1
ATOM 2555 C C . ASN A 1 320 ? 5.946 13.622 -3.294 1.00 76.06 320 ASN A C 1
ATOM 2557 O O . ASN A 1 320 ? 6.917 14.026 -2.644 1.00 76.06 320 ASN A O 1
ATOM 2561 N N . THR A 1 321 ? 5.548 12.351 -3.236 1.00 72.88 321 THR A N 1
ATOM 2562 C CA . THR A 1 321 ? 6.407 11.274 -2.721 1.00 72.88 321 THR A CA 1
ATOM 2563 C C . THR A 1 321 ? 7.519 10.926 -3.709 1.00 72.88 321 THR A C 1
ATOM 2565 O O . THR A 1 321 ? 7.421 11.253 -4.895 1.00 72.88 321 THR A O 1
ATOM 2568 N N . ILE A 1 322 ? 8.590 10.307 -3.208 1.00 76.81 322 ILE A N 1
ATOM 2569 C CA . ILE A 1 322 ? 9.558 9.621 -4.066 1.00 76.81 322 ILE A CA 1
ATOM 2570 C C . ILE A 1 322 ? 9.025 8.211 -4.302 1.00 76.81 322 ILE A C 1
ATOM 2572 O O . ILE A 1 322 ? 8.656 7.518 -3.352 1.00 76.81 322 ILE A O 1
ATOM 2576 N N . GLU A 1 323 ? 9.005 7.806 -5.565 1.00 71.62 323 GLU A N 1
ATOM 2577 C CA . GLU A 1 323 ? 8.766 6.425 -5.965 1.00 71.62 323 GLU A CA 1
ATOM 2578 C C . GLU A 1 323 ? 10.027 5.822 -6.569 1.00 71.62 323 GLU A C 1
ATOM 2580 O O . GLU A 1 323 ? 10.797 6.506 -7.248 1.00 71.62 323 GLU A O 1
ATOM 2585 N N . HIS A 1 324 ? 10.212 4.526 -6.341 1.00 70.44 324 HIS A N 1
ATOM 2586 C CA . HIS A 1 324 ? 11.284 3.750 -6.949 1.00 70.44 324 HIS A CA 1
ATOM 2587 C C . HIS A 1 324 ? 10.738 2.910 -8.113 1.00 70.44 324 HIS A C 1
ATOM 2589 O O . HIS A 1 324 ? 9.993 1.946 -7.919 1.00 70.44 324 HIS A O 1
ATOM 2595 N N . LEU A 1 325 ? 11.123 3.272 -9.340 1.00 62.75 325 LEU A N 1
ATOM 2596 C CA . LEU A 1 325 ? 10.796 2.507 -10.544 1.00 62.75 325 LEU A CA 1
ATOM 2597 C C . LEU A 1 325 ? 11.699 1.275 -10.640 1.00 62.75 325 LEU A C 1
ATOM 2599 O O . LEU A 1 325 ? 12.902 1.378 -10.398 1.00 62.75 325 LEU A O 1
ATOM 2603 N N . ILE A 1 326 ? 11.135 0.122 -11.011 1.00 63.06 326 ILE A N 1
ATOM 2604 C CA . ILE A 1 326 ? 11.912 -1.114 -11.181 1.00 63.06 326 ILE A CA 1
ATOM 2605 C C . ILE A 1 326 ? 12.423 -1.196 -12.622 1.00 63.06 326 ILE A C 1
ATOM 2607 O O . ILE A 1 326 ? 11.631 -1.174 -13.567 1.00 63.06 326 ILE A O 1
ATOM 2611 N N . GLY A 1 327 ? 13.744 -1.288 -12.787 1.00 62.00 327 GLY A N 1
ATOM 2612 C CA . GLY A 1 327 ? 14.412 -1.148 -14.080 1.00 62.00 327 GLY A CA 1
ATOM 2613 C C . GLY A 1 327 ? 15.064 0.227 -14.263 1.00 62.00 327 GLY A C 1
ATOM 2614 O O . GLY A 1 327 ? 15.237 0.980 -13.308 1.00 62.00 327 GLY A O 1
ATOM 2615 N N . GLY A 1 328 ? 15.458 0.556 -15.493 1.00 57.00 328 GLY A N 1
ATOM 2616 C CA . GLY A 1 328 ? 16.142 1.814 -15.828 1.00 57.00 328 GLY A CA 1
ATOM 2617 C C . GLY A 1 328 ? 15.912 2.215 -17.285 1.00 57.00 328 GLY A C 1
ATOM 2618 O O . GLY A 1 328 ? 15.384 1.429 -18.060 1.00 57.00 328 GLY A O 1
ATOM 2619 N N . ASN A 1 329 ? 16.272 3.434 -17.685 1.00 52.62 329 ASN A N 1
ATOM 2620 C CA . ASN A 1 329 ? 16.084 3.876 -19.078 1.00 52.62 329 ASN A CA 1
ATOM 2621 C C . ASN A 1 329 ? 16.879 3.006 -20.083 1.00 52.62 329 ASN A C 1
ATOM 2623 O O . ASN A 1 329 ? 18.058 2.700 -19.844 1.00 52.62 329 ASN A O 1
ATOM 2627 N N . VAL A 1 330 ? 16.282 2.684 -21.242 1.00 54.84 330 VAL A N 1
ATOM 2628 C CA . VAL A 1 330 ? 16.944 1.948 -22.340 1.00 54.84 330 VAL A CA 1
ATOM 2629 C C . VAL A 1 330 ? 18.304 2.585 -22.670 1.00 54.84 330 VAL A C 1
ATOM 2631 O O . VAL A 1 330 ? 18.420 3.796 -22.840 1.00 54.84 330 VAL A O 1
ATOM 2634 N N . ARG A 1 331 ? 19.354 1.754 -22.773 1.00 51.69 331 ARG A N 1
ATOM 2635 C CA . ARG A 1 331 ? 20.752 2.143 -23.088 1.00 51.69 331 ARG A CA 1
ATOM 2636 C C . ARG A 1 331 ? 21.475 3.045 -22.066 1.00 51.69 331 ARG A C 1
ATOM 2638 O O . ARG A 1 331 ? 22.603 3.440 -22.351 1.00 51.69 331 ARG A O 1
ATOM 2645 N N . THR A 1 332 ? 20.924 3.342 -20.884 1.00 56.19 332 THR A N 1
ATOM 2646 C CA . THR A 1 332 ? 21.684 4.107 -19.859 1.00 56.19 332 THR A CA 1
ATOM 2647 C C . THR A 1 332 ? 22.694 3.265 -19.077 1.00 56.19 332 THR A C 1
ATOM 2649 O O . THR A 1 332 ? 23.660 3.810 -18.542 1.00 56.19 332 THR A O 1
ATOM 2652 N N . ILE A 1 333 ? 22.522 1.940 -19.046 1.00 58.25 333 ILE A N 1
ATOM 2653 C CA . ILE A 1 333 ? 23.459 0.993 -18.430 1.00 58.25 333 ILE A CA 1
ATOM 2654 C C . ILE A 1 333 ? 24.071 0.138 -19.551 1.00 58.25 333 ILE A C 1
ATOM 2656 O O . ILE A 1 333 ? 23.358 -0.680 -20.134 1.00 58.25 333 ILE A O 1
ATOM 2660 N N . PRO A 1 334 ? 25.371 0.299 -19.879 1.00 52.44 334 PRO A N 1
ATOM 2661 C CA . PRO A 1 334 ? 26.006 -0.419 -20.992 1.00 52.44 334 PRO A CA 1
ATOM 2662 C C . PRO A 1 334 ? 25.901 -1.946 -20.890 1.00 52.44 334 PRO A C 1
ATOM 2664 O O . PRO A 1 334 ? 25.700 -2.619 -21.899 1.00 52.44 334 PRO A O 1
ATOM 2667 N N . ASP A 1 335 ? 25.973 -2.473 -19.665 1.00 54.06 335 ASP A N 1
ATOM 2668 C CA . ASP A 1 335 ? 25.941 -3.911 -19.371 1.00 54.06 335 ASP A CA 1
ATOM 2669 C C . ASP A 1 335 ? 24.512 -4.469 -19.212 1.00 54.06 335 ASP A C 1
ATOM 2671 O O . ASP A 1 335 ? 24.335 -5.671 -19.017 1.00 54.06 335 ASP A O 1
ATOM 2675 N N . TRP A 1 336 ? 23.489 -3.608 -19.259 1.00 53.84 336 TRP A N 1
ATOM 2676 C CA . TRP A 1 336 ? 22.079 -3.984 -19.144 1.00 53.84 336 TRP A CA 1
ATOM 2677 C C . TRP A 1 336 ? 21.211 -3.093 -20.054 1.00 53.84 336 TRP A C 1
ATOM 2679 O O . TRP A 1 336 ? 20.565 -2.152 -19.592 1.00 53.84 336 TRP A O 1
ATOM 2689 N N . PRO A 1 337 ? 21.194 -3.352 -21.376 1.00 52.56 337 PRO A N 1
ATOM 2690 C CA . PRO A 1 337 ? 20.555 -2.470 -22.358 1.00 52.56 337 PRO A CA 1
ATOM 2691 C C . PRO A 1 337 ? 19.016 -2.564 -22.394 1.00 52.56 337 PRO A C 1
ATOM 2693 O O . PRO A 1 337 ? 18.396 -1.947 -23.260 1.00 52.56 337 PRO A O 1
ATOM 2696 N N . ILE A 1 338 ? 18.403 -3.336 -21.491 1.00 54.06 338 ILE A N 1
ATOM 2697 C CA . ILE A 1 338 ? 16.967 -3.635 -21.433 1.00 54.06 338 ILE A CA 1
ATOM 2698 C C . ILE A 1 338 ? 16.344 -2.837 -20.282 1.00 54.06 338 ILE A C 1
ATOM 2700 O O . ILE A 1 338 ? 16.797 -2.956 -19.149 1.00 54.06 338 ILE A O 1
ATOM 2704 N N . ALA A 1 339 ? 15.290 -2.059 -20.542 1.00 57.53 339 ALA A N 1
ATOM 2705 C CA . ALA A 1 339 ? 14.719 -1.184 -19.513 1.00 57.53 339 ALA A CA 1
ATOM 2706 C C . ALA A 1 339 ? 13.991 -1.909 -18.370 1.00 57.53 339 ALA A C 1
ATOM 2708 O O . ALA A 1 339 ? 13.955 -1.406 -17.249 1.00 57.53 339 ALA A O 1
ATOM 2709 N N . GLY A 1 340 ? 13.416 -3.082 -18.643 1.00 59.72 340 GLY A N 1
ATOM 2710 C CA . GLY A 1 340 ? 12.600 -3.828 -17.686 1.00 59.72 340 GLY A CA 1
ATOM 2711 C C . GLY A 1 340 ? 13.356 -4.830 -16.817 1.00 59.72 340 GLY A C 1
ATOM 2712 O O . GLY A 1 340 ? 14.412 -5.350 -17.182 1.00 59.72 340 GLY A O 1
ATOM 2713 N N . THR A 1 341 ? 12.740 -5.175 -15.689 1.00 67.00 341 THR A N 1
ATOM 2714 C CA . THR A 1 341 ? 13.147 -6.289 -14.821 1.00 67.00 341 THR A CA 1
ATOM 2715 C C . THR A 1 341 ? 12.529 -7.600 -15.310 1.00 67.00 341 THR A C 1
ATOM 2717 O O . THR A 1 341 ? 11.347 -7.644 -15.651 1.00 67.00 341 THR A O 1
ATOM 2720 N N . SER A 1 342 ? 13.309 -8.683 -15.336 1.00 61.8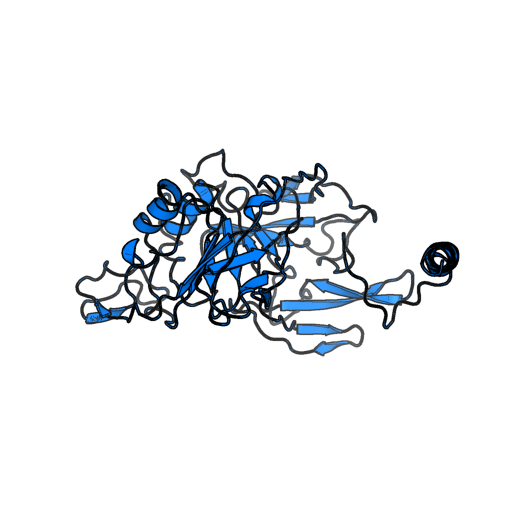1 342 SER A N 1
ATOM 2721 C CA . SER A 1 342 ? 12.842 -10.015 -15.744 1.00 61.81 342 SER A CA 1
ATOM 2722 C C . SER A 1 342 ? 12.308 -10.818 -14.558 1.00 61.81 342 SER A C 1
ATOM 2724 O O . SER A 1 342 ? 12.914 -10.825 -13.488 1.00 61.81 342 SER A O 1
ATOM 2726 N N . GLY A 1 343 ? 11.230 -11.582 -14.766 1.00 55.97 343 GLY A N 1
ATOM 2727 C CA . GLY A 1 343 ? 10.697 -12.516 -13.761 1.00 55.97 343 GLY A CA 1
ATOM 2728 C C . GLY A 1 343 ? 11.645 -13.661 -13.356 1.00 55.97 343 GLY A C 1
ATOM 2729 O O . GLY A 1 343 ? 11.336 -14.392 -12.418 1.00 55.97 343 GLY A O 1
ATOM 2730 N N . HIS A 1 344 ? 12.785 -13.815 -14.040 1.00 61.09 344 HIS A N 1
ATOM 2731 C CA . HIS A 1 344 ? 13.849 -14.766 -13.695 1.00 61.09 344 HIS A CA 1
ATOM 2732 C C . HIS A 1 344 ? 14.953 -14.178 -12.788 1.00 61.09 344 HIS A C 1
ATOM 2734 O O . HIS A 1 344 ? 15.877 -14.903 -12.427 1.00 61.09 344 HIS A O 1
ATOM 2740 N N . MET A 1 345 ? 14.897 -12.890 -12.423 1.00 63.44 345 MET A N 1
ATOM 2741 C CA . MET A 1 345 ? 15.879 -12.269 -11.519 1.00 63.44 345 MET A CA 1
ATOM 2742 C C . MET A 1 345 ? 15.591 -12.629 -10.052 1.00 63.44 345 MET A C 1
ATOM 2744 O O . MET A 1 345 ? 14.433 -12.677 -9.631 1.00 63.44 345 MET A O 1
ATOM 2748 N N . GLY A 1 346 ? 16.639 -12.895 -9.266 1.00 61.00 346 GLY A N 1
ATOM 2749 C CA . GLY A 1 346 ? 16.516 -13.326 -7.870 1.00 61.00 346 GLY A CA 1
ATOM 2750 C C . GLY A 1 346 ? 15.864 -14.697 -7.646 1.00 61.00 346 GLY A C 1
ATOM 2751 O O . GLY A 1 346 ? 15.846 -15.583 -8.505 1.00 61.00 346 GLY A O 1
ATOM 2752 N N . SER A 1 347 ? 15.338 -14.892 -6.432 1.00 56.78 347 SER A N 1
ATOM 2753 C CA . SER A 1 347 ? 14.700 -16.146 -6.007 1.00 56.78 347 SER A CA 1
ATOM 2754 C C . SER A 1 347 ? 13.279 -16.274 -6.564 1.00 56.78 347 SER A C 1
ATOM 2756 O O . SER A 1 347 ? 12.357 -15.622 -6.077 1.00 56.78 347 SER A O 1
ATOM 2758 N N . HIS A 1 348 ? 13.091 -17.156 -7.546 1.00 63.19 348 HIS A N 1
ATOM 2759 C CA . HIS A 1 348 ? 11.823 -17.362 -8.251 1.00 63.19 348 HIS A CA 1
ATOM 2760 C C . HIS A 1 348 ? 11.417 -18.849 -8.313 1.00 63.19 348 HIS A C 1
ATOM 2762 O O . HIS A 1 348 ? 12.226 -19.748 -8.082 1.00 63.19 348 HIS A O 1
ATOM 2768 N N . ILE A 1 349 ? 10.146 -19.119 -8.634 1.00 54.47 349 ILE A N 1
ATOM 2769 C CA . ILE A 1 349 ? 9.627 -20.478 -8.867 1.00 54.47 349 ILE A CA 1
ATOM 2770 C C . ILE A 1 349 ? 9.530 -20.710 -10.376 1.00 54.47 349 ILE A C 1
ATOM 2772 O O . ILE A 1 349 ? 8.693 -20.108 -11.045 1.00 54.47 349 ILE A O 1
ATOM 2776 N N . GLN A 1 350 ? 10.353 -21.611 -10.909 1.00 59.03 350 GLN A N 1
ATOM 2777 C CA . GLN A 1 350 ? 10.321 -21.989 -12.322 1.00 59.03 350 GLN A CA 1
ATOM 2778 C C . GLN A 1 350 ? 9.242 -23.059 -12.574 1.00 59.03 350 GLN A C 1
ATOM 2780 O O . GLN A 1 350 ? 9.268 -24.135 -11.972 1.00 59.03 350 GLN A O 1
ATOM 2785 N N . LEU A 1 351 ? 8.289 -22.779 -13.470 1.00 45.88 351 LEU A N 1
ATOM 2786 C CA . LEU A 1 351 ? 7.209 -23.706 -13.829 1.00 45.88 351 LEU A CA 1
ATOM 2787 C C . LEU A 1 351 ? 7.542 -24.473 -15.117 1.00 45.88 351 LEU A C 1
ATOM 2789 O O . LEU A 1 351 ? 7.744 -23.893 -16.181 1.00 45.88 351 LEU A O 1
ATOM 2793 N N . GLY A 1 352 ? 7.585 -25.802 -15.020 1.00 35.47 352 GLY A N 1
ATOM 2794 C CA . GLY A 1 352 ? 8.053 -26.678 -16.094 1.00 35.47 352 GLY A CA 1
ATOM 2795 C C . GLY A 1 352 ? 7.000 -27.045 -17.141 1.00 35.47 352 GLY A C 1
ATOM 2796 O O . GLY A 1 352 ? 6.560 -28.191 -17.170 1.00 35.47 352 GLY A O 1
ATOM 2797 N N . VAL A 1 353 ? 6.670 -26.124 -18.053 1.00 40.09 353 VAL A N 1
ATOM 2798 C CA . VAL A 1 353 ? 6.123 -26.465 -19.385 1.00 40.09 353 VAL A CA 1
ATOM 2799 C C . VAL A 1 353 ? 6.815 -25.597 -20.444 1.00 40.09 353 VAL A C 1
ATOM 2801 O O . VAL A 1 353 ? 6.301 -24.564 -20.850 1.00 40.09 353 VAL A O 1
ATOM 2804 N N . GLY A 1 354 ? 8.019 -26.005 -20.857 1.00 40.25 354 GLY A N 1
ATOM 2805 C CA . GLY A 1 354 ? 8.815 -25.314 -21.887 1.00 40.25 354 GLY A CA 1
ATOM 2806 C C . GLY A 1 354 ? 10.324 -25.322 -21.626 1.00 40.25 354 GLY A C 1
ATOM 2807 O O . GLY A 1 354 ? 11.115 -25.346 -22.560 1.00 40.25 354 GLY A O 1
ATOM 2808 N N . THR A 1 355 ? 10.746 -25.392 -20.363 1.00 37.69 355 THR A N 1
ATOM 2809 C CA . THR A 1 355 ? 12.166 -25.323 -19.985 1.00 37.69 355 THR A CA 1
ATOM 2810 C C . THR A 1 355 ? 12.813 -26.709 -19.948 1.00 37.69 355 THR A C 1
ATOM 2812 O O . THR A 1 355 ? 12.944 -27.332 -18.889 1.00 37.69 355 THR A O 1
ATOM 2815 N N . THR A 1 356 ? 13.247 -27.210 -21.107 1.00 34.06 356 THR A N 1
ATOM 2816 C CA . THR A 1 356 ? 14.122 -28.391 -21.190 1.00 34.06 356 THR A CA 1
ATOM 2817 C C . THR A 1 356 ? 15.541 -28.060 -20.726 1.00 34.06 356 THR A C 1
ATOM 2819 O O . THR A 1 356 ? 16.455 -27.926 -21.537 1.00 34.06 356 THR A O 1
ATOM 2822 N N . THR A 1 357 ? 15.762 -28.002 -19.410 1.00 34.75 357 THR A N 1
ATOM 2823 C CA . THR A 1 357 ? 17.117 -28.034 -18.839 1.00 34.75 357 THR A CA 1
ATOM 2824 C C . THR A 1 357 ? 17.748 -29.405 -19.085 1.00 34.75 357 THR A C 1
ATOM 2826 O O . THR A 1 357 ? 17.566 -30.376 -18.344 1.00 34.75 357 THR A O 1
ATOM 2829 N N . THR A 1 358 ? 18.514 -29.508 -20.169 1.00 37.75 358 THR A N 1
ATOM 2830 C CA . THR A 1 358 ? 19.178 -30.745 -20.579 1.00 37.75 358 THR A CA 1
ATOM 2831 C C . THR A 1 358 ? 20.218 -31.220 -19.558 1.00 37.75 358 THR A C 1
ATOM 2833 O O . THR A 1 358 ? 21.332 -30.714 -19.468 1.00 37.75 358 THR A O 1
ATOM 2836 N N . GLY A 1 359 ? 19.895 -32.306 -18.853 1.00 34.84 359 GLY A N 1
ATOM 2837 C CA . GLY A 1 359 ? 20.855 -33.383 -18.579 1.00 34.84 359 GLY A CA 1
ATOM 2838 C C . GLY A 1 359 ? 21.757 -33.302 -17.339 1.00 34.84 359 GLY A C 1
ATOM 2839 O O . GLY A 1 359 ? 22.402 -34.316 -17.043 1.00 34.84 359 GLY A O 1
ATOM 2840 N N . ALA A 1 360 ? 21.809 -32.189 -16.600 1.00 34.47 360 ALA A N 1
ATOM 2841 C CA . ALA A 1 360 ? 22.654 -32.059 -15.400 1.00 34.47 360 ALA A CA 1
ATOM 2842 C C . ALA A 1 360 ? 21.893 -32.315 -14.080 1.00 34.47 360 ALA A C 1
ATOM 2844 O O . ALA A 1 360 ? 22.176 -33.291 -13.381 1.00 34.47 360 ALA A O 1
ATOM 2845 N N . ILE A 1 361 ? 20.881 -31.499 -13.764 1.00 37.56 361 ILE A N 1
ATOM 2846 C CA . ILE A 1 361 ? 20.189 -31.510 -12.456 1.00 37.56 361 ILE A CA 1
ATOM 2847 C C . ILE A 1 361 ? 19.400 -32.815 -12.224 1.00 37.56 361 ILE A C 1
ATOM 2849 O O . ILE A 1 361 ? 19.426 -33.382 -11.127 1.00 37.56 361 ILE A O 1
ATOM 2853 N N . ALA A 1 362 ? 18.799 -33.381 -13.277 1.00 35.00 362 ALA A N 1
ATOM 2854 C CA . ALA A 1 362 ? 18.067 -34.650 -13.210 1.00 35.00 362 ALA A CA 1
ATOM 2855 C C . ALA A 1 362 ? 18.922 -35.835 -12.703 1.00 35.00 362 ALA A C 1
ATOM 2857 O O . ALA A 1 362 ? 18.404 -36.746 -12.054 1.00 35.00 362 ALA A O 1
ATOM 2858 N N . ARG A 1 363 ? 20.245 -35.822 -12.938 1.00 31.69 363 ARG A N 1
ATOM 2859 C CA . ARG A 1 363 ? 21.159 -36.876 -12.455 1.00 31.69 363 ARG A CA 1
ATOM 2860 C C . ARG A 1 363 ? 21.548 -36.730 -10.982 1.00 31.69 363 ARG A C 1
ATOM 2862 O O . ARG A 1 363 ? 21.972 -37.722 -10.388 1.00 31.69 363 ARG A O 1
ATOM 2869 N N . TRP A 1 364 ? 21.364 -35.553 -10.382 1.00 35.62 364 TRP A N 1
ATOM 2870 C CA . TRP A 1 364 ? 21.599 -35.337 -8.953 1.00 35.62 364 TRP A CA 1
ATOM 2871 C C . TRP A 1 364 ? 20.390 -35.770 -8.107 1.00 35.62 364 TRP A C 1
ATOM 2873 O O . TRP A 1 364 ? 20.553 -36.532 -7.150 1.00 35.62 364 TRP A O 1
ATOM 2883 N N . HIS A 1 365 ? 19.170 -35.403 -8.525 1.00 34.59 365 HIS A N 1
ATOM 2884 C CA . HIS A 1 365 ? 17.930 -35.815 -7.849 1.00 34.59 365 HIS A CA 1
ATOM 2885 C C . HIS A 1 365 ? 17.680 -37.332 -7.909 1.00 34.59 365 HIS A C 1
ATOM 2887 O O . HIS A 1 365 ? 17.318 -37.936 -6.896 1.00 34.59 365 HIS A O 1
ATOM 2893 N N . ALA A 1 366 ? 17.943 -37.981 -9.051 1.00 36.69 366 ALA A N 1
ATOM 2894 C CA . ALA A 1 366 ? 17.722 -39.422 -9.206 1.00 36.69 366 ALA A CA 1
ATOM 2895 C C . ALA A 1 366 ? 18.609 -40.294 -8.290 1.00 36.69 366 ALA A C 1
ATOM 2897 O O . ALA A 1 366 ? 18.208 -41.399 -7.925 1.00 36.69 366 ALA A O 1
ATOM 2898 N N . ARG A 1 367 ? 19.798 -39.816 -7.884 1.00 35.97 367 ARG A N 1
ATOM 2899 C CA . ARG A 1 367 ? 20.683 -40.561 -6.966 1.00 35.97 367 ARG A CA 1
ATOM 2900 C C . ARG A 1 367 ? 20.316 -40.396 -5.489 1.00 35.97 367 ARG A C 1
ATOM 2902 O O . ARG A 1 367 ? 20.576 -41.314 -4.717 1.00 35.97 367 ARG A O 1
ATOM 2909 N N . HIS A 1 368 ? 19.682 -39.288 -5.101 1.00 40.81 368 HIS A N 1
ATOM 2910 C CA . HIS A 1 368 ? 19.373 -39.002 -3.694 1.00 40.81 368 HIS A CA 1
ATOM 2911 C C . HIS A 1 368 ? 17.950 -39.408 -3.272 1.00 40.81 368 HIS A C 1
ATOM 2913 O O . HIS A 1 368 ? 17.777 -39.871 -2.144 1.00 40.81 368 HIS A O 1
ATOM 2919 N N . LEU A 1 369 ? 16.951 -39.396 -4.172 1.00 38.38 369 LEU A N 1
ATOM 2920 C CA . LEU A 1 369 ? 15.636 -39.992 -3.862 1.00 38.38 369 LEU A CA 1
ATOM 2921 C C . LEU A 1 369 ? 15.715 -41.514 -3.617 1.00 38.38 369 LEU A C 1
ATOM 2923 O O . LEU A 1 369 ? 14.953 -42.051 -2.812 1.00 38.38 369 LEU A O 1
ATOM 2927 N N . GLY A 1 370 ? 16.666 -42.208 -4.254 1.00 35.84 370 GLY A N 1
ATOM 2928 C CA . GLY A 1 370 ? 16.869 -43.652 -4.082 1.00 35.84 370 GLY A CA 1
ATOM 2929 C C . GLY A 1 370 ? 17.339 -44.079 -2.682 1.00 35.84 370 GLY A C 1
ATOM 2930 O O . GLY A 1 370 ? 17.151 -45.239 -2.312 1.00 35.84 370 GLY A O 1
ATOM 2931 N N . TYR A 1 371 ? 17.914 -43.161 -1.896 1.00 34.75 371 TYR A N 1
ATOM 2932 C CA . TYR A 1 371 ? 18.332 -43.425 -0.514 1.00 34.75 371 TYR A CA 1
ATOM 2933 C C . TYR A 1 371 ? 17.237 -43.100 0.512 1.00 34.75 371 TYR A C 1
ATOM 2935 O O . TYR A 1 371 ? 17.091 -43.839 1.485 1.00 34.75 371 TYR A O 1
ATOM 2943 N N . ALA A 1 372 ? 16.418 -42.070 0.274 1.00 36.97 372 ALA A N 1
ATOM 2944 C CA . ALA A 1 372 ? 15.326 -41.699 1.177 1.00 36.97 372 ALA A CA 1
ATOM 2945 C C . ALA A 1 372 ? 14.215 -42.770 1.248 1.00 36.97 372 ALA A C 1
ATOM 2947 O O . ALA A 1 372 ? 13.705 -43.064 2.328 1.00 36.97 372 ALA A O 1
ATOM 2948 N N . LEU A 1 373 ? 13.880 -43.422 0.125 1.00 35.44 373 LEU A N 1
ATOM 2949 C CA . LEU A 1 373 ? 12.796 -44.417 0.088 1.00 35.44 373 LEU A CA 1
ATOM 2950 C C . LEU A 1 373 ? 13.124 -45.770 0.751 1.00 35.44 373 LEU A C 1
ATOM 2952 O O . LEU A 1 373 ? 12.218 -46.576 0.950 1.00 35.44 373 LEU A O 1
ATOM 2956 N N . ARG A 1 374 ? 14.387 -46.050 1.111 1.00 37.44 374 ARG A N 1
ATOM 2957 C CA . ARG A 1 374 ? 14.765 -47.311 1.788 1.00 37.44 374 ARG A CA 1
ATOM 2958 C C . ARG A 1 374 ? 14.651 -47.272 3.315 1.00 37.44 374 ARG A C 1
ATOM 2960 O O . ARG A 1 374 ? 14.777 -48.324 3.933 1.00 37.44 374 ARG A O 1
ATOM 2967 N N . TYR A 1 375 ? 14.391 -46.105 3.907 1.00 39.66 375 TYR A N 1
ATOM 2968 C CA . TYR A 1 375 ? 14.270 -45.926 5.363 1.00 39.66 375 TYR A CA 1
ATOM 2969 C C . TYR A 1 375 ? 12.830 -45.721 5.869 1.00 39.66 375 TYR A C 1
ATOM 2971 O O . TYR A 1 375 ? 12.634 -45.533 7.063 1.00 39.66 375 TYR A O 1
ATOM 2979 N N . LEU A 1 376 ? 11.827 -45.794 4.984 1.00 38.94 376 LEU A N 1
ATOM 2980 C CA . LEU A 1 376 ? 10.395 -45.674 5.320 1.00 38.94 376 LEU A CA 1
ATOM 2981 C C . LEU A 1 376 ? 9.590 -46.969 5.078 1.00 38.94 376 LEU A C 1
ATOM 2983 O O . LEU A 1 376 ? 8.364 -46.947 5.091 1.00 38.94 376 LEU A O 1
ATOM 2987 N N . LEU A 1 377 ? 10.272 -48.100 4.855 1.00 42.28 377 LEU A N 1
ATOM 2988 C CA . LEU A 1 377 ? 9.669 -49.434 4.692 1.00 42.28 377 LEU A CA 1
ATOM 2989 C C . LEU A 1 377 ? 10.436 -50.517 5.482 1.00 42.28 377 LEU A C 1
ATOM 2991 O O . LEU A 1 377 ? 10.722 -51.600 4.964 1.00 42.28 377 LEU A O 1
ATOM 2995 N N . ARG A 1 378 ? 10.788 -50.207 6.735 1.00 37.12 378 ARG A N 1
ATOM 2996 C CA . ARG A 1 378 ? 11.199 -51.162 7.775 1.00 37.12 378 ARG A CA 1
ATOM 2997 C C . ARG A 1 378 ? 10.686 -50.709 9.133 1.00 37.12 378 ARG A C 1
ATOM 2999 O O . ARG A 1 378 ? 10.772 -49.489 9.376 1.00 37.12 378 ARG A O 1
#

Secondary structure (DSSP, 8-state):
----TTEEEEE-S-----EEE-TTS-EE---B-TTS-B-EEEEEE-TTT--EEEEEB--TT-SS-TTSBEETTSSSEEE-STTTTTTSTT--TTPPPGGGS-GGGSEEEEEEEE-TT---EE-SSTTSSPPPSSS--S--TT-EE--EE-GGGGTT--TT-EEEEE-S--GGGS-EE-HHHHHHHHHTS--SEEEEESSSSB---STTSPTTSSSHHHHHHHTTT-BEEEES-STT---SEEEEE-PPP-EET-SEEE---EEEEESSS----------------EE-EEE-TTS-EE---B-TTSPBPEEEEEE-TTT--EEEEES--TTSSTT---SSEETTSSS-----SS----SSHHHHHHHHHHHHTTSS--

Mean predicted aligned error: 11.09 Å